Protein AF-C0D3U9-F1 (afdb_monomer_lite)

Structure (mmCIF, N/CA/C/O backbone):
data_AF-C0D3U9-F1
#
_entry.id   AF-C0D3U9-F1
#
loop_
_atom_site.group_PDB
_atom_site.id
_atom_site.type_symbol
_atom_site.label_atom_id
_atom_site.label_alt_id
_atom_site.label_comp_id
_atom_site.label_asym_id
_atom_site.label_entity_id
_atom_site.label_seq_id
_atom_site.pdbx_PDB_ins_code
_atom_site.Cartn_x
_atom_site.Cartn_y
_atom_site.Cartn_z
_atom_site.occupancy
_atom_site.B_iso_or_equiv
_atom_site.auth_seq_id
_atom_site.auth_comp_id
_atom_site.auth_asym_id
_atom_site.auth_atom_id
_atom_site.pdbx_PDB_model_num
ATOM 1 N N . MET A 1 1 ? 30.440 -5.716 -27.941 1.00 44.66 1 MET A N 1
ATOM 2 C CA . MET A 1 1 ? 30.870 -7.123 -28.056 1.00 44.66 1 MET A CA 1
ATOM 3 C C . MET A 1 1 ? 31.545 -7.274 -29.412 1.00 44.66 1 MET A C 1
ATOM 5 O O . MET A 1 1 ? 30.867 -7.139 -30.418 1.00 44.66 1 MET A O 1
ATOM 9 N N . VAL A 1 2 ? 32.871 -7.416 -29.478 1.00 43.69 2 VAL A N 1
ATOM 10 C CA . VAL A 1 2 ? 33.529 -7.697 -30.764 1.00 43.69 2 VAL A CA 1
ATOM 11 C C . VAL A 1 2 ? 33.331 -9.187 -31.001 1.00 43.69 2 VAL A C 1
ATOM 13 O O . VAL A 1 2 ? 33.917 -9.996 -30.285 1.00 43.69 2 VAL A O 1
ATOM 16 N N . LEU A 1 3 ? 32.451 -9.554 -31.938 1.00 57.97 3 LEU A N 1
ATOM 17 C CA . LEU A 1 3 ? 32.452 -10.899 -32.515 1.00 57.97 3 LEU A CA 1
ATOM 18 C C . LEU A 1 3 ? 33.903 -11.173 -32.901 1.00 57.97 3 LEU A C 1
ATOM 20 O O . LEU A 1 3 ? 34.444 -10.445 -33.730 1.00 57.97 3 LEU A O 1
ATOM 24 N N . ASN A 1 4 ? 34.560 -12.134 -32.250 1.00 52.09 4 ASN A N 1
ATOM 25 C CA . ASN A 1 4 ? 35.964 -12.455 -32.501 1.00 52.09 4 ASN A CA 1
ATOM 26 C C . ASN A 1 4 ? 36.081 -13.193 -33.850 1.00 52.09 4 ASN A C 1
ATOM 28 O O . ASN A 1 4 ? 36.418 -14.372 -33.921 1.00 52.09 4 ASN A O 1
ATOM 32 N N . TRP A 1 5 ? 35.661 -12.517 -34.920 1.00 60.50 5 TRP A N 1
ATOM 33 C CA . TRP A 1 5 ? 35.601 -13.002 -36.282 1.00 60.50 5 TRP A CA 1
ATOM 34 C C . TRP A 1 5 ? 36.739 -12.360 -37.062 1.00 60.50 5 TRP A C 1
ATOM 36 O O . TRP A 1 5 ? 36.656 -11.216 -37.504 1.00 60.50 5 TRP A O 1
ATOM 46 N N . HIS A 1 6 ? 37.815 -13.115 -37.241 1.00 54.41 6 HIS A N 1
ATOM 47 C CA . HIS A 1 6 ? 38.816 -12.789 -38.246 1.00 54.41 6 HIS A CA 1
ATOM 48 C C . HIS A 1 6 ? 38.274 -13.207 -39.617 1.00 54.41 6 HIS A C 1
ATOM 50 O O . HIS A 1 6 ? 37.724 -14.305 -39.742 1.00 54.41 6 HIS A O 1
ATOM 56 N N . SER A 1 7 ? 38.388 -12.328 -40.619 1.00 54.88 7 SER A N 1
ATOM 57 C CA . SER A 1 7 ? 38.002 -12.634 -42.000 1.00 54.88 7 SER A CA 1
ATOM 58 C C . SER A 1 7 ? 38.724 -13.907 -42.447 1.00 54.88 7 SER A C 1
ATOM 60 O O . SER A 1 7 ? 39.953 -13.938 -42.501 1.00 54.88 7 SER A O 1
ATOM 62 N N . ASP A 1 8 ? 37.975 -14.959 -42.759 1.00 58.22 8 ASP A N 1
ATOM 63 C CA . ASP A 1 8 ? 38.504 -16.247 -43.227 1.00 58.22 8 ASP A CA 1
ATOM 64 C C . ASP A 1 8 ? 38.682 -16.279 -44.758 1.00 58.22 8 ASP A C 1
ATOM 66 O O . ASP A 1 8 ? 38.879 -17.337 -45.351 1.00 58.22 8 ASP A O 1
ATOM 70 N N . GLY A 1 9 ? 38.579 -15.112 -45.407 1.00 58.00 9 GLY A N 1
ATOM 71 C CA . GLY A 1 9 ? 38.610 -14.943 -46.859 1.00 58.00 9 GLY A CA 1
ATOM 72 C C . GLY A 1 9 ? 37.308 -15.325 -47.573 1.00 58.00 9 GLY A C 1
ATOM 73 O O . GLY A 1 9 ? 37.220 -15.116 -48.778 1.00 58.00 9 GLY A O 1
ATOM 74 N N . CYS A 1 10 ? 36.305 -15.862 -46.862 1.00 62.03 10 CYS A N 1
ATOM 75 C CA . CYS A 1 10 ? 35.021 -16.267 -47.444 1.00 62.03 10 CYS A CA 1
ATOM 76 C C . CYS A 1 10 ? 33.881 -15.296 -47.116 1.00 62.03 10 CYS A C 1
ATOM 78 O O . CYS A 1 10 ? 33.021 -15.089 -47.966 1.00 62.03 10 CYS A O 1
ATOM 80 N N . TYR A 1 11 ? 33.858 -14.725 -45.903 1.00 70.94 11 TYR A N 1
ATOM 81 C CA . TYR A 1 11 ? 32.803 -13.805 -45.460 1.00 70.94 11 TYR A CA 1
ATOM 82 C C . TYR A 1 11 ? 33.370 -12.605 -44.696 1.00 70.94 11 TYR A C 1
ATOM 84 O O . TYR A 1 11 ? 34.147 -12.764 -43.747 1.00 70.94 11 TYR A O 1
ATOM 92 N N . GLU A 1 12 ? 32.937 -11.407 -45.088 1.00 80.62 12 GLU A N 1
ATOM 93 C CA . GLU A 1 12 ? 33.239 -10.159 -44.389 1.00 80.62 12 GLU A CA 1
ATOM 94 C C . GLU A 1 12 ? 32.421 -10.052 -43.096 1.00 80.62 12 GLU A C 1
ATOM 96 O O . GLU A 1 12 ? 31.240 -10.398 -43.059 1.00 80.62 12 GLU A O 1
ATOM 101 N N . LEU A 1 13 ? 33.020 -9.514 -42.025 1.00 81.12 13 LEU A N 1
ATOM 102 C CA . LEU A 1 13 ? 32.343 -9.359 -40.725 1.00 81.12 13 LEU A CA 1
ATOM 103 C C . LEU A 1 13 ? 31.028 -8.568 -40.847 1.00 81.12 13 LEU A C 1
ATOM 105 O O . LEU A 1 13 ? 30.051 -8.877 -40.166 1.00 81.12 13 LEU A O 1
ATOM 109 N N . ARG A 1 14 ? 30.993 -7.568 -41.734 1.00 85.94 14 ARG A N 1
ATOM 110 C CA . ARG A 1 14 ? 29.795 -6.766 -42.009 1.00 85.94 14 ARG A CA 1
ATOM 111 C C . ARG A 1 14 ? 28.643 -7.623 -42.540 1.00 85.94 14 ARG A C 1
ATOM 113 O O . ARG A 1 14 ? 27.533 -7.512 -42.035 1.00 85.94 14 ARG A O 1
ATOM 120 N N . ASP A 1 15 ? 28.910 -8.499 -43.501 1.00 87.75 15 ASP A N 1
ATOM 121 C CA . ASP A 1 15 ? 27.890 -9.334 -44.150 1.00 87.75 15 ASP A CA 1
ATOM 122 C C . ASP A 1 15 ? 27.329 -10.393 -43.191 1.00 87.75 15 ASP A C 1
ATOM 124 O O . ASP A 1 15 ? 26.155 -10.763 -43.242 1.00 87.75 15 ASP A O 1
ATOM 128 N N . ILE A 1 16 ? 28.164 -10.855 -42.263 1.00 87.19 16 ILE A N 1
ATOM 129 C CA . ILE A 1 16 ? 27.765 -11.758 -41.180 1.00 87.19 16 ILE A CA 1
ATOM 130 C C . ILE A 1 16 ? 26.856 -11.034 -40.194 1.00 87.19 16 ILE A C 1
ATOM 132 O O . ILE A 1 16 ? 25.811 -11.560 -39.819 1.00 87.19 16 ILE A O 1
ATOM 136 N N . LEU A 1 17 ? 27.236 -9.820 -39.791 1.00 89.25 17 LEU A N 1
ATOM 137 C CA . LEU A 1 17 ? 26.437 -8.990 -38.897 1.00 89.25 17 LEU A CA 1
ATOM 138 C C . LEU A 1 17 ? 25.065 -8.671 -39.490 1.00 89.25 17 LEU A C 1
ATOM 140 O O . LEU A 1 17 ? 24.082 -8.762 -38.761 1.00 89.25 17 LEU A O 1
ATOM 144 N N . ILE A 1 18 ? 24.981 -8.365 -40.787 1.00 92.38 18 ILE A N 1
ATOM 145 C CA . ILE A 1 18 ? 23.707 -8.125 -41.483 1.00 92.38 18 ILE A CA 1
ATOM 146 C C . ILE A 1 18 ? 22.804 -9.359 -41.379 1.00 92.38 18 ILE A C 1
ATOM 148 O O . ILE A 1 18 ? 21.671 -9.255 -40.912 1.00 92.38 18 ILE A O 1
ATOM 152 N N . GLN A 1 19 ? 23.324 -10.540 -41.726 1.00 92.94 19 GLN A N 1
ATOM 153 C CA . GLN A 1 19 ? 22.552 -11.786 -41.677 1.00 92.94 19 GLN A CA 1
ATOM 154 C C . GLN A 1 19 ? 22.096 -12.137 -40.258 1.00 92.94 19 GLN A C 1
ATOM 156 O O . GLN A 1 19 ? 20.935 -12.486 -40.051 1.00 92.94 19 GLN A O 1
ATOM 161 N N . LEU A 1 20 ? 22.986 -12.020 -39.270 1.00 93.44 20 LEU A N 1
ATOM 162 C CA . LEU A 1 20 ? 22.658 -12.293 -37.871 1.00 93.44 20 LEU A CA 1
ATOM 163 C C . LEU A 1 20 ? 21.657 -11.280 -37.299 1.00 93.44 20 LEU A C 1
ATOM 165 O O . LEU A 1 20 ? 20.774 -11.673 -36.539 1.00 93.44 20 LEU A O 1
ATOM 169 N N . SER A 1 21 ? 21.766 -10.004 -37.679 1.00 95.56 21 SER A N 1
ATOM 170 C CA . SER A 1 21 ? 20.827 -8.946 -37.279 1.00 95.56 21 SER A CA 1
ATOM 171 C C . SER A 1 21 ? 19.437 -9.200 -37.849 1.00 95.56 21 SER A C 1
ATOM 173 O O . SER A 1 21 ? 18.458 -9.160 -37.107 1.00 95.56 21 SER A O 1
ATOM 175 N N . TYR A 1 22 ? 19.354 -9.579 -39.126 1.00 96.75 22 TYR A N 1
ATOM 176 C CA . TYR A 1 22 ? 18.092 -9.961 -39.753 1.00 96.75 22 TYR A CA 1
ATOM 177 C C . TYR A 1 22 ? 17.445 -11.157 -39.038 1.00 96.75 22 TYR A C 1
ATOM 179 O O . TYR A 1 22 ? 16.261 -11.117 -38.699 1.00 96.75 22 TYR A O 1
ATOM 187 N N . VAL A 1 23 ? 18.219 -12.214 -38.750 1.00 96.12 23 VAL A N 1
ATOM 188 C CA . VAL A 1 23 ? 17.724 -13.393 -38.014 1.00 96.12 23 VAL A CA 1
ATOM 189 C C . VAL A 1 23 ? 17.231 -13.006 -36.617 1.00 96.12 23 VAL A C 1
ATOM 191 O O . VAL A 1 23 ? 16.141 -13.418 -36.221 1.00 96.12 23 VAL A O 1
ATOM 194 N N . ALA A 1 24 ? 17.996 -12.195 -35.881 1.00 96.81 24 ALA A N 1
ATOM 195 C CA . ALA A 1 24 ? 17.614 -11.731 -34.550 1.00 96.81 24 ALA A CA 1
ATOM 196 C C . ALA A 1 24 ? 16.311 -10.924 -34.581 1.00 96.81 24 ALA A C 1
ATOM 198 O O . ALA A 1 24 ? 15.387 -11.230 -33.829 1.00 96.81 24 ALA A O 1
ATOM 199 N N . HIS A 1 25 ? 16.191 -9.970 -35.506 1.00 97.25 25 HIS A N 1
ATOM 200 C CA . HIS A 1 25 ? 14.973 -9.189 -35.694 1.00 97.25 25 HIS A CA 1
ATOM 201 C C . HIS A 1 25 ? 13.771 -10.068 -36.056 1.00 97.25 25 HIS A C 1
ATOM 203 O O . HIS A 1 25 ? 12.704 -9.942 -35.451 1.00 97.25 25 HIS A O 1
ATOM 209 N N . PHE A 1 26 ? 13.949 -11.017 -36.983 1.00 97.25 26 PHE A N 1
ATOM 210 C CA . PHE A 1 26 ? 12.912 -11.977 -37.364 1.00 97.25 26 PHE A CA 1
ATOM 211 C C . PHE A 1 26 ? 12.392 -12.766 -36.158 1.00 97.25 26 PHE A C 1
ATOM 213 O O . PHE A 1 26 ? 11.177 -12.956 -36.024 1.00 97.25 26 PHE A O 1
ATOM 220 N N . MET A 1 27 ? 13.310 -13.236 -35.306 1.00 96.69 27 MET A N 1
ATOM 221 C CA . MET A 1 27 ? 13.000 -13.992 -34.096 1.00 96.69 27 MET A CA 1
ATOM 222 C C . MET A 1 27 ? 12.262 -13.120 -33.078 1.00 96.69 27 MET A C 1
ATOM 224 O O . MET A 1 27 ? 11.180 -13.498 -32.629 1.00 96.69 27 MET A O 1
ATOM 228 N N . THR A 1 28 ? 12.789 -11.934 -32.772 1.00 96.44 28 THR A N 1
ATOM 229 C CA . THR A 1 28 ? 12.214 -11.005 -31.789 1.00 96.44 28 THR A CA 1
ATOM 230 C C . THR A 1 28 ? 10.812 -10.540 -32.190 1.00 96.44 28 THR A C 1
ATOM 232 O O . THR A 1 28 ? 9.889 -10.660 -31.386 1.00 96.44 28 THR A O 1
ATOM 235 N N . LYS A 1 29 ? 10.601 -10.122 -33.451 1.00 95.06 29 LYS A N 1
ATOM 236 C CA . LYS A 1 29 ? 9.283 -9.707 -33.989 1.00 95.06 29 LYS A CA 1
ATOM 237 C C . LYS A 1 29 ? 8.210 -10.795 -33.842 1.00 95.06 29 LYS A C 1
ATOM 239 O O . LYS A 1 29 ? 7.021 -10.495 -33.824 1.00 95.06 29 LYS A O 1
ATOM 244 N N . ARG A 1 30 ? 8.617 -12.063 -33.714 1.00 95.06 30 ARG A N 1
ATOM 245 C CA . ARG A 1 30 ? 7.732 -13.231 -33.557 1.00 95.06 30 ARG A CA 1
ATOM 246 C C . ARG A 1 30 ? 7.726 -13.821 -32.143 1.00 95.06 30 ARG A C 1
ATOM 248 O O . ARG A 1 30 ? 7.120 -14.870 -31.942 1.00 95.06 30 ARG A O 1
ATOM 255 N N . GLY A 1 31 ? 8.406 -13.197 -31.178 1.00 95.25 31 GLY A N 1
ATOM 256 C CA . GLY A 1 31 ? 8.534 -13.722 -29.814 1.00 95.25 31 GLY A CA 1
ATOM 257 C C . GLY A 1 31 ? 9.281 -15.060 -29.736 1.00 95.25 31 GLY A C 1
ATOM 258 O O . GLY A 1 31 ? 9.032 -15.863 -28.837 1.00 95.25 31 GLY A O 1
ATOM 259 N N . LEU A 1 32 ? 10.166 -15.339 -30.698 1.00 95.25 32 LEU A N 1
ATOM 260 C CA . LEU A 1 32 ? 10.927 -16.583 -30.773 1.00 95.25 32 LEU A CA 1
ATOM 261 C C . LEU A 1 32 ? 12.287 -16.430 -30.089 1.00 95.25 32 LEU A C 1
ATOM 263 O O . LEU A 1 32 ? 13.025 -15.480 -30.335 1.00 95.25 32 LEU A O 1
ATOM 267 N N . LEU A 1 33 ? 12.649 -17.437 -29.296 1.00 93.56 33 LEU A N 1
ATOM 268 C CA . LEU A 1 33 ? 14.005 -17.609 -28.757 1.00 93.56 33 LEU A CA 1
ATOM 269 C C . LEU A 1 33 ? 14.801 -18.677 -29.512 1.00 93.56 33 LEU A C 1
ATOM 271 O O . LEU A 1 33 ? 16.005 -18.809 -29.317 1.00 93.56 33 LEU A O 1
ATOM 275 N N . ARG A 1 34 ? 14.125 -19.490 -30.334 1.00 93.69 34 ARG A N 1
ATOM 276 C CA . ARG A 1 34 ? 14.685 -20.700 -30.945 1.00 93.69 34 ARG A CA 1
ATOM 277 C C . ARG A 1 34 ? 14.180 -20.906 -32.365 1.00 93.69 34 ARG A C 1
ATOM 279 O O . ARG A 1 34 ? 13.020 -20.618 -32.653 1.00 93.69 34 ARG A O 1
ATOM 286 N N . LEU A 1 35 ? 15.029 -21.481 -33.214 1.00 93.94 35 LEU A N 1
ATOM 287 C CA . LEU A 1 35 ? 14.712 -21.876 -34.588 1.00 93.94 35 LEU A CA 1
ATOM 288 C C . LEU A 1 35 ? 15.239 -23.282 -34.875 1.00 93.94 35 LEU A C 1
ATOM 290 O O . LEU A 1 35 ? 16.335 -23.639 -34.460 1.00 93.94 35 LEU A O 1
ATOM 294 N N . THR A 1 36 ? 14.495 -24.083 -35.635 1.00 93.31 36 THR A N 1
ATOM 295 C CA . THR A 1 36 ? 15.067 -25.307 -36.225 1.00 93.31 36 THR A CA 1
ATOM 296 C C . THR A 1 36 ? 16.061 -24.942 -37.332 1.00 93.31 36 THR A C 1
ATOM 298 O O . THR A 1 36 ? 15.953 -23.866 -37.925 1.00 93.31 36 THR A O 1
ATOM 301 N N . ARG A 1 37 ? 16.984 -25.846 -37.687 1.00 91.38 37 ARG A N 1
ATOM 302 C CA . ARG A 1 37 ? 17.894 -25.651 -38.836 1.00 91.38 37 ARG A CA 1
ATOM 303 C C . ARG A 1 37 ? 17.171 -25.282 -40.125 1.00 91.38 37 ARG A C 1
ATOM 305 O O . ARG A 1 37 ? 17.625 -24.411 -40.864 1.00 91.38 37 ARG A O 1
ATOM 312 N N . HIS A 1 38 ? 16.038 -25.933 -40.377 1.00 92.38 38 HIS A N 1
ATOM 313 C CA . HIS A 1 38 ? 15.213 -25.645 -41.541 1.00 92.38 38 HIS A CA 1
ATOM 314 C C . HIS A 1 38 ? 14.673 -24.211 -41.500 1.00 92.38 38 HIS A C 1
ATOM 316 O O . HIS A 1 38 ? 14.864 -23.472 -42.458 1.00 92.38 38 HIS A O 1
ATOM 322 N N . MET A 1 39 ? 14.091 -23.780 -40.375 1.00 93.94 39 MET A N 1
ATOM 323 C CA . MET A 1 39 ? 13.611 -22.401 -40.228 1.00 93.94 39 MET A CA 1
ATOM 324 C C . MET A 1 39 ? 14.742 -21.383 -40.378 1.00 93.94 39 MET A C 1
ATOM 326 O O . MET A 1 39 ? 14.573 -20.406 -41.092 1.00 93.94 39 MET A O 1
ATOM 330 N N . LEU A 1 40 ? 15.899 -21.620 -39.755 1.00 93.94 40 LEU A N 1
ATOM 331 C CA . LEU A 1 40 ? 17.059 -20.735 -39.880 1.00 93.94 40 LEU A CA 1
ATOM 332 C C . LEU A 1 40 ? 17.525 -20.611 -41.338 1.00 93.94 40 LEU A C 1
ATOM 334 O O . LEU A 1 40 ? 17.803 -19.512 -41.806 1.00 93.94 40 LEU A O 1
ATOM 338 N N . THR A 1 41 ? 17.539 -21.726 -42.072 1.00 94.69 41 THR A N 1
ATOM 339 C CA . THR A 1 41 ? 17.857 -21.751 -43.506 1.00 94.69 41 THR A CA 1
ATOM 340 C C . THR A 1 41 ? 16.877 -20.897 -44.311 1.00 94.69 41 THR A C 1
ATOM 342 O O . THR A 1 41 ? 17.303 -20.105 -45.147 1.00 94.69 41 THR A O 1
ATOM 345 N N . GLU A 1 42 ? 15.572 -21.026 -44.057 1.00 95.75 42 GLU A N 1
ATOM 346 C CA . GLU A 1 42 ? 14.553 -20.231 -44.752 1.00 95.75 42 GLU A CA 1
ATOM 347 C C . GLU A 1 42 ? 14.637 -18.740 -44.396 1.00 95.75 42 GLU A C 1
ATOM 349 O O . GLU A 1 42 ? 14.538 -17.899 -45.284 1.00 95.75 42 GLU A O 1
ATOM 354 N N . VAL A 1 43 ? 14.917 -18.396 -43.135 1.00 96.25 43 VAL A N 1
ATOM 355 C CA . VAL A 1 43 ? 15.119 -16.998 -42.713 1.00 96.25 43 VAL A CA 1
ATOM 356 C C . VAL A 1 43 ? 16.345 -16.383 -43.393 1.00 96.25 43 VAL A C 1
ATOM 358 O O . VAL A 1 43 ? 16.285 -15.240 -43.833 1.00 96.25 43 VAL A O 1
ATOM 361 N N . LEU A 1 44 ? 17.444 -17.128 -43.538 1.00 94.88 44 LEU A N 1
ATOM 362 C CA . LEU A 1 44 ? 18.639 -16.654 -44.246 1.00 94.88 44 LEU A CA 1
ATOM 363 C C . LEU A 1 44 ? 18.399 -16.483 -45.753 1.00 94.88 44 LEU A C 1
ATOM 365 O O . LEU A 1 44 ? 18.904 -15.533 -46.348 1.00 94.88 44 LEU A O 1
ATOM 369 N N . LYS A 1 45 ? 17.597 -17.358 -46.374 1.00 95.12 45 LYS A N 1
ATOM 370 C CA . LYS A 1 45 ? 17.158 -17.168 -47.767 1.00 95.12 45 LYS A CA 1
ATOM 371 C C . LYS A 1 45 ? 16.289 -15.923 -47.912 1.00 95.12 45 LYS A C 1
ATOM 373 O O . LYS A 1 45 ? 16.483 -15.176 -48.865 1.00 95.12 45 LYS A O 1
ATOM 378 N N . GLN A 1 46 ? 15.370 -15.696 -46.973 1.00 95.38 46 GLN A N 1
ATOM 379 C CA . GLN A 1 46 ? 14.534 -14.498 -46.965 1.00 95.38 46 GLN A CA 1
ATOM 380 C C . GLN A 1 46 ? 15.385 -13.234 -46.794 1.00 95.38 46 GLN A C 1
ATOM 382 O O . GLN A 1 46 ? 15.207 -12.286 -47.545 1.00 95.38 46 GLN A O 1
ATOM 387 N N . CYS A 1 47 ? 16.373 -13.251 -45.894 1.00 95.69 47 CYS A N 1
ATOM 388 C CA . CYS A 1 47 ? 17.348 -12.170 -45.727 1.00 95.69 47 CYS A CA 1
ATOM 389 C C . CYS A 1 47 ? 18.052 -11.815 -47.048 1.00 95.69 47 CYS A C 1
ATOM 391 O O . CYS A 1 47 ? 18.110 -10.648 -47.428 1.00 95.69 47 CYS A O 1
ATOM 393 N N . ALA A 1 48 ? 18.523 -12.826 -47.787 1.00 93.94 48 ALA A N 1
ATOM 394 C CA . ALA A 1 48 ? 19.186 -12.622 -49.074 1.00 93.94 48 ALA A CA 1
ATOM 395 C C . ALA A 1 48 ? 18.258 -12.022 -50.148 1.00 93.94 48 ALA A C 1
ATOM 397 O O . ALA A 1 48 ? 18.739 -11.311 -51.028 1.00 93.94 48 ALA A O 1
ATOM 398 N N . GLN A 1 49 ? 16.953 -12.309 -50.084 1.00 94.31 49 GLN A N 1
ATOM 399 C CA . GLN A 1 49 ? 15.944 -11.738 -50.982 1.00 94.31 49 GLN A CA 1
ATOM 400 C C . GLN A 1 49 ? 15.580 -10.303 -50.588 1.00 94.31 49 GLN A C 1
ATOM 402 O O . GLN A 1 49 ? 15.581 -9.413 -51.432 1.00 94.31 49 GLN A O 1
ATOM 407 N N . ASP A 1 50 ? 15.294 -10.067 -49.308 1.00 94.56 50 ASP A N 1
ATOM 408 C CA . ASP A 1 50 ? 14.829 -8.771 -48.805 1.00 94.56 50 ASP A CA 1
ATOM 409 C C . ASP A 1 50 ? 15.912 -7.690 -48.879 1.00 94.56 50 ASP A C 1
ATOM 411 O O . ASP A 1 50 ? 15.603 -6.511 -49.053 1.00 94.56 50 ASP A O 1
ATOM 415 N N . LEU A 1 51 ? 17.181 -8.088 -48.752 1.00 93.00 51 LEU A N 1
ATOM 416 C CA . LEU A 1 51 ? 18.343 -7.200 -48.759 1.00 93.00 51 LEU A CA 1
ATOM 417 C C . LEU A 1 51 ? 19.202 -7.385 -50.024 1.00 93.00 51 LEU A C 1
ATOM 419 O O . LEU A 1 51 ? 20.425 -7.199 -49.987 1.00 93.00 51 LEU A O 1
ATOM 423 N N . GLU A 1 52 ? 18.579 -7.773 -51.143 1.00 91.62 52 GLU A N 1
ATOM 424 C CA . GLU A 1 52 ? 19.270 -7.993 -52.417 1.00 91.62 52 GLU A CA 1
ATOM 425 C C . GLU A 1 52 ? 20.122 -6.768 -52.807 1.00 91.62 52 GLU A C 1
ATOM 427 O O . GLU A 1 52 ? 19.657 -5.629 -52.847 1.00 91.62 52 GLU A O 1
ATOM 432 N N . GLY A 1 53 ? 21.410 -7.002 -53.083 1.00 85.69 53 GLY A N 1
ATOM 433 C CA . GLY A 1 53 ? 22.359 -5.957 -53.482 1.00 85.69 53 GLY A CA 1
ATOM 434 C C . GLY A 1 53 ? 22.940 -5.110 -52.340 1.00 85.69 53 GLY A C 1
ATOM 435 O O . GLY A 1 53 ? 23.809 -4.278 -52.603 1.00 85.69 53 GLY A O 1
ATOM 436 N N . ILE A 1 54 ? 22.526 -5.322 -51.084 1.00 86.69 54 ILE A N 1
ATOM 437 C CA . ILE A 1 54 ? 23.044 -4.591 -49.909 1.00 86.69 54 ILE A CA 1
ATOM 438 C C . ILE A 1 54 ? 24.326 -5.237 -49.354 1.00 86.69 54 ILE A C 1
ATOM 440 O O . ILE A 1 54 ? 25.215 -4.541 -48.849 1.00 86.69 54 ILE A O 1
ATOM 444 N N . TYR A 1 55 ? 24.426 -6.564 -49.455 1.00 87.50 55 TYR A N 1
ATOM 445 C CA . TYR A 1 55 ? 25.518 -7.377 -48.919 1.00 87.50 55 TYR A CA 1
ATOM 446 C C . TYR A 1 55 ? 25.765 -8.617 -49.793 1.00 87.50 55 TYR A C 1
ATOM 448 O O . TYR A 1 55 ? 24.974 -8.903 -50.695 1.00 87.50 55 TYR A O 1
ATOM 456 N N . LEU A 1 56 ? 26.856 -9.353 -49.545 1.00 84.50 56 LEU A N 1
ATOM 457 C CA . LEU A 1 56 ? 27.124 -10.619 -50.233 1.00 84.50 56 LEU A CA 1
ATOM 458 C C . LEU A 1 56 ? 26.586 -11.803 -49.400 1.00 84.50 56 LEU A C 1
ATOM 460 O O . LEU A 1 56 ? 27.193 -12.147 -48.380 1.00 84.50 56 LEU A O 1
ATOM 464 N N . PRO A 1 57 ? 25.464 -12.442 -49.792 1.00 81.25 57 PRO A N 1
ATOM 465 C CA . PRO A 1 57 ? 24.878 -13.521 -49.011 1.00 81.25 57 PRO A CA 1
ATOM 466 C C . PRO A 1 57 ? 25.767 -14.756 -48.974 1.00 81.25 57 PRO A C 1
ATOM 468 O O . PRO A 1 57 ? 26.286 -15.217 -49.993 1.00 81.25 57 PRO A O 1
ATOM 471 N N . ALA A 1 58 ? 25.902 -15.319 -47.776 1.00 78.50 58 ALA A N 1
ATOM 472 C CA . ALA A 1 58 ? 26.480 -16.635 -47.607 1.00 78.50 58 ALA A CA 1
ATOM 473 C C . ALA A 1 58 ? 25.479 -17.703 -48.064 1.00 78.50 58 ALA A C 1
ATOM 475 O O . ALA A 1 58 ? 24.268 -17.526 -47.935 1.00 78.50 58 ALA A O 1
ATOM 476 N N . GLU A 1 59 ? 25.973 -18.832 -48.578 1.00 85.56 59 GLU A N 1
ATOM 477 C CA . GLU A 1 59 ? 25.103 -19.988 -48.792 1.00 85.56 59 GLU A CA 1
ATOM 478 C C . GLU A 1 59 ? 24.603 -20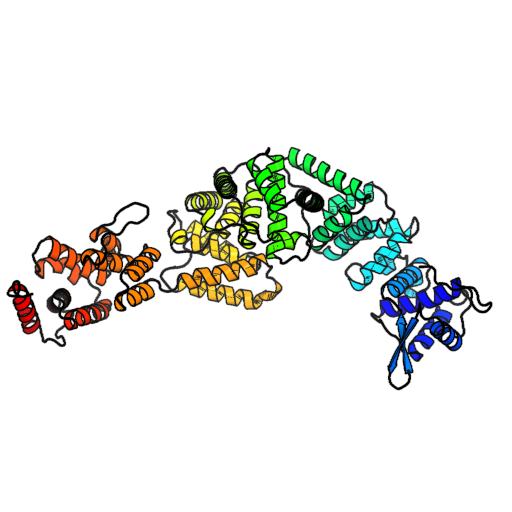.455 -47.409 1.00 85.56 59 GLU A C 1
ATOM 480 O O . GLU A 1 59 ? 25.440 -20.716 -46.539 1.00 85.56 59 GLU A O 1
ATOM 485 N N . PRO A 1 60 ? 23.278 -20.509 -47.161 1.00 86.31 60 PRO A N 1
ATOM 486 C CA . PRO A 1 60 ? 22.740 -20.699 -45.815 1.00 86.31 60 PRO A CA 1
ATOM 487 C C . PRO A 1 60 ? 23.248 -21.948 -45.092 1.00 86.31 60 PRO A C 1
ATOM 489 O O . PRO A 1 60 ? 23.515 -21.876 -43.895 1.00 86.31 60 PRO A O 1
ATOM 492 N N . GLY A 1 61 ? 23.409 -23.079 -45.789 1.00 84.50 61 GLY A N 1
ATOM 493 C CA . GLY A 1 61 ? 23.927 -24.311 -45.190 1.00 84.50 61 GLY A CA 1
ATOM 494 C C . GLY A 1 61 ? 25.360 -24.142 -44.686 1.00 84.50 61 GLY A C 1
ATOM 495 O O . GLY A 1 61 ? 25.619 -24.326 -43.497 1.00 84.50 61 GLY A O 1
ATOM 496 N N . CYS A 1 62 ? 26.253 -23.692 -45.569 1.00 84.00 62 CYS A N 1
ATOM 497 C CA . CYS A 1 62 ? 27.650 -23.387 -45.265 1.00 84.00 62 CYS A CA 1
ATOM 498 C C . CYS A 1 62 ? 27.785 -22.328 -44.163 1.00 84.00 62 CYS A C 1
ATOM 500 O O . CYS A 1 62 ? 28.703 -22.390 -43.346 1.00 84.00 62 CYS A O 1
ATOM 502 N N . PHE A 1 63 ? 26.896 -21.330 -44.145 1.00 86.19 63 PHE A N 1
ATOM 503 C CA . PHE A 1 63 ? 26.908 -20.284 -43.128 1.00 86.19 63 PHE A CA 1
ATOM 504 C C . PHE A 1 63 ? 26.559 -20.837 -41.747 1.00 86.19 63 PHE A C 1
ATOM 506 O O . PHE A 1 63 ? 27.265 -20.548 -40.783 1.00 86.19 63 PHE A O 1
ATOM 513 N N . ILE A 1 64 ? 25.516 -21.669 -41.659 1.00 87.44 64 ILE A N 1
ATOM 514 C CA . ILE A 1 64 ? 25.115 -22.326 -40.410 1.00 87.44 64 ILE A CA 1
ATOM 515 C C . ILE A 1 64 ? 26.236 -23.236 -39.902 1.00 87.44 64 ILE A C 1
ATOM 517 O O . ILE A 1 64 ? 26.584 -23.135 -38.729 1.00 87.44 64 ILE A O 1
ATOM 521 N N . ASP A 1 65 ? 26.853 -24.045 -40.768 1.00 85.44 65 ASP A N 1
ATOM 522 C CA . ASP A 1 65 ? 27.971 -24.922 -40.382 1.00 85.44 65 ASP A CA 1
ATOM 523 C C . ASP A 1 65 ? 29.130 -24.121 -39.765 1.00 85.44 65 ASP A C 1
ATOM 525 O O . ASP A 1 65 ? 29.659 -24.471 -38.710 1.00 85.44 65 ASP A O 1
ATOM 529 N N . LYS A 1 66 ? 29.474 -22.968 -40.355 1.00 80.62 66 LYS A N 1
ATOM 530 C CA . LYS A 1 66 ? 30.503 -22.073 -39.802 1.00 80.62 66 LYS A CA 1
ATOM 531 C C . LYS A 1 66 ? 30.106 -21.416 -38.481 1.00 80.62 66 LYS A C 1
ATOM 533 O O . LYS A 1 66 ? 30.983 -21.114 -37.670 1.00 80.62 66 LYS A O 1
ATOM 538 N N . LEU A 1 67 ? 28.820 -21.132 -38.272 1.00 80.50 67 LEU A N 1
ATOM 539 C CA . LEU A 1 67 ? 28.328 -20.622 -36.991 1.00 80.50 67 LEU A CA 1
ATOM 540 C C . LEU A 1 67 ? 28.398 -21.709 -35.910 1.00 80.50 67 LEU A C 1
ATOM 542 O O . LEU A 1 67 ? 28.778 -21.399 -34.786 1.00 80.50 67 LEU A O 1
ATOM 546 N N . GLU A 1 68 ? 28.117 -22.972 -36.246 1.00 79.44 68 GLU A N 1
ATOM 547 C CA . GLU A 1 68 ? 28.238 -24.109 -35.319 1.00 79.44 68 GLU A CA 1
ATOM 548 C C . GLU A 1 68 ? 29.674 -24.337 -34.843 1.00 79.44 68 GLU A C 1
ATOM 550 O O . GLU A 1 68 ? 29.904 -24.626 -33.668 1.00 79.44 68 GLU A O 1
ATOM 555 N N . GLU A 1 69 ? 30.653 -24.151 -35.727 1.00 74.62 69 GLU A N 1
ATOM 556 C CA . GLU A 1 69 ? 32.075 -24.218 -35.375 1.00 74.62 69 GLU A CA 1
ATOM 557 C C . GLU A 1 69 ? 32.506 -23.099 -34.406 1.00 74.62 69 GLU A C 1
ATOM 559 O O . GLU A 1 69 ? 33.574 -23.179 -33.792 1.00 74.62 69 GLU A O 1
ATOM 564 N N . ARG A 1 70 ? 31.689 -22.047 -34.243 1.00 68.88 70 ARG A N 1
ATOM 565 C CA . ARG A 1 70 ? 31.999 -20.861 -33.436 1.00 68.88 70 ARG A CA 1
ATOM 566 C C . ARG A 1 70 ? 30.973 -20.672 -32.322 1.00 68.88 70 ARG A C 1
ATOM 568 O O . ARG A 1 70 ? 29.995 -19.941 -32.442 1.00 68.88 70 ARG A O 1
ATOM 575 N N . THR A 1 71 ? 31.292 -21.245 -31.169 1.00 60.28 71 THR A N 1
ATOM 576 C CA . THR A 1 71 ? 30.430 -21.411 -29.983 1.00 60.28 71 THR A CA 1
ATOM 577 C C . THR A 1 71 ? 29.886 -20.136 -29.314 1.00 60.28 71 THR A C 1
ATOM 579 O O . THR A 1 71 ? 29.220 -20.237 -28.290 1.00 60.28 71 THR A O 1
ATOM 582 N N . CYS A 1 72 ? 30.185 -18.934 -29.813 1.00 69.94 72 CYS A N 1
ATOM 583 C CA . CYS A 1 72 ? 29.952 -17.676 -29.088 1.00 69.94 72 CYS A CA 1
ATOM 584 C C . CYS A 1 72 ? 28.770 -16.839 -29.606 1.00 69.94 72 CYS A C 1
ATOM 586 O O . CYS A 1 72 ? 28.567 -15.728 -29.116 1.00 69.94 72 CYS A O 1
ATOM 588 N N . VAL A 1 73 ? 28.053 -17.305 -30.633 1.00 77.50 73 VAL A N 1
ATOM 589 C CA . VAL A 1 73 ? 27.013 -16.511 -31.314 1.00 77.50 73 VAL A CA 1
ATOM 590 C C . VAL A 1 73 ? 25.686 -17.246 -31.338 1.00 77.50 73 VAL A C 1
ATOM 592 O O . VAL A 1 73 ? 24.682 -16.739 -30.839 1.00 77.50 73 VAL A O 1
ATOM 595 N N . LEU A 1 74 ? 25.698 -18.442 -31.917 1.00 82.50 74 LEU A N 1
ATOM 596 C CA . LEU A 1 74 ? 24.539 -19.297 -32.086 1.00 82.50 74 LEU A CA 1
ATOM 597 C C . LEU A 1 74 ? 24.899 -20.670 -31.517 1.00 82.50 74 LEU A C 1
ATOM 599 O O . LEU A 1 74 ? 25.937 -21.227 -31.866 1.00 82.50 74 LEU A O 1
ATOM 603 N N . GLU A 1 75 ? 24.067 -21.209 -30.636 1.00 84.75 75 GLU A N 1
ATOM 604 C CA . GLU A 1 75 ? 24.285 -22.518 -30.025 1.00 84.75 75 GLU A CA 1
ATOM 605 C C . GLU A 1 75 ? 23.255 -23.534 -30.515 1.00 84.75 75 GLU A C 1
ATOM 607 O O . GLU A 1 75 ? 22.060 -23.244 -30.594 1.00 84.75 75 GLU A O 1
ATOM 612 N N . ASN A 1 76 ? 23.726 -24.741 -30.825 1.00 86.56 76 ASN A N 1
ATOM 613 C CA . ASN A 1 76 ? 22.879 -25.911 -31.026 1.00 86.56 76 ASN A CA 1
ATOM 614 C C . ASN A 1 76 ? 22.492 -26.458 -29.646 1.00 86.56 76 ASN A C 1
ATOM 616 O O . ASN A 1 76 ? 23.299 -27.110 -28.982 1.00 86.56 76 ASN A O 1
ATOM 620 N N . CYS A 1 77 ? 21.284 -26.137 -29.183 1.00 83.44 77 CYS A N 1
ATOM 621 C CA . CYS A 1 77 ? 20.879 -26.410 -27.806 1.00 83.44 77 CYS A CA 1
ATOM 622 C C . CYS A 1 77 ? 20.279 -27.814 -27.625 1.00 83.44 77 CYS A C 1
ATOM 624 O O . CYS A 1 77 ? 20.530 -28.462 -26.610 1.00 83.44 77 CYS A O 1
ATOM 626 N N . PHE A 1 78 ? 19.498 -28.308 -28.591 1.00 85.12 78 PHE A N 1
ATOM 627 C CA . PHE A 1 78 ? 18.942 -29.668 -28.594 1.00 85.12 78 PHE A CA 1
ATOM 628 C C . PHE A 1 78 ? 18.439 -30.073 -29.987 1.00 85.12 78 PHE A C 1
ATOM 630 O O . PHE A 1 78 ? 18.389 -29.262 -30.906 1.00 85.12 78 PHE A O 1
ATOM 637 N N . HIS A 1 79 ? 18.046 -31.341 -30.147 1.00 88.38 79 HIS A N 1
ATOM 638 C CA . HIS A 1 79 ? 17.499 -31.864 -31.402 1.00 88.38 79 HIS A CA 1
ATOM 639 C C . HIS A 1 79 ? 16.007 -32.192 -31.268 1.00 88.38 79 HIS A C 1
ATOM 641 O O . HIS A 1 79 ? 15.590 -32.825 -30.299 1.00 88.38 79 HIS A O 1
ATOM 647 N N . VAL A 1 80 ? 15.208 -31.815 -32.269 1.00 84.44 80 VAL A N 1
ATOM 648 C CA . VAL A 1 80 ? 13.783 -32.165 -32.393 1.00 84.44 80 VAL A CA 1
ATOM 649 C C . VAL A 1 80 ? 13.596 -32.980 -33.664 1.00 84.44 80 VAL A C 1
ATOM 651 O O . VAL A 1 80 ? 13.914 -32.513 -34.754 1.00 84.44 80 VAL A O 1
ATOM 654 N N . SER A 1 81 ? 13.102 -34.215 -33.539 1.00 83.50 81 SER A N 1
ATOM 655 C CA . SER A 1 81 ? 12.909 -35.132 -34.678 1.00 83.50 81 SER A CA 1
ATOM 656 C C . SER A 1 81 ? 14.172 -35.317 -35.540 1.00 83.50 81 SER A C 1
ATOM 658 O O . SER A 1 81 ? 14.096 -35.409 -36.763 1.00 83.50 81 SER A O 1
ATOM 660 N N . GLY A 1 82 ? 15.348 -35.331 -34.902 1.00 83.81 82 GLY A N 1
ATOM 661 C CA . GLY A 1 82 ? 16.646 -35.446 -35.576 1.00 83.81 82 GLY A CA 1
ATOM 662 C C . GLY A 1 82 ? 17.171 -34.153 -36.213 1.00 83.81 82 GLY A C 1
ATOM 663 O O . GLY A 1 82 ? 18.261 -34.171 -36.771 1.00 83.81 82 GLY A O 1
ATOM 664 N N . GLN A 1 83 ? 16.440 -33.037 -36.122 1.00 85.25 83 GLN A N 1
ATOM 665 C CA . GLN A 1 83 ? 16.875 -31.721 -36.603 1.00 85.25 83 GLN A CA 1
ATOM 666 C C . GLN A 1 83 ? 17.452 -30.887 -35.453 1.00 85.25 83 GLN A C 1
ATOM 668 O O . GLN A 1 83 ? 16.812 -30.821 -34.399 1.00 85.25 83 GLN A O 1
ATOM 673 N N . PRO A 1 84 ? 18.609 -30.226 -35.629 1.00 89.06 84 PRO A N 1
ATOM 674 C CA . PRO A 1 84 ? 19.147 -29.354 -34.597 1.00 89.06 84 PRO A CA 1
ATOM 675 C C . PRO A 1 84 ? 18.303 -28.082 -34.451 1.00 89.06 84 PRO A C 1
ATOM 677 O O . PRO A 1 84 ? 17.742 -27.557 -35.423 1.00 89.06 84 PRO A O 1
ATOM 680 N N . VAL A 1 85 ? 18.198 -27.613 -33.210 1.00 91.94 85 VAL A N 1
ATOM 681 C CA . VAL A 1 85 ? 17.529 -26.374 -32.813 1.00 91.94 85 VAL A CA 1
ATOM 682 C C . VAL A 1 85 ? 18.581 -25.398 -32.315 1.00 91.94 85 VAL A C 1
ATOM 684 O O . VAL A 1 85 ? 19.418 -25.741 -31.481 1.00 91.94 85 VAL A O 1
ATOM 687 N N . TYR A 1 86 ? 18.504 -24.175 -32.822 1.00 91.69 86 TYR A N 1
ATOM 688 C CA . TYR A 1 86 ? 19.438 -23.104 -32.544 1.00 91.69 86 TYR A CA 1
ATOM 689 C C . TYR A 1 86 ? 18.799 -21.988 -31.728 1.00 91.69 86 TYR A C 1
ATOM 691 O O . TYR A 1 86 ? 17.626 -21.659 -31.925 1.00 91.69 86 TYR A O 1
ATOM 699 N N . GLN A 1 87 ? 19.598 -21.369 -30.866 1.00 92.56 87 GLN A N 1
ATOM 700 C CA . GLN A 1 87 ? 19.305 -20.087 -30.223 1.00 92.56 87 GLN A CA 1
ATOM 701 C C . GLN A 1 87 ? 20.562 -19.222 -30.182 1.00 92.56 87 GLN A C 1
ATOM 703 O O . GLN A 1 87 ? 21.673 -19.736 -30.299 1.00 92.56 87 GLN A O 1
ATOM 708 N N . PHE A 1 88 ? 20.403 -17.915 -29.983 1.00 92.50 88 PHE A N 1
ATOM 709 C CA . PHE A 1 88 ? 21.546 -17.080 -29.625 1.00 92.50 88 PHE A CA 1
ATOM 710 C C . PHE A 1 88 ? 22.086 -17.497 -28.254 1.00 92.50 88 PHE A C 1
ATOM 712 O O . PHE A 1 88 ? 21.312 -17.823 -27.350 1.00 92.50 88 PHE A O 1
ATOM 719 N N . THR A 1 89 ? 23.410 -17.462 -28.089 1.00 89.12 89 THR A N 1
ATOM 720 C CA . THR A 1 89 ? 24.082 -17.872 -26.840 1.00 89.12 89 THR A CA 1
ATOM 721 C C . THR A 1 89 ? 23.588 -17.076 -25.624 1.00 89.12 89 THR A C 1
ATOM 723 O O . THR A 1 89 ? 23.502 -17.601 -24.517 1.00 89.12 89 THR A O 1
ATOM 726 N N . HIS A 1 90 ? 23.206 -15.812 -25.829 1.00 89.31 90 HIS A N 1
ATOM 727 C CA . HIS A 1 90 ? 22.591 -14.963 -24.810 1.00 89.31 90 HIS A CA 1
ATOM 728 C C . HIS A 1 90 ? 21.435 -14.156 -25.404 1.00 89.31 90 HIS A C 1
ATOM 730 O O . HIS A 1 90 ? 21.537 -13.672 -26.531 1.00 89.31 90 HIS A O 1
ATOM 736 N N . LEU A 1 91 ? 20.374 -13.933 -24.622 1.00 92.38 91 LEU A N 1
ATOM 737 C CA . LEU A 1 91 ? 19.251 -13.079 -25.031 1.00 92.38 91 LEU A CA 1
ATOM 738 C C . LEU A 1 91 ? 19.716 -11.653 -25.370 1.00 92.38 91 LEU A C 1
ATOM 740 O O . LEU A 1 91 ? 19.346 -11.124 -26.410 1.00 92.38 91 LEU A O 1
ATOM 744 N N . GLN A 1 92 ? 20.637 -11.102 -24.575 1.00 91.88 92 GLN A N 1
ATOM 745 C CA . GLN A 1 92 ? 21.245 -9.788 -24.820 1.00 91.88 92 GLN A CA 1
ATOM 746 C C . GLN A 1 92 ? 21.931 -9.677 -26.186 1.00 91.88 92 GLN A C 1
ATOM 748 O O . GLN A 1 92 ? 21.999 -8.593 -26.760 1.00 91.88 92 GLN A O 1
ATOM 753 N N . LEU A 1 93 ? 22.435 -10.790 -26.733 1.00 92.44 93 LEU A N 1
ATOM 754 C CA . LEU A 1 93 ? 23.003 -10.801 -28.078 1.00 92.44 93 LEU A CA 1
ATOM 755 C C . LEU A 1 93 ? 21.910 -10.702 -29.145 1.00 92.44 93 LEU A C 1
ATOM 757 O O . LEU A 1 93 ? 22.073 -9.954 -30.107 1.00 92.44 93 LEU A O 1
ATOM 761 N N . GLN A 1 94 ? 20.796 -11.416 -28.967 1.00 95.38 94 GLN A N 1
ATOM 762 C CA . GLN A 1 94 ? 19.630 -11.286 -29.842 1.00 95.38 94 GLN A CA 1
ATOM 763 C C . GLN A 1 94 ? 19.058 -9.862 -29.783 1.00 95.38 94 GLN A C 1
ATOM 765 O O . GLN A 1 94 ? 18.760 -9.282 -30.824 1.00 95.38 94 GLN A O 1
ATOM 770 N N . GLU A 1 95 ? 18.951 -9.269 -28.593 1.00 96.69 95 GLU A N 1
ATOM 771 C CA . GLU A 1 95 ? 18.476 -7.891 -28.402 1.00 96.69 95 GLU A CA 1
ATOM 772 C C . GLU A 1 95 ? 19.410 -6.878 -29.083 1.00 96.69 95 GLU A C 1
ATOM 774 O O . GLU A 1 95 ? 18.953 -6.039 -29.860 1.00 96.69 95 GLU A O 1
ATOM 779 N N . TYR A 1 96 ? 20.727 -7.024 -28.897 1.00 95.31 96 TYR A N 1
ATOM 780 C CA . TYR A 1 96 ? 21.743 -6.204 -29.563 1.00 95.31 96 TYR A CA 1
ATOM 781 C C . TYR A 1 96 ? 21.661 -6.285 -31.088 1.00 95.31 96 TYR A C 1
ATOM 783 O O . TYR A 1 96 ? 21.638 -5.259 -31.766 1.00 95.31 96 TYR A O 1
ATOM 791 N N . LEU A 1 97 ? 21.593 -7.496 -31.638 1.00 95.69 97 LEU A N 1
ATOM 792 C CA . LEU A 1 97 ? 21.487 -7.714 -33.080 1.00 95.69 97 LEU A CA 1
ATOM 793 C C . LEU A 1 97 ? 20.143 -7.223 -33.636 1.00 95.69 97 LEU A C 1
ATOM 795 O O . LEU A 1 97 ? 20.086 -6.733 -34.760 1.00 95.69 97 LEU A O 1
ATOM 799 N N . THR A 1 98 ? 19.073 -7.277 -32.840 1.00 97.62 98 THR A N 1
ATOM 800 C CA . THR A 1 98 ? 17.784 -6.681 -33.212 1.00 97.62 98 THR A CA 1
ATOM 801 C C . THR A 1 98 ? 17.889 -5.155 -33.289 1.00 97.62 98 THR A C 1
ATOM 803 O O . THR A 1 98 ? 17.441 -4.566 -34.270 1.00 97.62 98 THR A O 1
ATOM 806 N N . ALA A 1 99 ? 18.536 -4.506 -32.315 1.00 97.56 99 ALA A N 1
ATOM 807 C CA . ALA A 1 99 ? 18.777 -3.062 -32.352 1.00 97.56 99 ALA A CA 1
ATOM 808 C C . ALA A 1 99 ? 19.616 -2.649 -33.577 1.00 97.56 99 ALA A C 1
ATOM 810 O O . ALA A 1 99 ? 19.305 -1.659 -34.240 1.00 97.56 99 ALA A O 1
ATOM 811 N N . GLN A 1 100 ? 20.633 -3.444 -33.928 1.00 95.94 100 GLN A N 1
ATOM 812 C CA . GLN A 1 100 ? 21.427 -3.253 -35.147 1.00 95.94 100 GLN A CA 1
ATOM 813 C C . GLN A 1 100 ? 20.565 -3.374 -36.412 1.00 95.94 100 GLN A C 1
ATOM 815 O O . GLN A 1 100 ? 20.682 -2.541 -37.309 1.00 95.94 100 GLN A O 1
ATOM 820 N N . ALA A 1 101 ? 19.670 -4.364 -36.478 1.00 96.94 101 ALA A N 1
ATOM 821 C CA . ALA A 1 101 ? 18.777 -4.539 -37.622 1.00 96.94 101 ALA A CA 1
ATOM 822 C C . ALA A 1 101 ? 17.913 -3.297 -37.873 1.00 96.94 101 ALA A C 1
ATOM 824 O O . ALA A 1 101 ? 17.804 -2.851 -39.013 1.00 96.94 101 ALA A O 1
ATOM 825 N N . ILE A 1 102 ? 17.367 -2.720 -36.801 1.00 97.38 102 ILE A N 1
ATOM 826 C CA . ILE A 1 102 ? 16.517 -1.526 -36.847 1.00 97.38 102 ILE A CA 1
ATOM 827 C C . ILE A 1 102 ? 17.328 -0.294 -37.269 1.00 97.38 102 ILE A C 1
ATOM 829 O O . ILE A 1 102 ? 16.901 0.460 -38.137 1.00 97.38 102 ILE A O 1
ATOM 833 N N . LEU A 1 103 ? 18.515 -0.090 -36.689 1.00 95.75 103 LEU A N 1
ATOM 834 C CA . LEU A 1 103 ? 19.349 1.083 -36.980 1.00 95.75 103 LEU A CA 1
ATOM 835 C C . LEU A 1 103 ? 19.908 1.094 -38.405 1.00 95.75 103 LEU A C 1
ATOM 837 O O . LEU A 1 103 ? 20.022 2.157 -39.012 1.00 95.75 103 LEU A O 1
ATOM 841 N N . PHE A 1 104 ? 20.281 -0.074 -38.928 1.00 92.44 104 PHE A N 1
ATOM 842 C CA . PHE A 1 104 ? 20.966 -0.191 -40.216 1.00 92.44 104 PHE A CA 1
ATOM 843 C C . PHE A 1 104 ? 20.062 -0.661 -41.357 1.00 92.44 104 PHE A C 1
ATOM 845 O O . PHE A 1 104 ? 20.566 -0.902 -42.453 1.00 92.44 104 PHE A O 1
ATOM 852 N N . GLY A 1 105 ? 18.754 -0.807 -41.122 1.00 92.62 105 GLY A N 1
ATOM 853 C CA . GLY A 1 105 ? 17.812 -1.285 -42.137 1.00 92.62 105 GLY A CA 1
ATOM 854 C C . GLY A 1 105 ? 18.158 -2.691 -42.634 1.00 92.62 105 GLY A C 1
ATOM 855 O O . GLY A 1 105 ? 18.121 -2.964 -43.829 1.00 92.62 105 GLY A O 1
ATOM 856 N N . CYS A 1 106 ? 18.570 -3.571 -41.719 1.00 92.81 106 CYS A N 1
ATOM 857 C CA . CYS A 1 106 ? 18.909 -4.967 -42.005 1.00 92.81 106 CYS A CA 1
ATOM 858 C C . CYS A 1 106 ? 17.776 -5.898 -41.550 1.00 92.81 106 CYS A C 1
ATOM 860 O O . CYS A 1 106 ? 18.023 -6.919 -40.909 1.00 92.81 106 CYS A O 1
ATOM 862 N N . SER A 1 107 ? 16.532 -5.506 -41.821 1.00 93.38 107 SER A N 1
ATOM 863 C CA . SER A 1 107 ? 15.313 -6.210 -41.416 1.00 93.38 107 SER A CA 1
ATOM 864 C C . SER A 1 107 ? 14.400 -6.485 -42.616 1.00 93.38 107 SER A C 1
ATOM 866 O O . SER A 1 107 ? 14.864 -6.453 -43.756 1.00 93.38 107 SER A O 1
ATOM 868 N N . ASP A 1 108 ? 13.129 -6.814 -42.383 1.00 92.31 108 ASP A N 1
ATOM 869 C CA . ASP A 1 108 ? 12.172 -7.042 -43.466 1.00 92.31 108 ASP A CA 1
ATOM 870 C C . ASP A 1 108 ? 11.777 -5.725 -44.181 1.00 92.31 108 ASP A C 1
ATOM 872 O O . ASP A 1 108 ? 11.956 -4.636 -43.624 1.00 92.31 108 ASP A O 1
ATOM 876 N N . PRO A 1 109 ? 11.260 -5.780 -45.428 1.00 92.19 109 PRO A N 1
ATOM 877 C CA . PRO A 1 109 ? 11.016 -4.582 -46.232 1.00 92.19 109 PRO A CA 1
ATOM 878 C C . PRO A 1 109 ? 9.990 -3.612 -45.644 1.00 92.19 109 PRO A C 1
ATOM 880 O O . PRO A 1 109 ? 9.995 -2.446 -46.034 1.00 92.19 109 PRO A O 1
ATOM 883 N N . GLU A 1 110 ? 9.099 -4.078 -44.763 1.00 92.44 110 GLU A N 1
ATOM 884 C CA . GLU A 1 110 ? 8.115 -3.236 -44.078 1.00 92.44 110 GLU A CA 1
ATOM 885 C C . GLU A 1 110 ? 8.825 -2.317 -43.078 1.00 92.44 110 GLU A C 1
ATOM 887 O O . GLU A 1 110 ? 8.705 -1.097 -43.176 1.00 92.44 110 GLU A O 1
ATOM 892 N N . ASP A 1 111 ? 9.620 -2.891 -42.172 1.00 92.81 111 ASP A N 1
ATOM 893 C CA . ASP A 1 111 ? 10.314 -2.117 -41.140 1.00 92.81 111 ASP A CA 1
ATOM 894 C C . ASP A 1 111 ? 11.489 -1.297 -41.729 1.00 92.81 111 ASP A C 1
ATOM 896 O O . ASP A 1 111 ? 11.720 -0.170 -41.295 1.00 92.81 111 ASP A O 1
ATOM 900 N N . ASN A 1 112 ? 12.170 -1.769 -42.788 1.00 92.25 112 ASN A N 1
ATOM 901 C CA . ASN A 1 112 ? 13.262 -1.018 -43.445 1.00 92.25 112 ASN A CA 1
ATOM 902 C C . ASN A 1 112 ? 12.818 0.293 -44.124 1.00 92.25 112 ASN A C 1
ATOM 904 O O . ASN A 1 112 ? 13.661 1.140 -44.425 1.00 92.25 112 ASN A O 1
ATOM 908 N N . GLN A 1 113 ? 11.526 0.455 -44.426 1.00 92.12 113 GLN A N 1
ATOM 909 C CA . GLN A 1 113 ? 10.984 1.691 -45.012 1.00 92.12 113 GLN A CA 1
ATOM 910 C C . GLN A 1 113 ? 10.676 2.761 -43.960 1.00 92.12 113 GLN A C 1
ATOM 912 O O . GLN A 1 113 ? 10.438 3.919 -44.310 1.00 92.12 113 GLN A O 1
ATOM 917 N N . LEU A 1 114 ? 10.655 2.378 -42.686 1.00 95.00 114 LEU A N 1
ATOM 918 C CA . LEU A 1 114 ? 10.294 3.243 -41.578 1.00 95.00 114 LEU A CA 1
ATOM 919 C C . LEU A 1 114 ? 11.537 3.877 -40.954 1.00 95.00 114 LEU A C 1
ATOM 921 O O . LEU A 1 114 ? 12.648 3.351 -41.017 1.00 95.00 114 LEU A O 1
ATOM 925 N N . HIS A 1 115 ? 11.346 5.024 -40.304 1.00 95.69 115 HIS A N 1
ATOM 926 C CA . HIS A 1 115 ? 12.373 5.545 -39.414 1.00 95.69 115 HIS A CA 1
ATOM 927 C C . HIS A 1 115 ? 12.518 4.595 -38.205 1.00 95.69 115 HIS A C 1
ATOM 929 O O . HIS A 1 115 ? 11.498 4.102 -37.719 1.00 95.69 115 HIS A O 1
ATOM 935 N N . PRO A 1 116 ? 13.729 4.373 -37.648 1.00 97.00 116 PRO A N 1
ATOM 936 C CA . PRO A 1 116 ? 13.939 3.484 -36.496 1.00 97.00 116 PRO A CA 1
ATOM 937 C C . PRO A 1 116 ? 12.974 3.706 -35.324 1.00 97.00 116 PRO A C 1
ATOM 939 O O . PRO A 1 116 ? 12.544 2.759 -34.672 1.00 97.00 116 PRO A O 1
ATOM 942 N N . VAL A 1 117 ? 12.601 4.964 -35.075 1.00 97.12 117 VAL A N 1
ATOM 943 C CA . VAL A 1 117 ? 11.621 5.323 -34.039 1.00 97.12 117 VAL A CA 1
ATOM 944 C C . VAL A 1 117 ? 10.239 4.759 -34.367 1.00 97.12 117 VAL A C 1
ATOM 946 O O . VAL A 1 117 ? 9.630 4.143 -33.503 1.00 97.12 117 VAL A O 1
ATOM 949 N N . ASP A 1 118 ? 9.767 4.900 -35.608 1.00 96.75 118 ASP A N 1
ATOM 950 C CA . ASP A 1 118 ? 8.442 4.430 -36.034 1.00 96.75 118 ASP A CA 1
ATOM 951 C C . ASP A 1 118 ? 8.320 2.900 -35.971 1.00 96.75 118 ASP A C 1
ATOM 953 O O . ASP A 1 118 ? 7.249 2.383 -35.655 1.00 96.75 118 ASP A O 1
ATOM 957 N N . VAL A 1 119 ? 9.426 2.174 -36.183 1.00 96.62 119 VAL A N 1
ATOM 958 C CA . VAL A 1 119 ? 9.486 0.719 -35.962 1.00 96.62 119 VAL A CA 1
ATOM 959 C C . VAL A 1 119 ? 9.232 0.375 -34.489 1.00 96.62 119 VAL A C 1
ATOM 961 O O . VAL A 1 119 ? 8.516 -0.583 -34.191 1.00 96.62 119 VAL A O 1
ATOM 964 N N . LEU A 1 120 ? 9.802 1.158 -33.566 1.00 97.06 120 LEU A N 1
ATOM 965 C CA . LEU A 1 120 ? 9.769 0.893 -32.126 1.00 97.06 120 LEU A CA 1
ATOM 966 C C . LEU A 1 120 ? 8.488 1.353 -31.421 1.00 97.06 120 LEU A C 1
ATOM 968 O O . LEU A 1 120 ? 8.146 0.768 -30.396 1.00 97.06 120 LEU A O 1
ATOM 972 N N . LYS A 1 121 ? 7.766 2.352 -31.950 1.00 95.12 121 LYS A N 1
ATOM 973 C CA . LYS A 1 121 ? 6.583 2.951 -31.291 1.00 95.12 121 LYS A CA 1
ATOM 974 C C . LYS A 1 121 ? 5.566 1.920 -30.797 1.00 95.12 121 LYS A C 1
ATOM 976 O O . LYS A 1 121 ? 5.045 2.040 -29.695 1.00 95.12 121 LYS A O 1
ATOM 981 N N . LYS A 1 122 ? 5.317 0.874 -31.591 1.00 93.94 122 LYS A N 1
ATOM 982 C CA . LYS A 1 122 ? 4.360 -0.208 -31.282 1.00 93.94 122 LYS A CA 1
ATOM 983 C C . LYS A 1 122 ? 4.804 -1.165 -30.162 1.00 93.94 122 LYS A C 1
ATOM 985 O O . LYS A 1 122 ? 4.072 -2.098 -29.848 1.00 93.94 122 LYS A O 1
ATOM 990 N N . TYR A 1 123 ? 6.002 -0.972 -29.613 1.00 95.62 123 TYR A N 1
ATOM 991 C CA . TYR A 1 123 ? 6.618 -1.847 -28.616 1.00 95.62 123 TYR A CA 1
ATOM 992 C C . TYR A 1 123 ? 6.970 -1.132 -27.302 1.00 95.62 123 TYR A C 1
ATOM 994 O O . TYR A 1 123 ? 7.560 -1.753 -26.420 1.00 95.62 123 TYR A O 1
ATOM 1002 N N . PHE A 1 124 ? 6.640 0.155 -27.145 1.00 94.69 124 PHE A N 1
ATOM 1003 C CA . PHE A 1 124 ? 6.978 0.922 -25.936 1.00 94.69 124 PHE A CA 1
ATOM 1004 C C . PHE A 1 124 ? 6.329 0.376 -24.655 1.00 94.69 124 PHE A C 1
ATOM 1006 O O . PHE A 1 124 ? 6.894 0.504 -23.573 1.00 94.69 124 PHE A O 1
ATOM 1013 N N . ASP A 1 125 ? 5.175 -0.272 -24.777 1.00 90.50 125 ASP A N 1
ATOM 1014 C CA . ASP A 1 125 ? 4.434 -0.924 -23.697 1.00 90.50 125 ASP A CA 1
ATOM 1015 C C . ASP A 1 125 ? 4.815 -2.404 -23.503 1.00 90.50 125 ASP A C 1
ATOM 1017 O O . ASP A 1 125 ? 4.220 -3.100 -22.681 1.00 90.50 125 ASP A O 1
ATOM 1021 N N . GLN A 1 126 ? 5.813 -2.909 -24.240 1.00 92.31 126 GLN A N 1
ATOM 1022 C CA . GLN A 1 126 ? 6.202 -4.318 -24.220 1.00 92.31 126 GLN A CA 1
ATOM 1023 C C . GLN A 1 126 ? 7.534 -4.522 -23.482 1.00 92.31 126 GLN A C 1
ATOM 1025 O O . GLN A 1 126 ? 8.600 -4.257 -24.044 1.00 92.31 126 GLN A O 1
ATOM 1030 N N . PRO A 1 127 ? 7.532 -5.106 -22.264 1.00 89.81 127 PRO A N 1
ATOM 1031 C CA . PRO A 1 127 ? 8.751 -5.315 -21.474 1.00 89.81 127 PRO A CA 1
ATOM 1032 C C . PRO A 1 127 ? 9.852 -6.101 -22.193 1.00 89.81 127 PRO A C 1
ATOM 1034 O O . PRO A 1 127 ? 11.033 -5.871 -21.946 1.00 89.81 127 PRO A O 1
ATOM 1037 N N . ALA A 1 128 ? 9.474 -7.011 -23.096 1.00 91.25 128 ALA A N 1
ATOM 1038 C CA . ALA A 1 128 ? 10.411 -7.819 -23.877 1.00 91.25 128 ALA A CA 1
ATOM 1039 C C . ALA A 1 128 ? 11.253 -6.994 -24.872 1.00 91.25 128 ALA A C 1
ATOM 1041 O O . ALA A 1 128 ? 12.287 -7.469 -25.327 1.00 91.25 128 ALA A O 1
ATOM 1042 N N . TRP A 1 129 ? 10.826 -5.771 -25.202 1.00 96.38 129 TRP A N 1
ATOM 1043 C CA . TRP A 1 129 ? 11.525 -4.868 -26.121 1.00 96.38 129 TRP A CA 1
ATOM 1044 C C . TRP A 1 129 ? 12.360 -3.802 -25.412 1.00 96.38 129 TRP A C 1
ATOM 1046 O O . TRP A 1 129 ? 13.071 -3.047 -26.076 1.00 96.38 129 TRP A O 1
ATOM 1056 N N . ARG A 1 130 ? 12.322 -3.753 -24.074 1.00 95.56 130 ARG A N 1
ATOM 1057 C CA . ARG A 1 130 ? 12.987 -2.715 -23.278 1.00 95.56 130 ARG A CA 1
ATOM 1058 C C . ARG A 1 130 ? 14.465 -2.560 -23.633 1.00 95.56 130 ARG A C 1
ATOM 1060 O O . ARG A 1 130 ? 14.900 -1.464 -23.975 1.00 95.56 130 ARG A O 1
ATOM 1067 N N . GLU A 1 131 ? 15.224 -3.654 -23.587 1.00 95.75 131 GLU A N 1
ATOM 1068 C CA . GLU A 1 131 ? 16.667 -3.633 -23.861 1.00 95.75 131 GLU A CA 1
ATOM 1069 C C . GLU A 1 131 ? 16.969 -3.207 -25.302 1.00 95.75 131 GLU A C 1
ATOM 1071 O O . GLU A 1 131 ? 17.922 -2.475 -25.550 1.00 95.75 131 GLU A O 1
ATOM 1076 N N . ILE A 1 132 ? 16.121 -3.597 -26.256 1.00 97.75 132 ILE A N 1
ATOM 1077 C CA . ILE A 1 132 ? 16.271 -3.235 -27.669 1.00 97.75 132 ILE A CA 1
ATOM 1078 C C . ILE A 1 132 ? 16.102 -1.727 -27.841 1.00 97.75 132 ILE A C 1
ATOM 1080 O O . ILE A 1 132 ? 16.936 -1.093 -28.482 1.00 97.75 132 ILE A O 1
ATOM 1084 N N . ILE A 1 133 ? 15.064 -1.141 -27.236 1.00 98.19 133 ILE A N 1
ATOM 1085 C CA . ILE A 1 133 ? 14.799 0.303 -27.298 1.00 98.19 133 ILE A CA 1
ATOM 1086 C C . ILE A 1 133 ? 15.971 1.082 -26.682 1.00 98.19 133 ILE A C 1
ATOM 1088 O O . ILE A 1 133 ? 16.463 2.031 -27.294 1.00 98.19 133 ILE A O 1
ATOM 1092 N N . VAL A 1 134 ? 16.473 0.651 -25.518 1.00 97.00 134 VAL A N 1
ATOM 1093 C CA . VAL A 1 134 ? 17.644 1.267 -24.867 1.00 97.00 134 VAL A CA 1
ATOM 1094 C C . VAL A 1 134 ? 18.894 1.147 -25.746 1.00 97.00 134 VAL A C 1
ATOM 1096 O O . VAL A 1 134 ? 19.621 2.125 -25.920 1.00 97.00 134 VAL A O 1
ATOM 1099 N N . MET A 1 135 ? 19.144 -0.012 -26.363 1.00 96.88 135 MET A N 1
ATOM 1100 C CA . MET A 1 135 ? 20.287 -0.197 -27.263 1.00 96.88 135 MET A CA 1
ATOM 1101 C C . MET A 1 135 ? 20.181 0.644 -28.539 1.00 96.88 135 MET A C 1
ATOM 1103 O O . MET A 1 135 ? 21.192 1.203 -28.968 1.00 96.88 135 MET A O 1
ATOM 1107 N N . VAL A 1 136 ? 18.982 0.788 -29.115 1.00 97.62 136 VAL A N 1
ATOM 1108 C CA . VAL A 1 136 ? 18.739 1.700 -30.243 1.00 97.62 136 VAL A CA 1
ATOM 1109 C C . VAL A 1 136 ? 19.014 3.144 -29.827 1.00 97.62 136 VAL A C 1
ATOM 1111 O O . VAL A 1 136 ? 19.682 3.862 -30.564 1.00 97.62 136 VAL A O 1
ATOM 1114 N N . ALA A 1 137 ? 18.589 3.565 -28.634 1.00 97.06 137 ALA A N 1
ATOM 1115 C CA . ALA A 1 137 ? 18.875 4.904 -28.120 1.00 97.06 137 ALA A CA 1
ATOM 1116 C C . ALA A 1 137 ? 20.382 5.143 -27.894 1.00 97.06 137 ALA A C 1
ATOM 1118 O O . ALA A 1 137 ? 20.894 6.215 -28.217 1.00 97.06 137 ALA A O 1
ATOM 1119 N N . LEU A 1 138 ? 21.107 4.147 -27.374 1.00 95.81 138 LEU A N 1
ATOM 1120 C CA . LEU A 1 138 ? 22.552 4.223 -27.117 1.00 95.81 138 LEU A CA 1
ATOM 1121 C C . LEU A 1 138 ? 23.397 4.282 -28.393 1.00 95.81 138 LEU A C 1
ATOM 1123 O O . LEU A 1 138 ? 24.454 4.912 -28.402 1.00 95.81 138 LEU A O 1
ATOM 1127 N N . GLN A 1 139 ? 22.972 3.571 -29.437 1.00 94.19 139 GLN A N 1
ATOM 1128 C CA . GLN A 1 139 ? 23.727 3.397 -30.682 1.00 94.19 139 GLN A CA 1
ATOM 1129 C C . GLN A 1 139 ? 23.227 4.293 -31.818 1.00 94.19 139 GLN A C 1
ATOM 1131 O O . GLN A 1 139 ? 23.894 4.397 -32.848 1.00 94.19 139 GLN A O 1
ATOM 1136 N N . GLY A 1 140 ? 22.057 4.907 -31.639 1.00 93.62 140 GLY A N 1
ATOM 1137 C CA . GLY A 1 140 ? 21.456 5.829 -32.585 1.00 93.62 140 GLY A CA 1
ATOM 1138 C C . GLY A 1 140 ? 22.342 7.038 -32.858 1.00 93.62 140 GLY A C 1
ATOM 1139 O O . GLY A 1 140 ? 23.174 7.452 -32.048 1.00 93.62 140 GLY A O 1
ATOM 1140 N N . ASP A 1 141 ? 22.168 7.603 -34.048 1.00 92.38 141 ASP A N 1
ATOM 1141 C CA . ASP A 1 141 ? 22.852 8.828 -34.426 1.00 92.38 141 ASP A CA 1
ATOM 1142 C C . ASP A 1 141 ? 22.155 10.070 -33.834 1.00 92.38 141 ASP A C 1
ATOM 1144 O O . ASP A 1 141 ? 21.166 10.016 -33.097 1.00 92.38 141 ASP A O 1
ATOM 1148 N N . ASN A 1 142 ? 22.668 11.238 -34.203 1.00 90.06 142 ASN A N 1
ATOM 1149 C CA . ASN A 1 142 ? 22.143 12.544 -33.822 1.00 90.06 142 ASN A CA 1
ATOM 1150 C C . ASN A 1 142 ? 20.763 12.887 -34.424 1.00 90.06 142 ASN A C 1
ATOM 1152 O O . ASN A 1 142 ? 20.271 13.993 -34.189 1.00 90.06 142 ASN A O 1
ATOM 1156 N N . ARG A 1 143 ? 20.132 11.972 -35.170 1.00 92.69 143 ARG A N 1
ATOM 1157 C CA . ARG A 1 143 ? 18.733 12.056 -35.613 1.00 92.69 143 ARG A CA 1
ATOM 1158 C C . ARG A 1 143 ? 17.861 11.056 -34.861 1.00 92.69 143 ARG A C 1
ATOM 1160 O O . ARG A 1 143 ? 16.816 11.449 -34.352 1.00 92.69 143 ARG A O 1
ATOM 1167 N N . VAL A 1 144 ? 18.304 9.803 -34.753 1.00 96.06 144 VAL A N 1
ATOM 1168 C CA . VAL A 1 144 ? 17.529 8.712 -34.150 1.00 96.06 144 VAL A CA 1
ATOM 1169 C C . VAL A 1 144 ? 17.367 8.900 -32.646 1.00 96.06 144 VAL A C 1
ATOM 1171 O O . VAL A 1 144 ? 16.237 8.889 -32.162 1.00 96.06 144 VAL A O 1
ATOM 1174 N N . THR A 1 145 ? 18.458 9.109 -31.902 1.00 96.69 145 THR A N 1
ATOM 1175 C CA . THR A 1 145 ? 18.396 9.167 -30.432 1.00 96.69 145 THR A CA 1
ATOM 1176 C C . THR A 1 145 ? 17.533 10.329 -29.929 1.00 96.69 145 THR A C 1
ATOM 1178 O O . THR A 1 145 ? 16.641 10.078 -29.119 1.00 96.69 145 THR A O 1
ATOM 1181 N N . PRO A 1 146 ? 17.693 11.581 -30.413 1.00 96.25 146 PRO A N 1
ATOM 1182 C CA . PRO A 1 146 ? 16.818 12.674 -29.991 1.00 96.25 146 PRO A CA 1
ATOM 1183 C C . PRO A 1 146 ? 15.353 12.457 -30.384 1.00 96.25 146 PRO A C 1
ATOM 1185 O O . PRO A 1 146 ? 14.472 12.753 -29.586 1.00 96.25 146 PRO A O 1
ATOM 1188 N N . ALA A 1 147 ? 15.084 11.915 -31.578 1.00 96.94 147 ALA A N 1
ATOM 1189 C CA . ALA A 1 147 ? 13.716 11.637 -32.015 1.00 96.94 147 ALA A CA 1
ATOM 1190 C C . ALA A 1 147 ? 13.041 10.559 -31.153 1.00 96.94 147 ALA A C 1
ATOM 1192 O O . ALA A 1 147 ? 11.865 10.690 -30.830 1.00 96.94 147 ALA A O 1
ATOM 1193 N N . LEU A 1 148 ? 13.782 9.524 -30.743 1.00 97.88 148 LEU A N 1
ATOM 1194 C CA . LEU A 1 148 ? 13.273 8.488 -29.846 1.00 97.88 148 LEU A CA 1
ATOM 1195 C C . LEU A 1 148 ? 12.933 9.058 -28.463 1.00 97.88 148 LEU A C 1
ATOM 1197 O O . LEU A 1 148 ? 11.876 8.750 -27.922 1.00 97.88 148 LEU A O 1
ATOM 1201 N N . LEU A 1 149 ? 13.808 9.900 -27.905 1.00 97.44 149 LEU A N 1
ATOM 1202 C CA . LEU A 1 149 ? 13.577 10.542 -26.607 1.00 97.44 149 LEU A CA 1
ATOM 1203 C C . LEU A 1 149 ? 12.359 11.470 -26.635 1.00 97.44 149 LEU A C 1
ATOM 1205 O O . LEU A 1 149 ? 11.544 11.414 -25.720 1.00 97.44 149 LEU A O 1
ATOM 1209 N N . GLU A 1 150 ? 12.214 12.293 -27.677 1.00 96.50 150 GLU A N 1
ATOM 1210 C CA . GLU A 1 150 ? 11.049 13.176 -27.816 1.00 96.50 150 GLU A CA 1
ATOM 1211 C C . GLU A 1 150 ? 9.750 12.392 -28.013 1.00 96.50 150 GLU A C 1
ATOM 1213 O O . GLU A 1 150 ? 8.725 12.779 -27.461 1.00 96.50 150 GLU A O 1
ATOM 1218 N N . GLU A 1 151 ? 9.779 11.272 -28.739 1.00 96.69 151 GLU A N 1
ATOM 1219 C CA . GLU A 1 151 ? 8.596 10.424 -28.875 1.00 96.69 151 GLU A CA 1
ATOM 1220 C C . GLU A 1 151 ? 8.201 9.785 -27.537 1.00 96.69 151 GLU A C 1
ATOM 1222 O O . GLU A 1 151 ? 7.031 9.821 -27.171 1.00 96.69 151 GLU A O 1
ATOM 1227 N N . LEU A 1 152 ? 9.161 9.242 -26.779 1.00 96.62 152 LEU A N 1
ATOM 1228 C CA . LEU A 1 152 ? 8.894 8.675 -25.453 1.00 96.62 152 LEU A CA 1
ATOM 1229 C C . LEU A 1 152 ? 8.351 9.741 -24.487 1.00 96.62 152 LEU A C 1
ATOM 1231 O O . LEU A 1 152 ? 7.385 9.478 -23.772 1.00 96.62 152 LEU A O 1
ATOM 1235 N N . LEU A 1 153 ? 8.922 10.951 -24.501 1.00 95.81 153 LEU A N 1
ATOM 1236 C CA . LEU A 1 153 ? 8.417 12.089 -23.728 1.00 95.81 153 LEU A CA 1
ATOM 1237 C C . LEU A 1 153 ? 6.983 12.441 -24.127 1.00 95.81 153 LEU A C 1
ATOM 1239 O O . LEU A 1 153 ? 6.117 12.525 -23.262 1.00 95.81 153 LEU A O 1
ATOM 1243 N N . ALA A 1 154 ? 6.708 12.577 -25.425 1.00 94.81 154 ALA A N 1
ATOM 1244 C CA . ALA A 1 154 ? 5.366 12.867 -25.916 1.00 94.81 154 ALA A CA 1
ATOM 1245 C C . ALA A 1 154 ? 4.365 11.767 -25.528 1.00 94.81 154 ALA A C 1
ATOM 1247 O O . ALA A 1 154 ? 3.239 12.070 -25.140 1.00 94.81 154 ALA A O 1
ATOM 1248 N N . CYS A 1 155 ? 4.751 10.491 -25.598 1.00 93.38 155 CYS A N 1
ATOM 1249 C CA . CYS A 1 155 ? 3.904 9.381 -25.160 1.00 93.38 155 CYS A CA 1
ATOM 1250 C C . CYS A 1 155 ? 3.567 9.472 -23.667 1.00 93.38 155 CYS A C 1
ATOM 1252 O O . CYS A 1 155 ? 2.402 9.311 -23.301 1.00 93.38 155 CYS A O 1
ATOM 1254 N N . ALA A 1 156 ? 4.561 9.744 -22.821 1.00 92.19 156 ALA A N 1
ATOM 1255 C CA . ALA A 1 156 ? 4.366 9.824 -21.380 1.00 92.19 156 ALA A CA 1
ATOM 1256 C C . ALA A 1 156 ? 3.579 11.077 -20.950 1.00 92.19 156 ALA A C 1
ATOM 1258 O O . ALA A 1 156 ? 2.756 10.985 -20.042 1.00 92.19 156 ALA A O 1
ATOM 1259 N N . GLU A 1 157 ? 3.768 12.213 -21.628 1.00 91.75 157 GLU A N 1
ATOM 1260 C CA . GLU A 1 157 ? 3.034 13.462 -21.373 1.00 91.75 157 GLU A CA 1
ATOM 1261 C C . GLU A 1 157 ? 1.573 13.407 -21.844 1.00 91.75 157 GLU A C 1
ATOM 1263 O O . GLU A 1 157 ? 0.699 13.984 -21.201 1.00 91.75 157 GLU A O 1
ATOM 1268 N N . ASN A 1 158 ? 1.286 12.716 -22.953 1.00 90.62 158 ASN A N 1
ATOM 1269 C CA . ASN A 1 158 ? -0.071 12.643 -23.504 1.00 90.62 158 ASN A CA 1
ATOM 1270 C C . ASN A 1 158 ? -0.986 11.658 -22.757 1.00 90.62 158 ASN A C 1
ATOM 1272 O O . ASN A 1 158 ? -2.203 11.796 -22.847 1.00 90.62 158 ASN A O 1
ATOM 1276 N N . ASN A 1 159 ? -0.424 10.677 -22.041 1.00 86.12 159 ASN A N 1
ATOM 1277 C CA . ASN A 1 159 ? -1.180 9.654 -21.307 1.00 86.12 159 ASN A CA 1
ATOM 1278 C C . ASN A 1 159 ? -0.647 9.483 -19.871 1.00 86.12 159 ASN A C 1
ATOM 1280 O O . ASN A 1 159 ? -0.121 8.419 -19.544 1.00 86.12 159 ASN A O 1
ATOM 1284 N N . PRO A 1 160 ? -0.761 10.503 -19.001 1.00 79.19 160 PRO A N 1
ATOM 1285 C CA . PRO A 1 160 ? -0.164 10.473 -17.664 1.00 79.19 160 PRO A CA 1
ATOM 1286 C C . PRO A 1 160 ? -0.664 9.313 -16.787 1.00 79.19 160 PRO A C 1
ATOM 1288 O O . PRO A 1 160 ? 0.102 8.787 -15.986 1.00 79.19 160 PRO A O 1
ATOM 1291 N N . ASP A 1 161 ? -1.912 8.876 -16.978 1.00 74.56 161 ASP A N 1
ATOM 1292 C CA . ASP A 1 161 ? -2.536 7.811 -16.180 1.00 74.56 161 ASP A CA 1
ATOM 1293 C C . ASP A 1 161 ? -2.174 6.386 -16.651 1.00 74.56 161 ASP A C 1
ATOM 1295 O O . ASP A 1 161 ? -2.454 5.416 -15.948 1.00 74.56 161 ASP A O 1
ATOM 1299 N N . ASP A 1 162 ? -1.554 6.238 -17.829 1.00 79.88 162 ASP A N 1
ATOM 1300 C CA . ASP A 1 162 ? -1.214 4.942 -18.442 1.00 79.88 162 ASP A CA 1
ATOM 1301 C C . ASP A 1 162 ? 0.149 4.993 -19.156 1.00 79.88 162 ASP A C 1
ATOM 1303 O O . ASP A 1 162 ? 0.307 4.606 -20.314 1.00 79.88 162 ASP A O 1
ATOM 1307 N N . ASN A 1 163 ? 1.161 5.534 -18.469 1.00 85.44 163 ASN A N 1
ATOM 1308 C CA . ASN A 1 163 ? 2.518 5.670 -19.010 1.00 85.44 163 ASN A CA 1
ATOM 1309 C C . ASN A 1 163 ? 3.576 4.820 -18.291 1.00 85.44 163 ASN A C 1
ATOM 1311 O O . ASN A 1 163 ? 4.757 4.973 -18.592 1.00 85.44 163 ASN A O 1
ATOM 1315 N N . TYR A 1 164 ? 3.196 3.903 -17.392 1.00 87.31 164 TYR A N 1
ATOM 1316 C CA . TYR A 1 164 ? 4.132 3.175 -16.516 1.00 87.31 164 TYR A CA 1
ATOM 1317 C C . TYR A 1 164 ? 5.357 2.598 -17.252 1.00 87.31 164 TYR A C 1
ATOM 1319 O O . TYR A 1 164 ? 6.498 2.786 -16.828 1.00 87.31 164 TYR A O 1
ATOM 1327 N N . TYR A 1 165 ? 5.153 1.920 -18.387 1.00 89.88 165 TYR A N 1
ATOM 1328 C CA . TYR A 1 165 ? 6.257 1.343 -19.164 1.00 89.88 165 TYR A CA 1
ATOM 1329 C C . TYR A 1 165 ? 7.139 2.401 -19.836 1.00 89.88 165 TYR A C 1
ATOM 1331 O O . TYR A 1 165 ? 8.363 2.266 -19.836 1.00 89.88 165 TYR A O 1
ATOM 1339 N N . VAL A 1 166 ? 6.533 3.462 -20.369 1.00 93.44 166 VAL A N 1
ATOM 1340 C CA . VAL A 1 166 ? 7.239 4.553 -21.056 1.00 93.44 166 VAL A CA 1
ATOM 1341 C C . VAL A 1 166 ? 8.050 5.385 -20.065 1.00 93.44 166 VAL A C 1
ATOM 1343 O O . VAL A 1 166 ? 9.212 5.686 -20.325 1.00 93.44 166 VAL A O 1
ATOM 1346 N N . SER A 1 167 ? 7.480 5.687 -18.901 1.00 92.00 167 SER A N 1
ATOM 1347 C CA . SER A 1 167 ? 8.146 6.379 -17.797 1.00 92.00 167 SER A CA 1
ATOM 1348 C C . SER A 1 167 ? 9.377 5.602 -17.318 1.00 92.00 167 SER A C 1
ATOM 1350 O O . SER A 1 167 ? 10.480 6.149 -17.244 1.00 92.00 167 SER A O 1
ATOM 1352 N N . ASN A 1 168 ? 9.239 4.284 -17.140 1.00 92.06 168 ASN A N 1
ATOM 1353 C CA . ASN A 1 168 ? 10.369 3.416 -16.813 1.00 92.06 168 ASN A CA 1
ATOM 1354 C C . ASN A 1 168 ? 11.426 3.382 -17.930 1.00 92.06 168 ASN A C 1
ATOM 1356 O O . ASN A 1 168 ? 12.619 3.415 -17.633 1.00 92.06 168 ASN A O 1
ATOM 1360 N N . LEU A 1 169 ? 11.025 3.361 -19.209 1.00 95.12 169 LEU A N 1
ATOM 1361 C CA . LEU A 1 169 ? 11.955 3.459 -20.341 1.00 95.12 169 LEU A CA 1
ATOM 1362 C C . LEU A 1 169 ? 12.731 4.778 -20.333 1.00 95.12 169 LEU A C 1
ATOM 1364 O O . LEU A 1 169 ? 13.942 4.760 -20.536 1.00 95.12 169 LEU A O 1
ATOM 1368 N N . LEU A 1 170 ? 12.069 5.908 -20.081 1.00 95.62 170 LEU A N 1
ATOM 1369 C CA . LEU A 1 170 ? 12.729 7.210 -19.965 1.00 95.62 170 LEU A CA 1
ATOM 1370 C C . LEU A 1 170 ? 13.764 7.206 -18.838 1.00 95.62 170 LEU A C 1
ATOM 1372 O O . LEU A 1 170 ? 14.882 7.689 -19.041 1.00 95.62 170 LEU A O 1
ATOM 1376 N N . PHE A 1 171 ? 13.444 6.602 -17.689 1.00 94.75 171 PHE A N 1
ATOM 1377 C CA . PHE A 1 171 ? 14.424 6.478 -16.617 1.00 94.75 171 PHE A CA 1
ATOM 1378 C C . PHE A 1 171 ? 15.590 5.560 -17.002 1.00 94.75 171 PHE A C 1
ATOM 1380 O O . PHE A 1 171 ? 16.747 5.881 -16.727 1.00 94.75 171 PHE A O 1
ATOM 1387 N N . GLU A 1 172 ? 15.328 4.470 -17.729 1.00 94.69 172 GLU A N 1
ATOM 1388 C CA . GLU A 1 172 ? 16.389 3.628 -18.287 1.00 94.69 172 GLU A CA 1
ATOM 1389 C C . GLU A 1 172 ? 17.325 4.404 -19.218 1.00 94.69 172 GLU A C 1
ATOM 1391 O O . GLU A 1 172 ? 18.533 4.165 -19.185 1.00 94.69 172 GLU A O 1
ATOM 1396 N N . MET A 1 173 ? 16.829 5.372 -19.996 1.00 95.75 173 MET A N 1
ATOM 1397 C CA . MET A 1 173 ? 17.699 6.220 -20.823 1.00 95.75 173 MET A CA 1
ATOM 1398 C C . MET A 1 173 ? 18.685 7.029 -19.969 1.00 95.75 173 MET A C 1
ATOM 1400 O O . MET A 1 173 ? 19.845 7.198 -20.356 1.00 95.75 173 MET A O 1
ATOM 1404 N N . ILE A 1 174 ? 18.254 7.494 -18.792 1.00 95.00 174 ILE A N 1
ATOM 1405 C CA . ILE A 1 174 ? 19.116 8.193 -17.829 1.00 95.00 174 ILE A CA 1
ATOM 1406 C C . ILE A 1 174 ? 20.152 7.237 -17.239 1.00 95.00 174 ILE A C 1
ATOM 1408 O O . ILE A 1 174 ? 21.351 7.511 -17.329 1.00 95.00 174 ILE A O 1
ATOM 1412 N N . VAL A 1 175 ? 19.701 6.119 -16.661 1.00 93.50 175 VAL A N 1
ATOM 1413 C CA . VAL A 1 175 ? 20.566 5.184 -15.921 1.00 93.50 175 VAL A CA 1
ATOM 1414 C C . VAL A 1 175 ? 21.577 4.495 -16.843 1.00 93.50 175 VAL A C 1
ATOM 1416 O O . VAL A 1 175 ? 22.697 4.213 -16.425 1.00 93.50 175 VAL A O 1
ATOM 1419 N N . ASN A 1 176 ? 21.232 4.276 -18.115 1.00 92.12 176 ASN A N 1
ATOM 1420 C CA . ASN A 1 176 ? 22.154 3.732 -19.118 1.00 92.12 176 ASN A CA 1
ATOM 1421 C C . ASN A 1 176 ? 23.012 4.805 -19.809 1.00 92.12 176 ASN A C 1
ATOM 1423 O O . ASN A 1 176 ? 23.825 4.475 -20.670 1.00 92.12 176 ASN A O 1
ATOM 1427 N N . PHE A 1 177 ? 22.895 6.076 -19.412 1.00 92.38 177 PHE A N 1
ATOM 1428 C CA . PHE A 1 177 ? 23.688 7.193 -19.933 1.00 92.38 177 PHE A CA 1
ATOM 1429 C C . PHE A 1 177 ? 23.538 7.418 -21.438 1.00 92.38 177 PHE A C 1
ATOM 1431 O O . PHE A 1 177 ? 24.514 7.727 -22.129 1.00 92.38 177 PHE A O 1
ATOM 1438 N N . VAL A 1 178 ? 22.308 7.308 -21.943 1.00 94.62 178 VAL A N 1
ATOM 1439 C CA . VAL A 1 178 ? 21.997 7.656 -23.330 1.00 94.62 178 VAL A CA 1
ATOM 1440 C C . VAL A 1 178 ? 22.407 9.111 -23.602 1.00 94.62 178 VAL A C 1
ATOM 1442 O O . VAL A 1 178 ? 22.070 10.002 -22.811 1.00 94.62 178 VAL A O 1
ATOM 1445 N N . PRO A 1 179 ? 23.145 9.387 -24.698 1.00 91.50 179 PRO A N 1
ATOM 1446 C CA . PRO A 1 179 ? 23.547 10.746 -25.039 1.00 91.50 179 PRO A CA 1
ATOM 1447 C C . PRO A 1 179 ? 22.329 11.648 -25.272 1.00 91.50 179 PRO A C 1
ATOM 1449 O O . PRO A 1 179 ? 21.551 11.435 -26.199 1.00 91.50 179 PRO A O 1
ATOM 1452 N N . MET A 1 180 ? 22.175 12.687 -24.450 1.00 94.50 180 MET A N 1
ATOM 1453 C CA . MET A 1 180 ? 21.068 13.641 -24.548 1.00 94.50 180 MET A CA 1
ATOM 1454 C C . MET A 1 180 ? 21.465 15.028 -24.039 1.00 94.50 180 MET A C 1
ATOM 1456 O O . MET A 1 180 ? 22.451 15.184 -23.314 1.00 94.50 180 MET A O 1
ATOM 1460 N N . ARG A 1 181 ? 20.692 16.048 -24.423 1.00 93.06 181 ARG A N 1
ATOM 1461 C CA . ARG A 1 181 ? 20.867 17.417 -23.920 1.00 93.06 181 ARG A CA 1
ATOM 1462 C C . ARG A 1 181 ? 20.428 17.505 -22.457 1.00 93.06 181 ARG A C 1
ATOM 1464 O O . ARG A 1 181 ? 19.537 16.773 -22.033 1.00 93.06 181 ARG A O 1
ATOM 1471 N N . MET A 1 182 ? 21.025 18.434 -21.710 1.00 93.69 182 MET A N 1
ATOM 1472 C CA . MET A 1 182 ? 20.677 18.650 -20.298 1.00 93.69 182 MET A CA 1
ATOM 1473 C C . MET A 1 182 ? 19.214 19.062 -20.112 1.00 93.69 182 MET A C 1
ATOM 1475 O O . MET A 1 182 ? 18.574 18.577 -19.188 1.00 93.69 182 MET A O 1
ATOM 1479 N N . ASP A 1 183 ? 18.660 19.872 -21.016 1.00 94.31 183 ASP A N 1
ATOM 1480 C CA . ASP A 1 183 ? 17.250 20.279 -20.940 1.00 94.31 183 ASP A CA 1
ATOM 1481 C C . ASP A 1 183 ? 16.305 19.077 -21.099 1.00 94.31 183 ASP A C 1
ATOM 1483 O O . ASP A 1 183 ? 15.370 18.920 -20.321 1.00 94.31 183 ASP A O 1
ATOM 1487 N N . THR A 1 184 ? 16.593 18.170 -22.043 1.00 95.75 184 THR A N 1
ATOM 1488 C CA . THR A 1 184 ? 15.835 16.917 -22.222 1.00 95.75 184 THR A CA 1
ATOM 1489 C C . THR A 1 184 ? 15.928 16.038 -20.977 1.00 95.75 184 THR A C 1
ATOM 1491 O O . THR A 1 184 ? 14.923 15.520 -20.507 1.00 95.75 184 THR A O 1
ATOM 1494 N N . ARG A 1 185 ? 17.130 15.905 -20.405 1.00 95.81 185 ARG A N 1
ATOM 1495 C CA . ARG A 1 185 ? 17.364 15.142 -19.174 1.00 95.81 185 ARG A CA 1
ATOM 1496 C C . ARG A 1 185 ? 16.554 15.684 -17.993 1.00 95.81 185 ARG A C 1
ATOM 1498 O O . ARG A 1 185 ? 15.928 14.907 -17.286 1.00 95.81 185 ARG A O 1
ATOM 1505 N N . ARG A 1 186 ? 16.547 17.002 -17.792 1.00 95.69 186 ARG A N 1
ATOM 1506 C CA . ARG A 1 186 ? 15.799 17.642 -16.699 1.00 95.69 186 ARG A CA 1
ATOM 1507 C C . ARG A 1 186 ? 14.292 17.562 -16.906 1.00 95.69 186 ARG A C 1
ATOM 1509 O O . ARG A 1 186 ? 13.590 17.259 -15.956 1.00 95.69 186 ARG A O 1
ATOM 1516 N N . ARG A 1 187 ? 13.814 17.677 -18.150 1.00 96.12 187 ARG A N 1
ATOM 1517 C CA . ARG A 1 187 ? 12.407 17.413 -18.492 1.00 96.12 187 ARG A CA 1
ATOM 1518 C C . ARG A 1 187 ? 11.989 15.981 -18.138 1.00 96.12 187 ARG A C 1
ATOM 1520 O O . ARG A 1 187 ? 10.886 15.789 -17.646 1.00 96.12 187 ARG A O 1
ATOM 1527 N N . ILE A 1 188 ? 12.870 14.991 -18.330 1.00 96.38 188 ILE A N 1
ATOM 1528 C CA . ILE A 1 188 ? 12.627 13.618 -17.855 1.00 96.38 188 ILE A CA 1
ATOM 1529 C C . ILE A 1 188 ? 12.537 13.589 -16.323 1.00 96.38 188 ILE A C 1
ATOM 1531 O O . ILE A 1 188 ? 11.623 12.971 -15.791 1.00 96.38 188 ILE A O 1
ATOM 1535 N N . TYR A 1 189 ? 13.436 14.266 -15.600 1.00 96.38 189 TYR A N 1
ATOM 1536 C CA . TYR A 1 189 ? 13.352 14.320 -14.135 1.00 96.38 189 TYR A CA 1
ATOM 1537 C C . TYR A 1 189 ? 12.042 14.944 -13.647 1.00 96.38 189 TYR A C 1
ATOM 1539 O O . TYR A 1 189 ? 11.404 14.379 -12.765 1.00 96.38 189 TYR A O 1
ATOM 1547 N N . ASP A 1 190 ? 11.626 16.064 -14.240 1.00 95.62 190 ASP A N 1
ATOM 1548 C CA . ASP A 1 190 ? 10.375 16.743 -13.898 1.00 95.62 190 ASP A CA 1
ATOM 1549 C C . ASP A 1 190 ? 9.160 15.855 -14.177 1.00 95.62 190 ASP A C 1
ATOM 1551 O O . ASP A 1 190 ? 8.225 15.808 -13.384 1.00 95.62 190 ASP A O 1
ATOM 1555 N N . LEU A 1 191 ? 9.171 15.129 -15.295 1.00 94.00 191 LEU A N 1
ATOM 1556 C CA . LEU A 1 191 ? 8.074 14.242 -15.662 1.00 94.00 191 LEU A CA 1
ATOM 1557 C C . LEU A 1 191 ? 7.934 13.064 -14.691 1.00 94.00 191 LEU A C 1
ATOM 1559 O O . LEU A 1 191 ? 6.818 12.692 -14.342 1.00 94.00 191 LEU A O 1
ATOM 1563 N N . LEU A 1 192 ? 9.059 12.477 -14.274 1.00 93.50 192 LEU A N 1
ATOM 1564 C CA . LEU A 1 192 ? 9.067 11.246 -13.484 1.00 93.50 192 LEU A CA 1
ATOM 1565 C C . LEU A 1 192 ? 8.967 11.492 -11.978 1.00 93.50 192 LEU A C 1
ATOM 1567 O O . LEU A 1 192 ? 8.261 10.774 -11.282 1.00 93.50 192 LEU A O 1
ATOM 1571 N N . PHE A 1 193 ? 9.675 12.497 -11.465 1.00 95.19 193 PHE A N 1
ATOM 1572 C CA . PHE A 1 193 ? 9.976 12.596 -10.034 1.00 95.19 193 PHE A CA 1
ATOM 1573 C C . PHE A 1 193 ? 9.321 13.775 -9.332 1.00 95.19 193 PHE A C 1
ATOM 1575 O O . PHE A 1 193 ? 9.478 13.908 -8.120 1.00 95.19 193 PHE A O 1
ATOM 1582 N N . ARG A 1 194 ? 8.596 14.626 -10.063 1.00 94.31 194 ARG A N 1
ATOM 1583 C CA . ARG A 1 194 ? 7.947 15.801 -9.484 1.00 94.31 194 ARG A CA 1
ATOM 1584 C C . ARG A 1 194 ? 6.888 15.421 -8.455 1.00 94.31 194 ARG A C 1
ATOM 1586 O O . ARG A 1 194 ? 6.960 15.894 -7.336 1.00 94.31 194 ARG A O 1
ATOM 1593 N N . ALA A 1 195 ? 5.940 14.553 -8.798 1.00 88.62 195 ALA A N 1
ATOM 1594 C CA . ALA A 1 195 ? 4.781 14.310 -7.934 1.00 88.62 195 ALA A CA 1
ATOM 1595 C C . ALA A 1 195 ? 4.845 13.000 -7.135 1.00 88.62 195 ALA A C 1
ATOM 1597 O O . ALA A 1 195 ? 4.389 12.959 -5.998 1.00 88.62 195 ALA A O 1
ATOM 1598 N N . ASN A 1 196 ? 5.360 11.919 -7.726 1.00 86.50 196 ASN A N 1
ATOM 1599 C CA . ASN A 1 196 ? 5.255 10.563 -7.179 1.00 86.50 196 ASN A CA 1
ATOM 1600 C C . ASN A 1 196 ? 6.502 9.731 -7.501 1.00 86.50 196 ASN A C 1
ATOM 1602 O O . ASN A 1 196 ? 7.418 10.198 -8.175 1.00 86.50 196 ASN A O 1
ATOM 1606 N N . ILE A 1 197 ? 6.530 8.490 -7.006 1.00 91.19 197 ILE A N 1
ATOM 1607 C CA . ILE A 1 197 ? 7.564 7.509 -7.330 1.00 91.19 197 ILE A CA 1
ATOM 1608 C C . ILE A 1 197 ? 7.004 6.080 -7.321 1.00 91.19 197 ILE A C 1
ATOM 1610 O O . ILE A 1 197 ? 6.077 5.764 -6.575 1.00 91.19 197 ILE A O 1
ATOM 1614 N N . THR A 1 198 ? 7.588 5.202 -8.132 1.00 90.44 198 THR A N 1
ATOM 1615 C CA . THR A 1 198 ? 7.227 3.783 -8.256 1.00 90.44 198 THR A CA 1
ATOM 1616 C C . THR A 1 198 ? 8.247 2.851 -7.592 1.00 90.44 198 THR A C 1
ATOM 1618 O O . THR A 1 198 ? 9.390 3.216 -7.312 1.00 90.44 198 THR A O 1
ATOM 1621 N N . ASP A 1 199 ? 7.875 1.584 -7.382 1.00 89.06 199 ASP A N 1
ATOM 1622 C CA . ASP A 1 199 ? 8.770 0.552 -6.832 1.00 89.06 199 ASP A CA 1
ATOM 1623 C C . ASP A 1 199 ? 9.984 0.283 -7.740 1.00 89.06 199 ASP A C 1
ATOM 1625 O O . ASP A 1 199 ? 11.064 -0.100 -7.273 1.00 89.06 199 ASP A O 1
ATOM 1629 N N . TYR A 1 200 ? 9.795 0.448 -9.051 1.00 89.62 200 TYR A N 1
ATOM 1630 C CA . TYR A 1 200 ? 10.845 0.336 -10.049 1.00 89.62 200 TYR A CA 1
ATOM 1631 C C . TYR A 1 200 ? 11.855 1.467 -9.885 1.00 89.62 200 TYR A C 1
ATOM 1633 O O . TYR A 1 200 ? 13.048 1.211 -9.714 1.00 89.62 200 TYR A O 1
ATOM 1641 N N . GLU A 1 201 ? 11.373 2.707 -9.856 1.00 92.38 201 GLU A N 1
ATOM 1642 C CA . GLU A 1 201 ? 12.202 3.902 -9.716 1.00 92.38 201 GLU A CA 1
ATOM 1643 C C . GLU A 1 201 ? 12.985 3.912 -8.404 1.00 92.38 201 GLU A C 1
ATOM 1645 O O . GLU A 1 201 ? 14.185 4.168 -8.434 1.00 92.38 201 GLU A O 1
ATOM 1650 N N . ILE A 1 202 ? 12.377 3.532 -7.273 1.00 93.38 202 ILE A N 1
ATOM 1651 C CA . ILE A 1 202 ? 13.089 3.425 -5.986 1.00 93.38 202 ILE A CA 1
ATOM 1652 C C . ILE A 1 202 ? 14.298 2.491 -6.105 1.00 93.38 202 ILE A C 1
ATOM 1654 O O . ILE A 1 202 ? 15.405 2.830 -5.678 1.00 93.38 202 ILE A O 1
ATOM 1658 N N . ARG A 1 203 ? 14.107 1.303 -6.697 1.00 90.88 203 ARG A N 1
ATOM 1659 C CA . ARG A 1 203 ? 15.195 0.330 -6.882 1.00 90.88 203 ARG A CA 1
ATOM 1660 C C . ARG A 1 203 ? 16.274 0.874 -7.811 1.00 90.88 203 ARG A C 1
ATOM 1662 O O . ARG A 1 203 ? 17.459 0.760 -7.496 1.00 90.88 203 ARG A O 1
ATOM 1669 N N . ARG A 1 204 ? 15.870 1.480 -8.927 1.00 91.31 204 ARG A N 1
ATOM 1670 C CA . ARG A 1 204 ? 16.789 2.000 -9.943 1.00 91.31 204 ARG A CA 1
ATOM 1671 C C . ARG A 1 204 ? 17.562 3.226 -9.467 1.00 91.31 204 ARG A C 1
ATOM 1673 O O . ARG A 1 204 ? 18.753 3.294 -9.747 1.00 91.31 204 ARG A O 1
ATOM 1680 N N . ILE A 1 205 ? 16.969 4.121 -8.673 1.00 93.88 205 ILE A N 1
ATOM 1681 C CA . ILE A 1 205 ? 17.692 5.220 -8.011 1.00 93.88 205 ILE A CA 1
ATOM 1682 C C . ILE A 1 205 ? 18.787 4.657 -7.100 1.00 93.88 205 ILE A C 1
ATOM 1684 O O . ILE A 1 205 ? 19.937 5.078 -7.201 1.00 93.88 205 ILE A O 1
ATOM 1688 N N . GLY A 1 206 ? 18.468 3.661 -6.268 1.00 90.44 206 GLY A N 1
ATOM 1689 C CA . GLY A 1 206 ? 19.451 3.048 -5.370 1.00 90.44 206 GLY A CA 1
ATOM 1690 C C . GLY A 1 206 ? 20.627 2.372 -6.085 1.00 90.44 206 GLY A C 1
ATOM 1691 O O . GLY A 1 206 ? 21.739 2.328 -5.557 1.00 90.44 206 GLY A O 1
ATOM 1692 N N . GLU A 1 207 ? 20.407 1.843 -7.289 1.00 90.31 207 GLU A N 1
ATOM 1693 C CA . GLU A 1 207 ? 21.475 1.328 -8.155 1.00 90.31 207 GLU A CA 1
ATOM 1694 C C . GLU A 1 207 ? 22.257 2.462 -8.828 1.00 90.31 207 GLU A C 1
ATOM 1696 O O . GLU A 1 207 ? 23.487 2.417 -8.872 1.00 90.31 207 GLU A O 1
ATOM 1701 N N . PHE A 1 208 ? 21.552 3.483 -9.317 1.00 92.25 208 PHE A N 1
ATOM 1702 C CA . PHE A 1 208 ? 22.116 4.614 -10.044 1.00 92.25 208 PHE A CA 1
ATOM 1703 C C . PHE A 1 208 ? 23.015 5.493 -9.174 1.00 92.25 208 PHE A C 1
ATOM 1705 O O . PHE A 1 208 ? 24.064 5.933 -9.635 1.00 92.25 208 PHE A O 1
ATOM 1712 N N . MET A 1 209 ? 22.661 5.694 -7.904 1.00 91.44 209 MET A N 1
ATOM 1713 C CA . MET A 1 209 ? 23.456 6.485 -6.958 1.00 91.44 209 MET A CA 1
ATOM 1714 C C . MET A 1 209 ? 24.876 5.952 -6.741 1.00 91.44 209 MET A C 1
ATOM 1716 O O . MET A 1 209 ? 25.788 6.727 -6.467 1.00 91.44 209 MET A O 1
ATOM 1720 N N . ARG A 1 210 ? 25.093 4.650 -6.953 1.00 88.25 210 ARG A N 1
ATOM 1721 C CA . ARG A 1 210 ? 26.426 4.036 -6.868 1.00 88.25 210 ARG A CA 1
ATOM 1722 C C . ARG A 1 210 ? 27.332 4.419 -8.038 1.00 88.25 210 ARG A C 1
ATOM 1724 O O . ARG A 1 210 ? 28.538 4.175 -7.983 1.00 88.25 210 ARG A O 1
ATOM 1731 N N . ASP A 1 211 ? 26.769 4.967 -9.114 1.00 89.88 211 ASP A N 1
ATOM 1732 C CA . ASP A 1 211 ? 27.516 5.475 -10.258 1.00 89.88 211 ASP A CA 1
ATOM 1733 C C . ASP A 1 211 ? 27.907 6.941 -10.024 1.00 89.88 211 ASP A C 1
ATOM 1735 O O . ASP A 1 211 ? 27.079 7.788 -9.685 1.00 89.88 211 ASP A O 1
ATOM 1739 N N . SER A 1 212 ? 29.178 7.272 -10.262 1.00 87.50 212 SER A N 1
ATOM 1740 C CA . SER A 1 212 ? 29.717 8.624 -10.056 1.00 87.50 212 SER A CA 1
ATOM 1741 C C . SER A 1 212 ? 29.086 9.691 -10.956 1.00 87.50 212 SER A C 1
ATOM 1743 O O . SER A 1 212 ? 29.224 10.886 -10.693 1.00 87.50 212 SER A O 1
ATOM 1745 N N . ARG A 1 213 ? 28.387 9.285 -12.019 1.00 88.31 213 ARG A N 1
ATOM 1746 C CA . ARG A 1 213 ? 27.689 10.177 -12.953 1.00 88.31 213 ARG A CA 1
ATOM 1747 C C . ARG A 1 213 ? 26.267 10.542 -12.504 1.00 88.31 213 ARG A C 1
ATOM 1749 O O . ARG A 1 213 ? 25.609 11.310 -13.204 1.00 88.31 213 ARG A O 1
ATOM 1756 N N . SER A 1 214 ? 25.803 10.042 -11.357 1.00 92.50 214 SER A N 1
ATOM 1757 C CA . SER A 1 214 ? 24.502 10.392 -10.761 1.00 92.50 214 SER A CA 1
ATOM 1758 C C . SER A 1 214 ? 24.449 11.801 -10.150 1.00 92.50 214 SER A C 1
ATOM 1760 O O . SER A 1 214 ? 23.369 12.284 -9.821 1.00 92.50 214 SER A O 1
ATOM 1762 N N . GLY A 1 215 ? 25.586 12.499 -10.041 1.00 92.88 215 GLY A N 1
ATOM 1763 C CA . GLY A 1 215 ? 25.677 13.792 -9.351 1.00 92.88 215 GLY A CA 1
ATOM 1764 C C . GLY A 1 215 ? 24.720 14.879 -9.861 1.00 92.88 215 GLY A C 1
ATOM 1765 O O . GLY A 1 215 ? 24.163 15.608 -9.050 1.00 92.88 215 GLY A O 1
ATOM 1766 N N . ASP A 1 216 ? 24.478 14.965 -11.176 1.00 93.88 216 ASP A N 1
ATOM 1767 C CA . ASP A 1 216 ? 23.504 15.919 -11.743 1.00 93.88 216 ASP A CA 1
ATOM 1768 C C . ASP A 1 216 ? 22.065 15.599 -11.313 1.00 93.88 216 ASP A C 1
ATOM 1770 O O . ASP A 1 216 ? 21.324 16.509 -10.958 1.00 93.88 216 ASP A O 1
ATOM 1774 N N . PHE A 1 217 ? 21.691 14.316 -11.281 1.00 96.12 217 PHE A N 1
ATOM 1775 C CA . PHE A 1 217 ? 20.377 13.882 -10.804 1.00 96.12 217 PHE A CA 1
ATOM 1776 C C . PHE A 1 217 ? 20.182 14.249 -9.332 1.00 96.12 217 PHE A C 1
ATOM 1778 O O . PHE A 1 217 ? 19.222 14.936 -8.998 1.00 96.12 217 PHE A O 1
ATOM 1785 N N . VAL A 1 218 ? 21.132 13.867 -8.472 1.00 96.00 218 VAL A N 1
ATOM 1786 C CA . VAL A 1 218 ? 21.071 14.164 -7.033 1.00 96.00 218 VAL A CA 1
ATOM 1787 C C . VAL A 1 218 ? 20.980 15.670 -6.788 1.00 96.00 218 VAL A C 1
ATOM 1789 O O . VAL A 1 218 ? 20.107 16.129 -6.058 1.00 96.00 218 VAL A O 1
ATOM 1792 N N . GLN A 1 219 ? 21.842 16.453 -7.442 1.00 96.44 219 GLN A N 1
ATOM 1793 C CA . GLN A 1 219 ? 21.847 17.904 -7.291 1.00 96.44 219 GLN A CA 1
ATOM 1794 C C . GLN A 1 219 ? 20.530 18.536 -7.757 1.00 96.44 219 GLN A C 1
ATOM 1796 O O . GLN A 1 219 ? 20.020 19.427 -7.082 1.00 96.44 219 GLN A O 1
ATOM 1801 N N . TYR A 1 220 ? 19.994 18.105 -8.902 1.00 97.38 220 TYR A N 1
ATOM 1802 C CA . TYR A 1 220 ? 18.764 18.663 -9.457 1.00 97.38 220 TYR A CA 1
ATOM 1803 C C . TYR A 1 220 ? 17.558 18.372 -8.564 1.00 97.38 220 TYR A C 1
ATOM 1805 O O . TYR A 1 220 ? 16.851 19.304 -8.194 1.00 97.38 220 TYR A O 1
ATOM 1813 N N . ILE A 1 221 ? 17.365 17.109 -8.171 1.00 97.25 221 ILE A N 1
ATOM 1814 C CA . ILE A 1 221 ? 16.232 16.681 -7.339 1.00 97.25 221 ILE A CA 1
ATOM 1815 C C . ILE A 1 221 ? 16.261 17.377 -5.976 1.00 97.25 221 ILE A C 1
ATOM 1817 O O . ILE A 1 221 ? 15.262 17.975 -5.584 1.00 97.25 221 ILE A O 1
ATOM 1821 N N . THR A 1 222 ? 17.408 17.387 -5.286 1.00 95.25 222 THR A N 1
ATOM 1822 C CA . THR A 1 222 ? 17.530 18.072 -3.989 1.00 95.25 222 THR A CA 1
ATOM 1823 C C . THR A 1 222 ? 17.270 19.579 -4.108 1.00 95.25 222 THR A C 1
ATOM 1825 O O . THR A 1 222 ? 16.619 20.161 -3.242 1.00 95.25 222 THR A O 1
ATOM 1828 N N . GLU A 1 223 ? 17.760 20.238 -5.162 1.00 95.94 223 GLU A N 1
ATOM 1829 C CA . GLU A 1 223 ? 17.547 21.679 -5.340 1.00 95.94 223 GLU A CA 1
ATOM 1830 C C . GLU A 1 223 ? 16.093 22.010 -5.703 1.00 95.94 223 GLU A C 1
ATOM 1832 O O . GLU A 1 223 ? 15.557 22.992 -5.194 1.00 95.94 223 GLU A O 1
ATOM 1837 N N . GLN A 1 224 ? 15.442 21.199 -6.543 1.00 96.38 224 GLN A N 1
ATOM 1838 C CA . GLN A 1 224 ? 14.027 21.386 -6.872 1.00 96.38 224 GLN A CA 1
ATOM 1839 C C . GLN A 1 224 ? 13.119 21.125 -5.668 1.00 96.38 224 GLN A C 1
ATOM 1841 O O . GLN A 1 224 ? 12.225 21.929 -5.416 1.00 96.38 224 GLN A O 1
ATOM 1846 N N . HIS A 1 225 ? 13.395 20.091 -4.868 1.00 94.44 225 HIS A N 1
ATOM 1847 C CA . HIS A 1 225 ? 12.671 19.853 -3.618 1.00 94.44 225 HIS A CA 1
ATOM 1848 C C . HIS A 1 225 ? 12.808 21.044 -2.655 1.00 94.44 225 HIS A C 1
ATOM 1850 O O . HIS A 1 225 ? 11.816 21.537 -2.123 1.00 94.44 225 HIS A O 1
ATOM 1856 N N . ARG A 1 226 ? 14.022 21.588 -2.492 1.00 92.56 226 ARG A N 1
ATOM 1857 C CA . ARG A 1 226 ? 14.257 22.779 -1.659 1.00 92.56 226 ARG A CA 1
ATOM 1858 C C . ARG A 1 226 ? 13.469 24.002 -2.142 1.00 92.56 226 ARG A C 1
ATOM 1860 O O . ARG A 1 226 ? 12.912 24.724 -1.323 1.00 92.56 226 ARG A O 1
ATOM 1867 N N . GLN A 1 227 ? 13.424 24.239 -3.453 1.00 93.88 227 GLN A N 1
ATOM 1868 C CA . GLN A 1 227 ? 12.649 25.341 -4.037 1.00 93.88 227 GLN A CA 1
ATOM 1869 C C . GLN A 1 227 ? 11.140 25.132 -3.865 1.00 93.88 227 GLN A C 1
ATOM 1871 O O . GLN A 1 227 ? 10.433 26.081 -3.541 1.00 93.88 227 GLN A O 1
ATOM 1876 N N . SER A 1 228 ? 10.660 23.899 -4.036 1.00 92.44 228 SER A N 1
ATOM 1877 C CA . SER A 1 228 ? 9.265 23.523 -3.794 1.00 92.44 228 SER A CA 1
ATOM 1878 C C . SER A 1 228 ? 8.855 23.780 -2.346 1.00 92.44 228 SER A C 1
ATOM 1880 O O . SER A 1 228 ? 7.820 24.392 -2.092 1.00 92.44 228 SER A O 1
ATOM 1882 N N . TYR A 1 229 ? 9.707 23.392 -1.396 1.00 87.81 229 TYR A N 1
ATOM 1883 C CA . TYR A 1 229 ? 9.483 23.633 0.026 1.00 87.81 229 TYR A CA 1
ATOM 1884 C C . TYR A 1 229 ? 9.284 25.121 0.340 1.00 87.81 229 TYR A C 1
ATOM 1886 O O . TYR A 1 229 ? 8.373 25.494 1.076 1.00 87.81 229 TYR A O 1
ATOM 1894 N N . GLU A 1 230 ? 10.120 25.988 -0.242 1.00 88.81 230 GLU A N 1
ATOM 1895 C CA . GLU A 1 230 ? 10.018 27.447 -0.085 1.00 88.81 230 GLU A CA 1
ATOM 1896 C C . GLU A 1 230 ? 8.702 28.019 -0.657 1.00 88.81 230 GLU A C 1
ATOM 1898 O O . GLU A 1 230 ? 8.310 29.126 -0.287 1.00 88.81 230 GLU A O 1
ATOM 1903 N N . MET A 1 231 ? 8.016 27.275 -1.532 1.00 89.25 231 MET A N 1
ATOM 1904 C CA . MET A 1 231 ? 6.711 27.614 -2.117 1.00 89.25 231 MET A CA 1
ATOM 1905 C C . MET A 1 231 ? 5.528 26.898 -1.450 1.00 89.25 231 MET A C 1
ATOM 1907 O O . MET A 1 231 ? 4.417 26.965 -1.970 1.00 89.25 231 MET A O 1
ATOM 1911 N N . GLU A 1 232 ? 5.751 26.243 -0.310 1.00 85.62 232 GLU A N 1
ATOM 1912 C CA . GLU A 1 232 ? 4.744 25.451 0.404 1.00 85.62 232 GLU A CA 1
ATOM 1913 C C . GLU A 1 232 ? 4.204 24.240 -0.386 1.00 85.62 232 GLU A C 1
ATOM 1915 O O . GLU A 1 232 ? 3.049 23.840 -0.229 1.00 85.62 232 GLU A O 1
ATOM 1920 N N . ASP A 1 233 ? 5.049 23.637 -1.228 1.00 88.38 233 ASP A N 1
ATOM 1921 C CA . ASP A 1 233 ? 4.722 22.463 -2.042 1.00 88.38 233 ASP A CA 1
ATOM 1922 C C . ASP A 1 233 ? 5.678 21.286 -1.750 1.00 88.38 233 ASP A C 1
ATOM 1924 O O . ASP A 1 233 ? 6.748 21.436 -1.154 1.00 88.38 233 ASP A O 1
ATOM 1928 N N . THR A 1 234 ? 5.299 20.094 -2.195 1.00 90.44 234 THR A N 1
ATOM 1929 C CA . THR A 1 234 ? 5.959 18.801 -1.956 1.00 90.44 234 THR A CA 1
ATOM 1930 C C . THR A 1 234 ? 6.589 18.197 -3.213 1.00 90.44 234 THR A C 1
ATOM 1932 O O . THR A 1 234 ? 6.958 17.020 -3.215 1.00 90.44 234 THR A O 1
ATOM 1935 N N . ASP A 1 235 ? 6.719 18.981 -4.286 1.00 94.75 235 ASP A N 1
ATOM 1936 C CA . ASP A 1 235 ? 7.357 18.535 -5.518 1.00 94.75 235 ASP A CA 1
ATOM 1937 C C . ASP A 1 235 ? 8.765 17.983 -5.222 1.00 94.75 235 ASP A C 1
ATOM 1939 O O . ASP A 1 235 ? 9.557 18.561 -4.474 1.00 94.75 235 ASP A O 1
ATOM 1943 N N . PHE A 1 236 ? 9.085 16.841 -5.829 1.00 95.88 236 PHE A N 1
ATOM 1944 C CA . PHE A 1 236 ? 10.339 16.094 -5.698 1.00 95.88 236 PHE A CA 1
ATOM 1945 C C . PHE A 1 236 ? 10.632 15.492 -4.319 1.00 95.88 236 PHE A C 1
ATOM 1947 O O . PHE A 1 236 ? 11.643 14.797 -4.174 1.00 95.88 236 PHE A O 1
ATOM 1954 N N . ALA A 1 237 ? 9.750 15.659 -3.328 1.00 94.75 237 ALA A N 1
ATOM 1955 C CA . ALA A 1 237 ? 9.989 15.185 -1.967 1.00 94.75 237 ALA A CA 1
ATOM 1956 C C . ALA A 1 237 ? 10.175 13.660 -1.884 1.00 94.75 237 ALA A C 1
ATOM 1958 O O . ALA A 1 237 ? 11.066 13.175 -1.184 1.00 94.75 237 ALA A O 1
ATOM 1959 N N . PHE A 1 238 ? 9.400 12.883 -2.651 1.00 95.88 238 PHE A N 1
ATOM 1960 C CA . PHE A 1 238 ? 9.551 11.425 -2.705 1.00 95.88 238 PHE A CA 1
ATOM 1961 C C . PHE A 1 238 ? 10.906 10.992 -3.276 1.00 95.88 238 PHE A C 1
ATOM 1963 O O . PHE A 1 238 ? 11.562 10.113 -2.713 1.00 95.88 238 PHE A O 1
ATOM 1970 N N . ALA A 1 239 ? 11.345 11.603 -4.379 1.00 96.50 239 ALA A N 1
ATOM 1971 C CA . ALA A 1 239 ? 12.619 11.265 -5.004 1.00 96.50 239 ALA A CA 1
ATOM 1972 C C . ALA A 1 239 ? 13.813 11.699 -4.139 1.00 96.50 239 ALA A C 1
ATOM 1974 O O . ALA A 1 239 ? 14.757 10.923 -3.976 1.00 96.50 239 ALA A O 1
ATOM 1975 N N . ASP A 1 240 ? 13.753 12.885 -3.523 1.00 96.50 240 ASP A N 1
ATOM 1976 C CA . ASP A 1 240 ? 14.779 13.346 -2.580 1.00 96.50 240 ASP A CA 1
ATOM 1977 C C . ASP A 1 240 ? 14.838 12.441 -1.340 1.00 96.50 240 ASP A C 1
ATOM 1979 O O . ASP A 1 240 ? 15.923 12.038 -0.922 1.00 96.50 240 ASP A O 1
ATOM 1983 N N . ALA A 1 241 ? 13.692 12.004 -0.806 1.00 96.75 241 ALA A N 1
ATOM 1984 C CA . ALA A 1 241 ? 13.651 11.047 0.299 1.00 96.75 241 ALA A CA 1
ATOM 1985 C C . ALA A 1 241 ? 14.318 9.710 -0.059 1.00 96.75 241 ALA A C 1
ATOM 1987 O O . ALA A 1 241 ? 15.086 9.172 0.740 1.00 96.75 241 ALA A O 1
ATOM 1988 N N . VAL A 1 242 ? 14.092 9.184 -1.267 1.00 96.56 242 VAL A N 1
ATOM 1989 C CA . VAL A 1 242 ? 14.781 7.973 -1.747 1.00 96.56 242 VAL A CA 1
ATOM 1990 C C . VAL A 1 242 ? 16.289 8.194 -1.821 1.00 96.56 242 VAL A C 1
ATOM 1992 O O . VAL A 1 242 ? 17.042 7.340 -1.348 1.00 96.56 242 VAL A O 1
ATOM 1995 N N . ILE A 1 243 ? 16.736 9.342 -2.340 1.00 96.56 243 ILE A N 1
ATOM 1996 C CA . ILE A 1 243 ? 18.158 9.706 -2.358 1.00 96.56 243 ILE A CA 1
ATOM 1997 C C . ILE A 1 243 ? 18.727 9.687 -0.935 1.00 96.56 243 ILE A C 1
ATOM 1999 O O . ILE A 1 243 ? 19.707 8.988 -0.680 1.00 96.56 243 ILE A O 1
ATOM 2003 N N . ARG A 1 244 ? 18.084 10.364 0.024 1.00 96.06 244 ARG A N 1
ATOM 2004 C CA . ARG A 1 244 ? 18.528 10.402 1.431 1.00 96.06 244 ARG A CA 1
ATOM 2005 C C . ARG A 1 244 ? 18.605 9.019 2.062 1.00 96.06 244 ARG A C 1
ATOM 2007 O O . ARG A 1 244 ? 19.570 8.713 2.765 1.00 96.06 244 ARG A O 1
ATOM 2014 N N . ILE A 1 245 ? 17.619 8.164 1.792 1.00 96.38 245 ILE A N 1
ATOM 2015 C CA . ILE A 1 245 ? 17.612 6.784 2.278 1.00 96.38 245 ILE A CA 1
ATOM 2016 C C . ILE A 1 245 ? 18.831 6.023 1.751 1.00 96.38 245 ILE A C 1
ATOM 2018 O O . ILE A 1 245 ? 19.528 5.372 2.529 1.00 96.38 245 ILE A O 1
ATOM 2022 N N . PHE A 1 246 ? 19.119 6.098 0.452 1.00 95.19 246 PHE A N 1
ATOM 2023 C CA . PHE A 1 246 ? 20.250 5.369 -0.120 1.00 95.19 246 PHE A CA 1
ATOM 2024 C C . PHE A 1 246 ? 21.608 5.980 0.256 1.00 95.19 246 PHE A C 1
ATOM 2026 O O . PHE A 1 246 ? 22.541 5.217 0.496 1.00 95.19 246 PHE A O 1
ATOM 2033 N N . GLU A 1 247 ? 21.715 7.302 0.435 1.00 94.94 247 GLU A N 1
ATOM 2034 C CA . GLU A 1 247 ? 22.914 7.948 0.995 1.00 94.94 247 GLU A CA 1
ATOM 2035 C C . GLU A 1 247 ? 23.201 7.428 2.414 1.00 94.94 247 GLU A C 1
ATOM 2037 O O . GLU A 1 247 ? 24.345 7.118 2.753 1.00 94.94 247 GLU A O 1
ATOM 2042 N N . CYS A 1 248 ? 22.158 7.292 3.240 1.00 95.31 248 CYS A N 1
ATOM 2043 C CA . CYS A 1 248 ? 22.241 6.723 4.586 1.00 95.31 248 CYS A CA 1
ATOM 2044 C C . CYS A 1 248 ? 22.717 5.257 4.552 1.00 95.31 248 CYS A C 1
ATOM 2046 O O . CYS A 1 248 ? 23.640 4.873 5.276 1.00 95.31 248 CYS A O 1
ATOM 2048 N N . ILE A 1 249 ? 22.166 4.444 3.643 1.00 93.69 249 ILE A N 1
ATOM 2049 C CA . ILE A 1 249 ? 22.574 3.041 3.459 1.00 93.69 249 ILE A CA 1
ATOM 2050 C C . ILE A 1 249 ? 24.040 2.936 3.016 1.00 93.69 249 ILE A C 1
ATOM 2052 O O . ILE A 1 249 ? 24.777 2.092 3.530 1.00 93.69 249 ILE A O 1
ATOM 2056 N N . GLU A 1 250 ? 24.497 3.788 2.094 1.00 91.50 250 GLU A N 1
ATOM 2057 C CA . GLU A 1 250 ? 25.897 3.814 1.645 1.00 91.50 250 GLU A CA 1
ATOM 2058 C C . GLU A 1 250 ? 26.866 4.191 2.773 1.00 91.50 250 GLU A C 1
ATOM 2060 O O . GLU A 1 250 ? 27.966 3.634 2.862 1.00 91.50 250 GLU A O 1
ATOM 2065 N N . ARG A 1 251 ? 26.431 5.062 3.692 1.00 93.75 251 ARG A N 1
ATOM 2066 C CA . ARG A 1 251 ? 27.155 5.400 4.930 1.00 93.75 251 ARG A CA 1
ATOM 2067 C C . ARG A 1 251 ? 27.093 4.305 5.999 1.00 93.75 251 ARG A C 1
ATOM 2069 O O . ARG A 1 251 ? 27.788 4.415 7.005 1.00 93.75 251 ARG A O 1
ATOM 2076 N N . LYS A 1 252 ? 26.357 3.214 5.753 1.00 92.50 252 LYS A N 1
ATOM 2077 C CA . LYS A 1 252 ? 26.113 2.098 6.688 1.00 92.50 252 LYS A CA 1
ATOM 2078 C C . LYS A 1 252 ? 25.352 2.519 7.948 1.00 92.50 252 LYS A C 1
ATOM 2080 O O . LYS A 1 252 ? 25.536 1.925 9.009 1.00 92.50 252 LYS A O 1
ATOM 2085 N N . GLU A 1 253 ? 24.501 3.524 7.817 1.00 94.31 253 GLU A N 1
ATOM 2086 C CA . GLU A 1 253 ? 23.599 3.999 8.862 1.00 94.31 253 GLU A CA 1
ATOM 2087 C C . GLU A 1 253 ? 22.209 3.353 8.700 1.00 94.31 253 GLU A C 1
ATOM 2089 O O . GLU A 1 253 ? 21.938 2.654 7.714 1.00 94.31 253 GLU A O 1
ATOM 2094 N N . HIS A 1 254 ? 21.331 3.529 9.693 1.00 95.56 254 HIS A N 1
ATOM 2095 C CA . HIS A 1 254 ? 19.978 2.974 9.681 1.00 95.56 254 HIS A CA 1
ATOM 2096 C C . HIS A 1 254 ? 18.957 4.040 9.231 1.00 95.56 254 HIS A C 1
ATOM 2098 O O . HIS A 1 254 ? 18.699 4.980 9.983 1.00 95.56 254 HIS A O 1
ATOM 2104 N N . PRO A 1 255 ? 18.294 3.902 8.064 1.00 96.75 255 PRO A N 1
ATOM 2105 C CA . PRO A 1 255 ? 17.427 4.958 7.527 1.00 96.75 255 PRO A CA 1
ATOM 2106 C C . PRO A 1 255 ? 16.248 5.349 8.426 1.00 96.75 255 PRO A C 1
ATOM 2108 O O . PRO A 1 255 ? 15.931 6.529 8.530 1.00 96.75 255 PRO A O 1
ATOM 2111 N N . LEU A 1 256 ? 15.617 4.387 9.118 1.00 96.56 256 LEU A N 1
ATOM 2112 C CA . LEU A 1 256 ? 14.545 4.699 10.082 1.00 96.56 256 LEU A CA 1
ATOM 2113 C C . LEU A 1 256 ? 15.069 5.365 11.364 1.00 96.56 256 LEU A C 1
ATOM 2115 O O . LEU A 1 256 ? 14.314 6.072 12.025 1.00 96.56 256 LEU A O 1
ATOM 2119 N N . GLU A 1 257 ? 16.343 5.153 11.715 1.00 96.31 257 GLU A N 1
ATOM 2120 C CA . GLU A 1 257 ? 16.964 5.813 12.869 1.00 96.31 257 GLU A CA 1
ATOM 2121 C C . GLU A 1 257 ? 17.276 7.270 12.520 1.00 96.31 257 GLU A C 1
ATOM 2123 O O . GLU A 1 257 ? 16.892 8.177 13.252 1.00 96.31 257 GLU A O 1
ATOM 2128 N N . LEU A 1 258 ? 17.844 7.500 11.334 1.00 95.94 258 LEU A N 1
ATOM 2129 C CA . LEU A 1 258 ? 18.044 8.840 10.794 1.00 95.94 258 LEU A CA 1
ATOM 2130 C C . LEU A 1 258 ? 16.715 9.606 10.674 1.00 95.94 258 LEU A C 1
ATOM 2132 O O . LEU A 1 258 ? 16.629 10.756 11.097 1.00 95.94 258 LEU A O 1
ATOM 2136 N N . ALA A 1 259 ? 15.660 8.968 10.157 1.00 96.75 259 ALA A N 1
ATOM 2137 C CA . ALA A 1 259 ? 14.358 9.612 10.003 1.00 96.75 259 ALA A CA 1
ATOM 2138 C C . ALA A 1 259 ? 13.726 10.018 11.350 1.00 96.75 259 ALA A C 1
ATOM 2140 O O . ALA A 1 259 ? 13.211 11.131 11.462 1.00 96.75 259 ALA A O 1
ATOM 2141 N N . GLN A 1 260 ? 13.797 9.180 12.398 1.00 95.94 260 GLN A N 1
ATOM 2142 C CA . GLN A 1 260 ? 13.299 9.595 13.722 1.00 95.94 260 GLN A CA 1
ATOM 2143 C C . GLN A 1 260 ? 14.126 10.744 14.318 1.00 95.94 260 GLN A C 1
ATOM 2145 O O . GLN A 1 260 ? 13.560 11.642 14.939 1.00 95.94 260 GLN A O 1
ATOM 2150 N N . GLU A 1 261 ? 15.449 10.751 14.126 1.00 95.06 261 GLU A N 1
ATOM 2151 C CA . GLU A 1 261 ? 16.315 11.824 14.624 1.00 95.06 261 GLU A CA 1
ATOM 2152 C C . GLU A 1 261 ? 16.025 13.147 13.915 1.00 95.06 261 GLU A C 1
ATOM 2154 O O . GLU A 1 261 ? 15.932 14.188 14.570 1.00 95.06 261 GLU A O 1
ATOM 2159 N N . MET A 1 262 ? 15.834 13.089 12.593 1.00 94.56 262 MET A N 1
ATOM 2160 C CA . MET A 1 262 ? 15.430 14.216 11.754 1.00 94.56 262 MET A CA 1
ATOM 2161 C C . MET A 1 262 ? 14.082 14.794 12.188 1.00 94.56 262 MET A C 1
ATOM 2163 O O . MET A 1 262 ? 13.957 16.008 12.325 1.00 94.56 262 MET A O 1
ATOM 2167 N N . PHE A 1 263 ? 13.104 13.935 12.482 1.00 93.94 263 PHE A N 1
ATOM 2168 C CA . PHE A 1 263 ? 11.790 14.364 12.957 1.00 93.94 263 PHE A CA 1
ATOM 2169 C C . PHE A 1 263 ? 11.853 15.081 14.317 1.00 93.94 263 PHE A C 1
ATOM 2171 O O . PHE A 1 263 ? 11.175 16.090 14.524 1.00 93.94 263 PHE A O 1
ATOM 2178 N N . LEU A 1 264 ? 12.674 14.568 15.242 1.00 92.12 264 LEU A N 1
ATOM 2179 C CA . LEU A 1 264 ? 12.754 15.051 16.624 1.00 92.12 264 LEU A CA 1
ATOM 2180 C C . LEU A 1 264 ? 13.583 16.329 16.800 1.00 92.12 264 LEU A C 1
ATOM 2182 O O . LEU A 1 264 ? 13.239 17.159 17.638 1.00 92.12 264 LEU A O 1
ATOM 2186 N N . ASN A 1 265 ? 14.700 16.461 16.080 1.00 86.88 265 ASN A N 1
ATOM 2187 C CA . ASN A 1 265 ? 15.770 17.388 16.473 1.00 86.88 265 ASN A CA 1
ATOM 2188 C C . ASN A 1 265 ? 16.057 18.511 15.468 1.00 86.88 265 ASN A C 1
ATOM 2190 O O . ASN A 1 265 ? 16.918 19.351 15.736 1.00 86.88 265 ASN A O 1
ATOM 2194 N N . PHE A 1 266 ? 15.396 18.524 14.312 1.00 78.50 266 PHE A N 1
ATOM 2195 C CA . PHE A 1 266 ? 15.719 19.452 13.230 1.00 78.50 266 PHE A CA 1
ATOM 2196 C C . PHE A 1 266 ? 14.561 20.405 12.904 1.00 78.50 266 PHE A C 1
ATOM 2198 O O . PHE A 1 266 ? 13.481 20.331 13.481 1.00 78.50 266 PHE A O 1
ATOM 2205 N N . ASN A 1 267 ? 14.839 21.354 12.008 1.00 82.06 267 ASN A N 1
ATOM 2206 C CA . ASN A 1 267 ? 13.877 22.333 11.509 1.00 82.06 267 ASN A CA 1
ATOM 2207 C C . ASN A 1 267 ? 12.799 21.693 10.613 1.00 82.06 267 ASN A C 1
ATOM 2209 O O . ASN A 1 267 ? 12.921 20.542 10.193 1.00 82.06 267 ASN A O 1
ATOM 2213 N N . ASP A 1 268 ? 11.780 22.480 10.275 1.00 81.69 268 ASP A N 1
ATOM 2214 C CA . ASP A 1 268 ? 10.585 22.033 9.550 1.00 81.69 268 ASP A CA 1
ATOM 2215 C C . ASP A 1 268 ? 10.898 21.306 8.226 1.00 81.69 268 ASP A C 1
ATOM 2217 O O . ASP A 1 268 ? 10.339 20.240 7.971 1.00 81.69 268 ASP A O 1
ATOM 2221 N N . ILE A 1 269 ? 11.872 21.782 7.435 1.00 82.88 269 ILE A N 1
ATOM 2222 C CA . ILE A 1 269 ? 12.277 21.117 6.179 1.00 82.88 269 ILE A CA 1
ATOM 2223 C C . ILE A 1 269 ? 12.855 19.717 6.421 1.00 82.88 269 ILE A C 1
ATOM 2225 O O . ILE A 1 269 ? 12.512 18.765 5.725 1.00 82.88 269 ILE A O 1
ATOM 2229 N N . LYS A 1 270 ? 13.696 19.547 7.448 1.00 87.50 270 LYS A N 1
ATOM 2230 C CA . LYS A 1 270 ? 14.264 18.237 7.795 1.00 87.50 270 LYS A CA 1
ATOM 2231 C C . LYS A 1 270 ? 13.228 17.313 8.418 1.00 87.50 270 LYS A C 1
ATOM 2233 O O . LYS A 1 270 ? 13.284 16.107 8.186 1.00 87.50 270 LYS A O 1
ATOM 2238 N N . ARG A 1 271 ? 12.271 17.865 9.167 1.00 88.94 271 ARG A N 1
ATOM 2239 C CA . ARG A 1 271 ? 11.118 17.111 9.662 1.00 88.94 271 ARG A CA 1
ATOM 2240 C C . ARG A 1 271 ? 10.274 16.592 8.496 1.00 88.94 271 ARG A C 1
ATOM 2242 O O . ARG A 1 271 ? 9.907 15.421 8.509 1.00 88.94 271 ARG A O 1
ATOM 2249 N N . GLN A 1 272 ? 10.031 17.408 7.470 1.00 88.69 272 GLN A N 1
ATOM 2250 C CA . GLN A 1 272 ? 9.298 16.982 6.279 1.00 88.69 272 GLN A CA 1
ATOM 2251 C C . GLN A 1 272 ? 10.067 15.922 5.473 1.00 88.69 272 GLN A C 1
ATOM 2253 O O . GLN A 1 272 ? 9.492 14.891 5.131 1.00 88.69 272 GLN A O 1
ATOM 2258 N N . GLU A 1 273 ? 11.376 16.098 5.251 1.00 91.19 273 GLU A N 1
ATOM 2259 C CA . GLU A 1 273 ? 12.224 15.054 4.649 1.00 91.19 273 GLU A CA 1
ATOM 2260 C C . GLU A 1 273 ? 12.084 13.719 5.409 1.00 91.19 273 GLU A C 1
ATOM 2262 O O . GLU A 1 273 ? 11.914 12.664 4.795 1.00 91.19 273 GLU A O 1
ATOM 2267 N N . ALA A 1 274 ? 12.086 13.760 6.747 1.00 95.19 274 ALA A N 1
ATOM 2268 C CA . ALA A 1 274 ? 11.862 12.584 7.586 1.00 95.19 274 ALA A CA 1
ATOM 2269 C C . ALA A 1 274 ? 10.495 11.933 7.345 1.00 95.19 274 ALA A C 1
ATOM 2271 O O . ALA A 1 274 ? 10.424 10.710 7.220 1.00 95.19 274 ALA A O 1
ATOM 2272 N N . VAL A 1 275 ? 9.424 12.725 7.249 1.00 95.25 275 VAL A N 1
ATOM 2273 C CA . VAL A 1 275 ? 8.071 12.232 6.943 1.00 95.25 275 VAL A CA 1
ATOM 2274 C C . VAL A 1 275 ? 8.068 11.458 5.623 1.00 95.25 275 VAL A C 1
ATOM 2276 O O . VAL A 1 275 ? 7.609 10.317 5.599 1.00 95.25 275 VAL A O 1
ATOM 2279 N N . PHE A 1 276 ? 8.661 11.999 4.555 1.00 95.88 276 PHE A N 1
ATOM 2280 C CA . PHE A 1 276 ? 8.732 11.304 3.263 1.00 95.88 276 PHE A CA 1
ATOM 2281 C C . PHE A 1 276 ? 9.629 10.058 3.295 1.00 95.88 276 PHE A C 1
ATOM 2283 O O . PHE A 1 276 ? 9.280 9.040 2.693 1.00 95.88 276 PHE A O 1
ATOM 2290 N N . MET A 1 277 ? 10.740 10.076 4.041 1.00 97.31 277 MET A N 1
ATOM 2291 C CA . MET A 1 277 ? 11.555 8.871 4.247 1.00 97.31 277 MET A CA 1
ATOM 2292 C C . MET A 1 277 ? 10.751 7.758 4.934 1.00 97.31 277 MET A C 1
ATOM 2294 O O . MET A 1 277 ? 10.792 6.601 4.505 1.00 97.31 277 MET A O 1
ATOM 2298 N N . LEU A 1 278 ? 9.999 8.102 5.984 1.00 97.19 278 LEU A N 1
ATOM 2299 C CA . LEU A 1 278 ? 9.129 7.172 6.707 1.00 97.19 278 LEU A CA 1
ATOM 2300 C C . LEU A 1 278 ? 8.036 6.613 5.795 1.00 97.19 278 LEU A C 1
ATOM 2302 O O . LEU A 1 278 ? 7.815 5.401 5.803 1.00 97.19 278 LEU A O 1
ATOM 2306 N N . THR A 1 279 ? 7.420 7.461 4.969 1.00 96.12 279 THR A N 1
ATOM 2307 C CA . THR A 1 279 ? 6.414 7.072 3.971 1.00 96.12 279 THR A CA 1
ATOM 2308 C C . THR A 1 279 ? 6.986 6.040 2.997 1.00 96.12 279 THR A C 1
ATOM 2310 O O . THR A 1 279 ? 6.457 4.936 2.891 1.00 96.12 279 THR A O 1
ATOM 2313 N N . ILE A 1 280 ? 8.132 6.329 2.365 1.00 96.38 280 ILE A N 1
ATOM 2314 C CA . ILE A 1 280 ? 8.778 5.433 1.391 1.00 96.38 280 ILE A CA 1
ATOM 2315 C C . ILE A 1 280 ? 9.142 4.078 2.002 1.00 96.38 280 ILE A C 1
ATOM 2317 O O . ILE A 1 280 ? 8.863 3.030 1.411 1.00 96.38 280 ILE A O 1
ATOM 2321 N N . ILE A 1 281 ? 9.782 4.073 3.176 1.00 96.50 281 ILE A N 1
ATOM 2322 C CA . ILE A 1 281 ? 10.224 2.825 3.812 1.00 96.50 281 ILE A CA 1
ATOM 2323 C C . ILE A 1 281 ? 9.011 1.987 4.229 1.00 96.50 281 ILE A C 1
ATOM 2325 O O . ILE A 1 281 ? 9.012 0.767 4.035 1.00 96.50 281 ILE A O 1
ATOM 2329 N N . SER A 1 282 ? 7.974 2.634 4.765 1.00 96.06 282 SER A N 1
ATOM 2330 C CA . SER A 1 282 ? 6.737 1.977 5.188 1.00 96.06 282 SER A CA 1
ATOM 2331 C C . SER A 1 282 ? 5.985 1.384 4.001 1.00 96.06 282 SER A C 1
ATOM 2333 O O . SER A 1 282 ? 5.669 0.192 4.024 1.00 96.06 282 SER A O 1
ATOM 2335 N N . TRP A 1 283 ? 5.803 2.168 2.936 1.00 95.50 283 TRP A N 1
ATOM 2336 C CA . TRP A 1 283 ? 5.215 1.727 1.673 1.00 95.50 283 TRP A CA 1
ATOM 2337 C C . TRP A 1 283 ? 5.944 0.518 1.094 1.00 95.50 283 TRP A C 1
ATOM 2339 O O . TRP A 1 283 ? 5.338 -0.526 0.848 1.00 95.50 283 TRP A O 1
ATOM 2349 N N . CYS A 1 284 ? 7.275 0.593 0.991 1.00 94.75 284 CYS A N 1
ATOM 2350 C CA . CYS A 1 284 ? 8.076 -0.531 0.515 1.00 94.75 284 CYS A CA 1
ATOM 2351 C C . CYS A 1 284 ? 7.881 -1.787 1.380 1.00 94.75 284 CYS A C 1
ATOM 2353 O O . CYS A 1 284 ? 7.808 -2.895 0.845 1.00 94.75 284 CYS A O 1
ATOM 2355 N N . LYS A 1 285 ? 7.782 -1.633 2.709 1.00 94.88 285 LYS A N 1
ATOM 2356 C CA . LYS A 1 285 ? 7.594 -2.754 3.639 1.00 94.88 285 LYS A CA 1
ATOM 2357 C C . LYS A 1 285 ? 6.249 -3.442 3.435 1.00 94.88 285 LYS A C 1
ATOM 2359 O O . LYS A 1 285 ? 6.225 -4.669 3.329 1.00 94.88 285 LYS A O 1
ATOM 2364 N N . TYR A 1 286 ? 5.147 -2.694 3.382 1.00 93.19 286 TYR A N 1
ATOM 2365 C CA . TYR A 1 286 ? 3.820 -3.307 3.294 1.00 93.19 286 TYR A CA 1
ATOM 2366 C C . TYR A 1 286 ? 3.463 -3.789 1.882 1.00 93.19 286 TYR A C 1
ATOM 2368 O O . TYR A 1 286 ? 2.769 -4.796 1.757 1.00 93.19 286 TYR A O 1
ATOM 2376 N N . CYS A 1 287 ? 4.009 -3.164 0.834 1.00 91.31 287 CYS A N 1
ATOM 2377 C CA . CYS A 1 287 ? 3.932 -3.657 -0.547 1.00 91.31 287 CYS A CA 1
ATOM 2378 C C . CYS A 1 287 ? 4.896 -4.830 -0.820 1.00 91.31 287 CYS A C 1
ATOM 2380 O O . CYS A 1 287 ? 4.886 -5.423 -1.897 1.00 91.31 287 CYS A O 1
ATOM 2382 N N . GLY A 1 288 ? 5.763 -5.187 0.136 1.00 89.81 288 GLY A N 1
ATOM 2383 C CA . GLY A 1 288 ? 6.701 -6.303 -0.008 1.00 89.81 288 GLY A CA 1
ATOM 2384 C C . GLY A 1 288 ? 7.797 -6.066 -1.053 1.00 89.81 288 GLY A C 1
ATOM 2385 O O . GLY A 1 288 ? 8.287 -7.024 -1.662 1.00 89.81 288 GLY A O 1
ATOM 2386 N N . VAL A 1 289 ? 8.194 -4.807 -1.263 1.00 88.06 289 VAL A N 1
ATOM 2387 C CA . VAL A 1 289 ? 9.258 -4.427 -2.199 1.00 88.06 289 VAL A CA 1
ATOM 2388 C C . VAL A 1 289 ? 10.578 -5.044 -1.736 1.00 88.06 289 VAL A C 1
ATOM 2390 O O . VAL A 1 289 ? 11.092 -4.771 -0.652 1.00 88.06 289 VAL A O 1
ATOM 2393 N N . LYS A 1 290 ? 11.153 -5.914 -2.568 1.00 82.75 290 LYS A N 1
ATOM 2394 C CA . LYS A 1 290 ? 12.430 -6.574 -2.267 1.00 82.75 290 LYS A CA 1
ATOM 2395 C C . LYS A 1 290 ? 13.596 -5.660 -2.637 1.00 82.75 290 LYS A C 1
ATOM 2397 O O . LYS A 1 290 ? 13.604 -5.074 -3.716 1.00 82.75 290 LYS A O 1
ATOM 2402 N N . GLY A 1 291 ? 14.616 -5.593 -1.783 1.00 82.19 291 GLY A N 1
ATOM 2403 C CA . GLY A 1 291 ? 15.819 -4.800 -2.048 1.00 82.19 291 GLY A CA 1
ATOM 2404 C C . GLY A 1 291 ? 16.586 -4.434 -0.781 1.00 82.19 291 GLY A C 1
ATOM 2405 O O . GLY A 1 291 ? 16.356 -5.016 0.279 1.00 82.19 291 GLY A O 1
ATOM 2406 N N . ALA A 1 292 ? 17.480 -3.447 -0.877 1.00 84.94 292 ALA A N 1
ATOM 2407 C CA . ALA A 1 292 ? 18.304 -2.988 0.245 1.00 84.94 292 ALA A CA 1
ATOM 2408 C C . ALA A 1 292 ? 17.483 -2.571 1.481 1.00 84.94 292 ALA A C 1
ATOM 2410 O O . ALA A 1 292 ? 17.886 -2.857 2.604 1.00 84.94 292 ALA A O 1
ATOM 2411 N N . LEU A 1 293 ? 16.299 -1.982 1.274 1.00 88.38 293 LEU A N 1
ATOM 2412 C CA . LEU A 1 293 ? 15.394 -1.535 2.342 1.00 88.38 293 LEU A CA 1
ATOM 2413 C C . LEU A 1 293 ? 14.886 -2.681 3.222 1.00 88.38 293 LEU A C 1
ATOM 2415 O O . LEU A 1 293 ? 14.643 -2.482 4.409 1.00 88.38 293 LEU A O 1
ATOM 2419 N N . SER A 1 294 ? 14.779 -3.892 2.665 1.00 86.88 294 SER A N 1
ATOM 2420 C CA . SER A 1 294 ? 14.231 -5.050 3.385 1.00 86.88 294 SER A CA 1
ATOM 2421 C C . SER A 1 294 ? 15.035 -5.452 4.623 1.00 86.88 294 SER A C 1
ATOM 2423 O O . SER A 1 294 ? 14.476 -6.018 5.562 1.00 86.88 294 SER A O 1
ATOM 2425 N N . LEU A 1 295 ? 16.320 -5.089 4.669 1.00 88.19 295 LEU A N 1
ATOM 2426 C CA . LEU A 1 295 ? 17.203 -5.312 5.814 1.00 88.19 295 LEU A CA 1
ATOM 2427 C C . LEU A 1 295 ? 16.839 -4.456 7.039 1.00 88.19 295 LEU A C 1
ATOM 2429 O O . LEU A 1 295 ? 17.256 -4.784 8.145 1.00 88.19 295 LEU A O 1
ATOM 2433 N N . TYR A 1 296 ? 16.049 -3.398 6.850 1.00 89.69 296 TYR A N 1
ATOM 2434 C CA . TYR A 1 296 ? 15.734 -2.389 7.866 1.00 89.69 296 TYR A CA 1
ATOM 2435 C C . TYR A 1 296 ? 14.278 -2.459 8.353 1.00 89.69 296 TYR A C 1
ATOM 2437 O O . TYR A 1 296 ? 13.846 -1.645 9.161 1.00 89.69 296 TYR A O 1
ATOM 2445 N N . TYR A 1 297 ? 13.489 -3.430 7.878 1.00 88.00 297 TYR A N 1
ATOM 2446 C CA . TYR A 1 297 ? 12.064 -3.546 8.226 1.00 88.00 297 TYR A CA 1
ATOM 2447 C C . TYR A 1 297 ? 11.802 -3.984 9.671 1.00 88.00 297 TYR A C 1
ATOM 2449 O O . TYR A 1 297 ? 10.692 -3.787 10.179 1.00 88.00 297 TYR A O 1
ATOM 2457 N N . GLN A 1 298 ? 12.800 -4.597 10.310 1.00 88.81 298 GLN A N 1
ATOM 2458 C CA . GLN A 1 298 ? 12.776 -4.981 11.718 1.00 88.81 298 GLN A CA 1
ATOM 2459 C C . GLN A 1 298 ? 13.330 -3.827 12.551 1.00 88.81 298 GLN A C 1
ATOM 2461 O O . GLN A 1 298 ? 14.519 -3.778 12.853 1.00 88.81 298 GLN A O 1
ATOM 2466 N N . PHE A 1 299 ? 12.454 -2.887 12.888 1.00 92.38 299 PHE A N 1
ATOM 2467 C CA . PHE A 1 299 ? 12.799 -1.689 13.639 1.00 92.38 299 PHE A CA 1
ATOM 2468 C C . PHE A 1 299 ? 11.692 -1.360 14.638 1.00 92.38 299 PHE A C 1
ATOM 2470 O O . PHE A 1 299 ? 10.523 -1.664 14.406 1.00 92.38 299 PHE A O 1
ATOM 2477 N N . THR A 1 300 ? 12.059 -0.756 15.764 1.00 92.69 300 THR A N 1
ATOM 2478 C CA . THR A 1 300 ? 11.118 -0.272 16.778 1.00 92.69 300 THR A CA 1
ATOM 2479 C C . THR A 1 300 ? 11.487 1.164 17.104 1.00 92.69 300 THR A C 1
ATOM 2481 O O . THR A 1 300 ? 12.608 1.424 17.535 1.00 92.69 300 THR A O 1
ATOM 2484 N N . PHE A 1 301 ? 10.552 2.087 16.886 1.00 95.50 301 PHE A N 1
ATOM 2485 C CA . PHE A 1 301 ? 10.776 3.499 17.173 1.00 95.50 301 PHE A CA 1
ATOM 2486 C C . PHE A 1 301 ? 10.945 3.767 18.668 1.00 95.50 301 PHE A C 1
ATOM 2488 O O . PHE A 1 301 ? 10.333 3.108 19.513 1.00 95.50 301 PHE A O 1
ATOM 2495 N N . HIS A 1 302 ? 11.744 4.784 18.992 1.00 95.81 302 HIS A N 1
ATOM 2496 C CA . HIS A 1 302 ? 11.887 5.237 20.367 1.00 95.81 302 HIS A CA 1
ATOM 2497 C C . HIS A 1 302 ? 10.561 5.843 20.882 1.00 95.81 302 HIS A C 1
ATOM 2499 O O . HIS A 1 302 ? 9.914 6.589 20.143 1.00 95.81 302 HIS A O 1
ATOM 2505 N N . PRO A 1 303 ? 10.154 5.619 22.150 1.00 95.06 303 PRO A N 1
ATOM 2506 C CA . PRO A 1 303 ? 8.896 6.155 22.686 1.00 95.06 303 PRO A CA 1
ATOM 2507 C C . PRO A 1 303 ? 8.752 7.678 22.564 1.00 95.06 303 PRO A C 1
ATOM 2509 O O . PRO A 1 303 ? 7.650 8.181 22.373 1.00 95.06 303 PRO A O 1
ATOM 2512 N N . GLN A 1 304 ? 9.866 8.414 22.627 1.00 95.56 304 GLN A N 1
ATOM 2513 C CA . GLN A 1 304 ? 9.875 9.867 22.424 1.00 95.56 304 GLN A CA 1
ATOM 2514 C C . GLN A 1 304 ? 9.436 10.266 21.009 1.00 95.56 304 GLN A C 1
ATOM 2516 O O . GLN A 1 304 ? 8.703 11.236 20.860 1.00 95.56 304 GLN A O 1
ATOM 2521 N N . PHE A 1 305 ? 9.855 9.518 19.983 1.00 95.75 305 PHE A N 1
ATOM 2522 C CA . PHE A 1 305 ? 9.407 9.742 18.608 1.00 95.75 305 PHE A CA 1
ATOM 2523 C C . PHE A 1 305 ? 7.909 9.469 18.477 1.00 95.75 305 PHE A C 1
ATOM 2525 O O . PHE A 1 305 ? 7.183 10.286 17.926 1.00 95.75 305 PHE A O 1
ATOM 2532 N N . VAL A 1 306 ? 7.435 8.361 19.052 1.00 95.38 306 VAL A N 1
ATOM 2533 C CA . VAL A 1 306 ? 6.011 7.991 19.027 1.00 95.38 306 VAL A CA 1
ATOM 2534 C C . VAL A 1 306 ? 5.145 9.074 19.679 1.00 95.38 306 VAL A C 1
ATOM 2536 O O . VAL A 1 306 ? 4.132 9.474 19.110 1.00 95.38 306 VAL A O 1
ATOM 2539 N N . ALA A 1 307 ? 5.575 9.601 20.830 1.00 94.12 307 ALA A N 1
ATOM 2540 C CA . ALA A 1 307 ? 4.905 10.718 21.489 1.00 94.12 307 ALA A CA 1
ATOM 2541 C C . ALA A 1 307 ? 4.933 11.996 20.635 1.00 94.12 307 ALA A C 1
ATOM 2543 O O . ALA A 1 307 ? 3.912 12.658 20.508 1.00 94.12 307 ALA A O 1
ATOM 2544 N N . ALA A 1 308 ? 6.064 12.319 20.001 1.00 93.31 308 ALA A N 1
ATOM 2545 C CA . ALA A 1 308 ? 6.173 13.494 19.137 1.00 93.31 308 ALA A CA 1
ATOM 2546 C C . ALA A 1 308 ? 5.263 13.404 17.899 1.00 93.31 308 ALA A C 1
ATOM 2548 O O . ALA A 1 308 ? 4.629 14.389 17.537 1.00 93.31 308 ALA A O 1
ATOM 2549 N N . VAL A 1 309 ? 5.152 12.225 17.276 1.00 93.88 309 VAL A N 1
ATOM 2550 C CA . VAL A 1 309 ? 4.202 11.984 16.176 1.00 93.88 309 VAL A CA 1
ATOM 2551 C C . VAL A 1 309 ? 2.766 12.191 16.654 1.00 93.88 309 VAL A C 1
ATOM 2553 O O . VAL A 1 309 ? 1.984 12.846 15.970 1.00 93.88 309 VAL A O 1
ATOM 2556 N N . ARG A 1 310 ? 2.422 11.670 17.838 1.00 94.00 310 ARG A N 1
ATOM 2557 C CA . ARG A 1 310 ? 1.098 11.857 18.443 1.00 94.00 310 ARG A CA 1
ATOM 2558 C C . ARG A 1 310 ? 0.778 13.338 18.676 1.00 94.00 310 ARG A C 1
ATOM 2560 O O . ARG A 1 310 ? -0.304 13.766 18.290 1.00 94.00 310 ARG A O 1
ATOM 2567 N N . GLU A 1 311 ? 1.686 14.115 19.270 1.00 92.38 311 GLU A N 1
ATOM 2568 C CA . GLU A 1 311 ? 1.469 15.558 19.477 1.00 92.38 311 GLU A CA 1
ATOM 2569 C C . GLU A 1 311 ? 1.320 16.304 18.145 1.00 92.38 311 GLU A C 1
ATOM 2571 O O . GLU A 1 311 ? 0.379 17.075 17.972 1.00 92.38 311 GLU A O 1
ATOM 2576 N N . ALA A 1 312 ? 2.159 15.992 17.154 1.00 91.00 312 ALA A N 1
ATOM 2577 C CA . ALA A 1 312 ? 2.081 16.617 15.835 1.00 91.00 312 ALA A CA 1
ATOM 2578 C C . ALA A 1 312 ? 0.744 16.339 15.112 1.00 91.00 312 ALA A C 1
ATOM 2580 O O . ALA A 1 312 ? 0.268 17.173 14.341 1.00 91.00 312 ALA A O 1
ATOM 2581 N N . LEU A 1 313 ? 0.091 15.199 15.378 1.00 91.25 313 LEU A N 1
ATOM 2582 C CA . LEU A 1 313 ? -1.261 14.927 14.873 1.00 91.25 313 LEU A CA 1
ATOM 2583 C C . LEU A 1 313 ? -2.335 15.816 15.523 1.00 91.25 313 LEU A C 1
ATOM 2585 O O . LEU A 1 313 ? -3.363 16.058 14.890 1.00 91.25 313 LEU A O 1
ATOM 2589 N N . LEU A 1 314 ? -2.115 16.299 16.751 1.00 90.94 314 LEU A N 1
ATOM 2590 C CA . LEU A 1 314 ? -3.050 17.160 17.484 1.00 90.94 314 LEU A CA 1
ATOM 2591 C C . LEU A 1 314 ? -2.918 18.642 17.113 1.00 90.94 314 LEU A C 1
ATOM 2593 O O . LEU A 1 314 ? -3.916 19.364 17.154 1.00 90.94 314 LEU A O 1
ATOM 2597 N N . GLU A 1 315 ? -1.716 19.095 16.762 1.00 84.81 315 GLU A N 1
ATOM 2598 C CA . GLU A 1 315 ? -1.405 20.519 16.578 1.00 84.81 315 GLU A CA 1
ATOM 2599 C C . GLU A 1 315 ? -1.768 21.079 15.188 1.00 84.81 315 GLU A C 1
ATOM 2601 O O . GLU A 1 315 ? -1.842 22.296 15.043 1.00 84.81 315 GLU A O 1
ATOM 2606 N N . GLU A 1 316 ? -2.065 20.233 14.187 1.00 73.62 316 GLU A N 1
ATOM 2607 C CA . GLU A 1 316 ? -2.353 20.663 12.796 1.00 73.62 316 GLU A CA 1
ATOM 2608 C C . GLU A 1 316 ? -1.282 21.613 12.216 1.00 73.62 316 GLU A C 1
ATOM 2610 O O . GLU A 1 316 ? -1.583 22.551 11.474 1.00 73.62 316 GLU A O 1
ATOM 2615 N N . GLU A 1 317 ? -0.011 21.377 12.551 1.00 68.50 317 GLU A N 1
ATOM 2616 C CA . GLU A 1 317 ? 1.100 22.185 12.046 1.00 68.50 317 GLU A CA 1
ATOM 2617 C C . GLU A 1 317 ? 1.297 22.043 10.521 1.00 68.50 317 GLU A C 1
ATOM 2619 O O . GLU A 1 317 ? 0.716 21.192 9.839 1.00 68.50 317 GLU A O 1
ATOM 2624 N N . TYR A 1 318 ? 2.168 22.886 9.966 1.00 63.47 318 TYR A N 1
ATOM 2625 C CA . TYR A 1 318 ? 2.606 22.791 8.576 1.00 63.47 318 TYR A CA 1
ATOM 2626 C C . TYR A 1 318 ? 3.097 21.366 8.236 1.00 63.47 318 TYR A C 1
ATOM 2628 O O . TYR A 1 318 ? 3.888 20.775 8.970 1.00 63.47 318 TYR A O 1
ATOM 2636 N N . GLY A 1 319 ? 2.609 20.796 7.126 1.00 76.81 319 GLY A N 1
ATOM 2637 C CA . GLY A 1 319 ? 2.911 19.414 6.723 1.00 76.81 319 GLY A CA 1
ATOM 2638 C C . GLY A 1 319 ? 2.029 18.333 7.369 1.00 76.81 319 GLY A C 1
ATOM 2639 O O . GLY A 1 319 ? 2.276 17.144 7.162 1.00 76.81 319 GLY A O 1
ATOM 2640 N N . TRP A 1 320 ? 0.970 18.704 8.105 1.00 83.38 320 TRP A N 1
ATOM 2641 C CA . TRP A 1 320 ? 0.054 17.744 8.746 1.00 83.38 320 TRP A CA 1
ATOM 2642 C C . TRP A 1 320 ? -0.535 16.709 7.772 1.00 83.38 320 TRP A C 1
ATOM 2644 O O . TRP A 1 320 ? -0.639 15.532 8.106 1.00 83.38 320 TRP A O 1
ATOM 2654 N N . LYS A 1 321 ? -0.843 17.109 6.531 1.00 86.19 321 LYS A N 1
ATOM 2655 C CA . LYS A 1 321 ? -1.294 16.199 5.461 1.00 86.19 321 LYS A CA 1
ATOM 2656 C C . LYS A 1 321 ? -0.294 15.067 5.194 1.00 86.19 321 LYS A C 1
ATOM 2658 O O . LYS A 1 321 ? -0.682 13.898 5.108 1.00 86.19 321 LYS A O 1
ATOM 2663 N N . ASP A 1 322 ? 0.975 15.421 5.026 1.00 88.88 322 ASP A N 1
ATOM 2664 C CA . ASP A 1 322 ? 2.027 14.463 4.687 1.00 88.88 322 ASP A CA 1
ATOM 2665 C C . ASP A 1 322 ? 2.298 13.553 5.886 1.00 88.88 322 ASP A C 1
ATOM 2667 O O . ASP A 1 322 ? 2.471 12.344 5.727 1.00 88.88 322 ASP A O 1
ATOM 2671 N N . LEU A 1 323 ? 2.230 14.111 7.101 1.00 92.00 323 LEU A N 1
ATOM 2672 C CA . LEU A 1 323 ? 2.321 13.348 8.341 1.00 92.00 323 LEU A CA 1
ATOM 2673 C C . LEU A 1 323 ? 1.190 12.320 8.465 1.00 92.00 323 LEU A C 1
ATOM 2675 O O . LEU A 1 323 ? 1.468 11.162 8.761 1.00 92.00 323 LEU A O 1
ATOM 2679 N N . VAL A 1 324 ? -0.068 12.704 8.218 1.00 92.31 324 VAL A N 1
ATOM 2680 C CA . VAL A 1 324 ? -1.218 11.780 8.259 1.00 92.31 324 VAL A CA 1
ATOM 2681 C C . VAL A 1 324 ? -1.029 10.634 7.261 1.00 92.31 324 VAL A C 1
ATOM 2683 O O . VAL A 1 324 ? -1.219 9.469 7.621 1.00 92.31 324 VAL A O 1
ATOM 2686 N N . SER A 1 325 ? -0.582 10.950 6.043 1.00 91.50 325 SER A N 1
ATOM 2687 C CA . SER A 1 325 ? -0.282 9.951 5.006 1.00 91.50 325 SER A CA 1
ATOM 2688 C C . SER A 1 325 ? 0.838 8.999 5.454 1.00 91.50 325 SER A C 1
ATOM 2690 O O . SER A 1 325 ? 0.702 7.779 5.385 1.00 91.50 325 SER A O 1
ATOM 2692 N N . SER A 1 326 ? 1.915 9.548 6.022 1.00 94.62 326 SER A N 1
ATOM 2693 C CA . SER A 1 326 ? 3.046 8.777 6.549 1.00 94.62 326 SER A CA 1
ATOM 2694 C C . SER A 1 326 ? 2.652 7.878 7.723 1.00 94.62 326 SER A C 1
ATOM 2696 O O . SER A 1 326 ? 3.045 6.713 7.784 1.00 94.62 326 SER A O 1
ATOM 2698 N N . VAL A 1 327 ? 1.822 8.375 8.647 1.00 95.06 327 VAL A N 1
ATOM 2699 C CA . VAL A 1 327 ? 1.289 7.599 9.778 1.00 95.06 327 VAL A CA 1
ATOM 2700 C C . VAL A 1 327 ? 0.433 6.440 9.285 1.00 95.06 327 VAL A C 1
ATOM 2702 O O . VAL A 1 327 ? 0.599 5.318 9.769 1.00 95.06 327 VAL A O 1
ATOM 2705 N N . LYS A 1 328 ? -0.429 6.673 8.291 1.00 94.56 328 LYS A N 1
ATOM 2706 C CA . LYS A 1 328 ? -1.190 5.605 7.635 1.00 94.56 328 LYS A CA 1
ATOM 2707 C C . LYS A 1 328 ? -0.262 4.515 7.099 1.00 94.56 328 LYS A C 1
ATOM 2709 O O . LYS A 1 328 ? -0.460 3.344 7.432 1.00 94.56 328 LYS A O 1
ATOM 2714 N N . ASP A 1 329 ? 0.771 4.880 6.346 1.00 95.19 329 ASP A N 1
ATOM 2715 C CA . ASP A 1 329 ? 1.713 3.908 5.789 1.00 95.19 329 ASP A CA 1
ATOM 2716 C C . ASP A 1 329 ? 2.503 3.172 6.885 1.00 95.19 329 ASP A C 1
ATOM 2718 O O . ASP A 1 329 ? 2.647 1.948 6.822 1.00 95.19 329 ASP A O 1
ATOM 2722 N N . MET A 1 330 ? 2.955 3.868 7.935 1.00 96.06 330 MET A N 1
ATOM 2723 C CA . MET A 1 330 ? 3.654 3.262 9.079 1.00 96.06 330 MET A CA 1
ATOM 2724 C C . MET A 1 330 ? 2.787 2.242 9.834 1.00 96.06 330 MET A C 1
ATOM 2726 O O . MET A 1 330 ? 3.296 1.197 10.259 1.00 96.06 330 MET A O 1
ATOM 2730 N N . LEU A 1 331 ? 1.489 2.519 9.996 1.00 94.31 331 LEU A N 1
ATOM 2731 C CA . LEU A 1 331 ? 0.524 1.609 10.622 1.00 94.31 331 LEU A CA 1
ATOM 2732 C C . LEU A 1 331 ? 0.249 0.384 9.738 1.00 94.31 331 LEU A C 1
ATOM 2734 O O . LEU A 1 331 ? 0.257 -0.745 10.234 1.00 94.31 331 LEU A O 1
ATOM 2738 N N . LEU A 1 332 ? 0.064 0.574 8.426 1.00 94.50 332 LEU A N 1
ATOM 2739 C CA . LEU A 1 332 ? -0.087 -0.532 7.466 1.00 94.50 332 LEU A CA 1
ATOM 2740 C C . LEU A 1 332 ? 1.161 -1.427 7.437 1.00 94.50 332 LEU A C 1
ATOM 2742 O O . LEU A 1 332 ? 1.052 -2.654 7.396 1.00 94.50 332 LEU A O 1
ATOM 2746 N N . ALA A 1 333 ? 2.344 -0.822 7.541 1.00 94.00 333 ALA A N 1
ATOM 2747 C CA . ALA A 1 333 ? 3.628 -1.510 7.626 1.00 94.00 333 ALA A CA 1
ATOM 2748 C C . ALA A 1 333 ? 3.900 -2.175 8.986 1.00 94.00 333 ALA A C 1
ATOM 2750 O O . ALA A 1 333 ? 4.891 -2.904 9.125 1.00 94.00 333 ALA A O 1
ATOM 2751 N N . GLY A 1 334 ? 3.074 -1.914 10.005 1.00 92.12 334 GLY A N 1
ATOM 2752 C CA . GLY A 1 334 ? 3.301 -2.370 11.376 1.00 92.12 334 GLY A CA 1
ATOM 2753 C C . GLY A 1 334 ? 4.623 -1.868 11.967 1.00 92.12 334 GLY A C 1
ATOM 2754 O O . GLY A 1 334 ? 5.260 -2.585 12.735 1.00 92.12 334 GLY A O 1
ATOM 2755 N N . LEU A 1 335 ? 5.094 -0.691 11.540 1.00 92.75 335 LEU A N 1
ATOM 2756 C CA . LEU A 1 335 ? 6.229 0.009 12.155 1.00 92.75 335 LEU A CA 1
ATOM 2757 C C . LEU A 1 335 ? 5.779 0.868 13.343 1.00 92.75 335 LEU A C 1
ATOM 2759 O O . LEU A 1 335 ? 6.557 1.094 14.267 1.00 92.75 335 LEU A O 1
ATOM 2763 N N . LEU A 1 336 ? 4.518 1.300 13.329 1.00 92.25 336 LEU A N 1
ATOM 2764 C CA . LEU A 1 336 ? 3.869 2.029 14.408 1.00 92.25 336 LEU A CA 1
ATOM 2765 C C . LEU A 1 336 ? 2.719 1.189 14.978 1.00 92.25 336 LEU A C 1
ATOM 2767 O O . LEU A 1 336 ? 2.026 0.494 14.236 1.00 92.25 336 LEU A O 1
ATOM 2771 N N . SER A 1 337 ? 2.532 1.243 16.296 1.00 87.94 337 SER A N 1
ATOM 2772 C CA . SER A 1 337 ? 1.387 0.619 16.966 1.00 87.94 337 SER A CA 1
ATOM 2773 C C . SER A 1 337 ? 0.209 1.589 16.974 1.00 87.94 337 SER A C 1
ATOM 2775 O O . SER A 1 337 ? 0.377 2.741 17.376 1.00 87.94 337 SER A O 1
ATOM 2777 N N . ASP A 1 338 ? -0.975 1.119 16.586 1.00 85.81 338 ASP A N 1
ATOM 2778 C CA . ASP A 1 338 ? -2.215 1.901 16.616 1.00 85.81 338 ASP A CA 1
ATOM 2779 C C . ASP A 1 338 ? -2.514 2.429 18.027 1.00 85.81 338 ASP A C 1
ATOM 2781 O O . ASP A 1 338 ? -2.696 3.629 18.204 1.00 85.81 338 ASP A O 1
ATOM 2785 N N . GLN A 1 339 ? -2.428 1.574 19.049 1.00 81.56 339 GLN A N 1
ATOM 2786 C CA . GLN A 1 339 ? -2.671 1.930 20.455 1.00 81.56 339 GLN A CA 1
ATOM 2787 C C . GLN A 1 339 ? -1.733 3.011 21.009 1.00 81.56 339 GLN A C 1
ATOM 2789 O O . GLN A 1 339 ? -2.032 3.606 22.040 1.00 81.56 339 GLN A O 1
ATOM 2794 N N . ALA A 1 340 ? -0.577 3.232 20.380 1.00 83.75 340 ALA A N 1
ATOM 2795 C CA . ALA A 1 340 ? 0.407 4.188 20.878 1.00 83.75 340 ALA A CA 1
ATOM 2796 C C . ALA A 1 340 ? 0.188 5.614 20.348 1.00 83.75 340 ALA A C 1
ATOM 2798 O O . ALA A 1 340 ? 0.709 6.557 20.938 1.00 83.75 340 ALA A O 1
ATOM 2799 N N . VAL A 1 341 ? -0.546 5.768 19.239 1.00 91.31 341 VAL A N 1
ATOM 2800 C CA . VAL A 1 341 ? -0.696 7.054 18.533 1.00 91.31 341 VAL A CA 1
ATOM 2801 C C . VAL A 1 341 ? -2.156 7.420 18.270 1.00 91.31 341 VAL A C 1
ATOM 2803 O O . VAL A 1 341 ? -2.482 8.600 18.243 1.00 91.31 341 VAL A O 1
ATOM 2806 N N . LEU A 1 342 ? -3.049 6.442 18.111 1.00 92.56 342 LEU A N 1
ATOM 2807 C CA . LEU A 1 342 ? -4.463 6.654 17.798 1.00 92.56 342 LEU A CA 1
ATOM 2808 C C . LEU A 1 342 ? -5.335 6.509 19.052 1.00 92.56 342 LEU A C 1
ATOM 2810 O O . LEU A 1 342 ? -6.081 5.541 19.195 1.00 92.56 342 LEU A O 1
ATOM 2814 N N . ASP A 1 343 ? -5.222 7.468 19.969 1.00 91.25 343 ASP A N 1
ATOM 2815 C CA . ASP A 1 343 ? -6.043 7.524 21.182 1.00 91.25 343 ASP A CA 1
ATOM 2816 C C . ASP A 1 343 ? -7.286 8.421 21.034 1.00 91.25 343 ASP A C 1
ATOM 2818 O O . ASP A 1 343 ? -7.553 8.984 19.972 1.00 91.25 343 ASP A O 1
ATOM 2822 N N . GLU A 1 344 ? -8.060 8.559 22.116 1.00 92.62 344 GLU A N 1
ATOM 2823 C CA . GLU A 1 344 ? -9.294 9.355 22.144 1.00 92.62 344 GLU A CA 1
ATOM 2824 C C . GLU A 1 344 ? -9.066 10.834 21.787 1.00 92.62 344 GLU A C 1
ATOM 2826 O O . GLU A 1 344 ? -9.905 11.438 21.124 1.00 92.62 344 GLU A O 1
ATOM 2831 N N . ALA A 1 345 ? -7.928 11.428 22.165 1.00 93.56 345 ALA A N 1
ATOM 2832 C CA . ALA A 1 345 ? -7.649 12.828 21.845 1.00 93.56 345 ALA A CA 1
ATOM 2833 C C . ALA A 1 345 ? -7.415 13.010 20.339 1.00 93.56 345 ALA A C 1
ATOM 2835 O O . ALA A 1 345 ? -7.993 13.908 19.721 1.00 93.56 345 ALA A O 1
ATOM 2836 N N . VAL A 1 346 ? -6.617 12.120 19.741 1.00 93.94 346 VAL A N 1
ATOM 2837 C CA . VAL A 1 346 ? -6.381 12.110 18.290 1.00 93.94 346 VAL A CA 1
ATOM 2838 C C . VAL A 1 346 ? -7.669 11.776 17.538 1.00 93.94 346 VAL A C 1
ATOM 2840 O O . VAL A 1 346 ? -7.931 12.366 16.491 1.00 93.94 346 VAL A O 1
ATOM 2843 N N . PHE A 1 347 ? -8.520 10.902 18.085 1.00 94.75 347 PHE A N 1
ATOM 2844 C CA . PHE A 1 347 ? -9.828 10.591 17.509 1.00 94.75 347 PHE A CA 1
ATOM 2845 C C . PHE A 1 347 ? -10.732 11.820 17.464 1.00 94.75 347 PHE A C 1
ATOM 2847 O O . PHE A 1 347 ? -11.252 12.156 16.403 1.00 94.75 347 PHE A O 1
ATOM 2854 N N . CYS A 1 348 ? -10.894 12.516 18.592 1.00 93.00 348 CYS A N 1
ATOM 2855 C CA . CYS A 1 348 ? -11.715 13.721 18.673 1.00 93.00 348 CYS A CA 1
ATOM 2856 C C . CYS A 1 348 ? -11.227 14.791 17.692 1.00 93.00 348 CYS A C 1
ATOM 2858 O O . CYS A 1 348 ? -12.039 15.413 17.006 1.00 93.00 348 CYS A O 1
ATOM 2860 N N . LYS A 1 349 ? -9.904 14.956 17.565 1.00 90.88 349 LYS A N 1
ATOM 2861 C CA . LYS A 1 349 ? -9.303 15.858 16.579 1.00 90.88 349 LYS A CA 1
ATOM 2862 C C . LYS A 1 349 ? -9.627 15.426 15.146 1.00 90.88 349 LYS A C 1
ATOM 2864 O O . LYS A 1 349 ? -10.147 16.224 14.371 1.00 90.88 349 LYS A O 1
ATOM 2869 N N . ALA A 1 350 ? -9.397 14.159 14.800 1.00 92.19 350 ALA A N 1
ATOM 2870 C CA . ALA A 1 350 ? -9.695 13.616 13.474 1.00 92.19 350 ALA A CA 1
ATOM 2871 C C . ALA A 1 350 ? -11.185 13.755 13.111 1.00 92.19 350 ALA A C 1
ATOM 2873 O O . ALA A 1 350 ? -11.525 14.131 11.987 1.00 92.19 350 ALA A O 1
ATOM 2874 N N . PHE A 1 351 ? -12.073 13.508 14.078 1.00 93.56 351 PHE A N 1
ATOM 2875 C CA . PHE A 1 351 ? -13.519 13.656 13.937 1.00 93.56 351 PHE A CA 1
ATOM 2876 C C . PHE A 1 351 ? -13.930 15.114 13.724 1.00 93.56 351 PHE A C 1
ATOM 2878 O O . PHE A 1 351 ? -14.725 15.401 12.829 1.00 93.56 351 PHE A O 1
ATOM 2885 N N . GLN A 1 352 ? -13.339 16.048 14.474 1.00 91.06 352 GLN A N 1
ATOM 2886 C CA . GLN A 1 352 ? -13.551 17.481 14.281 1.00 91.06 352 GLN A CA 1
ATOM 2887 C C . GLN A 1 352 ? -13.171 17.919 12.858 1.00 91.06 352 GLN A C 1
ATOM 2889 O O . GLN A 1 352 ? -13.949 18.617 12.207 1.00 91.06 352 GLN A O 1
ATOM 2894 N N . VAL A 1 353 ? -12.018 17.472 12.345 1.00 88.88 353 VAL A N 1
ATOM 2895 C CA . VAL A 1 353 ? -11.578 17.782 10.972 1.00 88.88 353 VAL A CA 1
ATOM 2896 C C . VAL A 1 353 ? -12.506 17.160 9.936 1.00 88.88 353 VAL A C 1
ATOM 2898 O O . VAL A 1 353 ? -12.875 17.819 8.966 1.00 88.88 353 VAL A O 1
ATOM 2901 N N . TYR A 1 354 ? -12.928 15.913 10.140 1.00 90.50 354 TYR A N 1
ATOM 2902 C CA . TYR A 1 354 ? -13.872 15.232 9.253 1.00 90.50 354 TYR A CA 1
ATOM 2903 C C . TYR A 1 354 ? -15.235 15.942 9.172 1.00 90.50 354 TYR A C 1
ATOM 2905 O O . TYR A 1 354 ? -15.893 15.920 8.131 1.00 90.50 354 TYR A O 1
ATOM 2913 N N . CYS A 1 355 ? -15.649 16.607 10.250 1.00 88.94 355 CYS A N 1
ATOM 2914 C CA . CYS A 1 355 ? -16.882 17.390 10.285 1.00 88.94 355 CYS A CA 1
ATOM 2915 C C . CYS A 1 355 ? -16.730 18.811 9.711 1.00 88.94 355 CYS A C 1
ATOM 2917 O O . CYS A 1 355 ? -17.742 19.481 9.518 1.00 88.94 355 CYS A O 1
ATOM 2919 N N . SER A 1 356 ? -15.505 19.267 9.433 1.00 85.56 356 SER A N 1
ATOM 2920 C CA . SER A 1 356 ? -15.221 20.599 8.880 1.00 85.56 356 SER A CA 1
ATOM 2921 C C . SER A 1 356 ? -15.477 20.698 7.366 1.00 85.56 356 SER A C 1
ATOM 2923 O O . SER A 1 356 ? -15.742 19.700 6.694 1.00 85.56 356 SER A O 1
ATOM 2925 N N . ASP A 1 357 ? -15.319 21.904 6.809 1.00 66.12 357 ASP A N 1
ATOM 2926 C CA . ASP A 1 357 ? -15.437 22.185 5.369 1.00 66.12 357 ASP A CA 1
ATOM 2927 C C . ASP A 1 357 ? -14.320 21.540 4.513 1.00 66.12 357 ASP A C 1
ATOM 2929 O O . ASP A 1 357 ? -14.381 21.567 3.285 1.00 66.12 357 ASP A O 1
ATOM 2933 N N . SER A 1 358 ? -13.281 20.955 5.129 1.00 65.81 358 SER A N 1
ATOM 2934 C CA . SER A 1 358 ? -12.165 20.274 4.446 1.00 65.81 358 SER A CA 1
ATOM 2935 C C . SER A 1 358 ? -11.934 18.854 4.993 1.00 65.81 358 SER A C 1
ATOM 2937 O O . SER A 1 358 ? -10.899 18.563 5.596 1.00 65.81 358 SER A O 1
ATOM 2939 N N . PRO A 1 359 ? -12.873 17.916 4.758 1.00 76.50 359 PRO A N 1
ATOM 2940 C CA . PRO A 1 359 ? -12.945 16.640 5.476 1.00 76.50 359 PRO A CA 1
ATOM 2941 C C . PRO A 1 359 ? -11.889 15.606 5.062 1.00 76.50 359 PRO A C 1
ATOM 2943 O O . PRO A 1 359 ? -11.775 14.563 5.706 1.00 76.50 359 PRO A O 1
ATOM 2946 N N . LYS A 1 360 ? -11.125 15.846 3.984 1.00 80.88 360 LYS A N 1
ATOM 2947 C CA . LYS A 1 360 ? -10.257 14.836 3.348 1.00 80.88 360 LYS A CA 1
ATOM 2948 C C . LYS A 1 360 ? -9.246 14.215 4.317 1.00 80.88 360 LYS A C 1
ATOM 2950 O O . LYS A 1 360 ? -9.075 13.001 4.324 1.00 80.88 360 LYS A O 1
ATOM 2955 N N . PHE A 1 361 ? -8.592 15.025 5.137 1.00 77.25 361 PHE A N 1
ATOM 2956 C CA . PHE A 1 361 ? -7.530 14.547 6.024 1.00 77.25 361 PHE A CA 1
ATOM 2957 C C . PHE A 1 361 ? -8.077 13.949 7.323 1.00 77.25 361 PHE A C 1
ATOM 2959 O O . PHE A 1 361 ? -7.562 12.943 7.802 1.00 77.25 361 PHE A O 1
ATOM 2966 N N . GLY A 1 362 ? -9.188 14.494 7.833 1.00 85.44 362 GLY A N 1
ATOM 2967 C CA . GLY A 1 362 ? -9.949 13.860 8.910 1.00 85.44 362 GLY A CA 1
ATOM 2968 C C . GLY A 1 362 ? -10.441 12.470 8.498 1.00 85.44 362 GLY A C 1
ATOM 2969 O O . GLY A 1 362 ? -10.300 11.523 9.265 1.00 85.44 362 GLY A O 1
ATOM 2970 N N . LYS A 1 363 ? -10.920 12.319 7.252 1.00 90.50 363 LYS A N 1
ATOM 2971 C CA . LYS A 1 363 ? -11.287 11.025 6.650 1.00 90.50 363 LYS A CA 1
ATOM 2972 C C . LYS A 1 363 ? -10.106 10.053 6.679 1.00 90.50 363 LYS A C 1
ATOM 2974 O O . LYS A 1 363 ? -10.265 8.920 7.122 1.00 90.50 363 LYS A O 1
ATOM 2979 N N . GLU A 1 364 ? -8.933 10.485 6.220 1.00 90.62 364 GLU A N 1
ATOM 2980 C CA . GLU A 1 364 ? -7.748 9.627 6.163 1.00 90.62 364 GLU A CA 1
ATOM 2981 C C . GLU A 1 364 ? -7.304 9.168 7.556 1.00 90.62 364 GLU A C 1
ATOM 2983 O O . GLU A 1 364 ? -7.170 7.965 7.781 1.00 90.62 364 GLU A O 1
ATOM 2988 N N . LEU A 1 365 ? -7.196 10.089 8.518 1.00 90.75 365 LEU A N 1
ATOM 2989 C CA . LEU A 1 365 ? -6.806 9.761 9.888 1.00 90.75 365 LEU A CA 1
ATOM 2990 C C . LEU A 1 365 ? -7.844 8.865 10.590 1.00 90.75 365 LEU A C 1
ATOM 2992 O O . LEU A 1 365 ? -7.474 7.836 11.155 1.00 90.75 365 LEU A O 1
ATOM 2996 N N . LEU A 1 366 ? -9.144 9.183 10.492 1.00 93.69 366 LEU A N 1
ATOM 2997 C CA . LEU A 1 366 ? -10.224 8.348 11.042 1.00 93.69 366 LEU A CA 1
ATOM 2998 C C . LEU A 1 366 ? -10.230 6.941 10.447 1.00 93.69 366 LEU A C 1
ATOM 3000 O O . LEU A 1 366 ? -10.461 5.967 11.162 1.00 93.69 366 LEU A O 1
ATOM 3004 N N . SER A 1 367 ? -9.954 6.811 9.149 1.00 95.00 367 SER A N 1
ATOM 3005 C CA . SER A 1 367 ? -9.954 5.510 8.480 1.00 95.00 367 SER A CA 1
ATOM 3006 C C . SER A 1 367 ? -8.892 4.546 9.014 1.00 95.00 367 SER A C 1
ATOM 3008 O O . SER A 1 367 ? -9.006 3.335 8.815 1.00 95.00 367 SER A O 1
ATOM 3010 N N . MET A 1 368 ? -7.879 5.058 9.720 1.00 93.62 368 MET A N 1
ATOM 3011 C CA . MET A 1 368 ? -6.804 4.260 10.306 1.00 93.62 368 MET A CA 1
ATOM 3012 C C . MET A 1 368 ? -7.096 3.766 11.719 1.00 93.62 368 MET A C 1
ATOM 3014 O O . MET A 1 368 ? -6.430 2.828 12.158 1.00 93.62 368 MET A O 1
ATOM 3018 N N . PHE A 1 369 ? -8.102 4.320 12.402 1.00 95.19 369 PHE A N 1
ATOM 3019 C CA . PHE A 1 369 ? -8.439 3.900 13.759 1.00 95.19 369 PHE A CA 1
ATOM 3020 C C . PHE A 1 369 ? -8.803 2.411 13.817 1.00 95.19 369 PHE A C 1
ATOM 3022 O O . PHE A 1 369 ? -9.484 1.889 12.922 1.00 95.19 369 PHE A O 1
ATOM 3029 N N . PRO A 1 370 ? -8.345 1.694 14.857 1.00 91.69 370 PRO A N 1
ATOM 3030 C CA . PRO A 1 370 ? -8.744 0.315 15.053 1.00 91.69 370 PRO A CA 1
ATOM 3031 C C . PRO A 1 370 ? -10.212 0.262 15.462 1.00 91.69 370 PRO A C 1
ATOM 3033 O O . PRO A 1 370 ? -10.672 1.087 16.250 1.00 91.69 370 PRO A O 1
ATOM 3036 N N . ILE A 1 371 ? -10.950 -0.730 14.969 1.00 90.12 371 ILE A N 1
ATOM 3037 C CA . ILE A 1 371 ? -12.313 -0.981 15.439 1.00 90.12 371 ILE A CA 1
ATOM 3038 C C . ILE A 1 371 ? -12.226 -1.856 16.693 1.00 90.12 371 ILE A C 1
ATOM 3040 O O . ILE A 1 371 ? -11.980 -3.059 16.619 1.00 90.12 371 ILE A O 1
ATOM 3044 N N . THR A 1 372 ? -12.407 -1.240 17.856 1.00 85.44 372 THR A N 1
ATOM 3045 C CA . THR A 1 372 ? -12.444 -1.897 19.167 1.00 85.44 372 THR A CA 1
ATOM 3046 C C . THR A 1 372 ? -13.632 -1.356 19.954 1.00 85.44 372 THR A C 1
ATOM 3048 O O . THR A 1 372 ? -14.167 -0.302 19.626 1.00 85.44 372 THR A O 1
ATOM 3051 N N . TYR A 1 373 ? -14.050 -2.041 21.020 1.00 76.81 373 TYR A N 1
ATOM 3052 C CA . TYR A 1 373 ? -15.089 -1.493 21.899 1.00 76.81 373 TYR A CA 1
ATOM 3053 C C . TYR A 1 373 ? -14.726 -0.120 22.459 1.00 76.81 373 TYR A C 1
ATOM 3055 O O . TYR A 1 373 ? -15.588 0.741 22.561 1.00 76.81 373 TYR A O 1
ATOM 3063 N N . GLU A 1 374 ? -13.453 0.099 22.783 1.00 80.94 374 GLU A N 1
ATOM 3064 C CA . GLU A 1 374 ? -12.982 1.387 23.280 1.00 80.94 374 GLU A CA 1
ATOM 3065 C C . GLU A 1 374 ? -13.169 2.496 22.238 1.00 80.94 374 GLU A C 1
ATOM 3067 O O . GLU A 1 374 ? -13.790 3.511 22.546 1.00 80.94 374 GLU A O 1
ATOM 3072 N N . SER A 1 375 ? -12.719 2.279 20.996 1.00 87.75 375 SER A N 1
ATOM 3073 C CA . SER A 1 375 ? -12.811 3.302 19.948 1.00 87.75 375 SER A CA 1
ATOM 3074 C C . SER A 1 375 ? -14.241 3.583 19.489 1.00 87.75 375 SER A C 1
ATOM 3076 O O . SER A 1 375 ? -14.576 4.717 19.157 1.00 87.75 375 SER A O 1
ATOM 3078 N N . LEU A 1 376 ? -15.118 2.579 19.534 1.00 86.94 376 LEU A N 1
ATOM 3079 C CA . LEU A 1 376 ? -16.547 2.727 19.237 1.00 86.94 376 LEU A CA 1
ATOM 3080 C C . LEU A 1 376 ? -17.308 3.522 20.314 1.00 86.94 376 LEU A C 1
ATOM 3082 O O . LEU A 1 376 ? -18.404 4.029 20.055 1.00 86.94 376 LEU A O 1
ATOM 3086 N N . MET A 1 377 ? -16.737 3.623 21.517 1.00 81.75 377 MET A N 1
ATOM 3087 C CA . MET A 1 377 ? -17.326 4.287 22.680 1.00 81.75 377 MET A CA 1
ATOM 3088 C C . MET A 1 377 ? -16.716 5.663 22.970 1.00 81.75 377 MET A C 1
ATOM 3090 O O . MET A 1 377 ? -17.060 6.263 23.989 1.00 81.75 377 MET A O 1
ATOM 3094 N N . TYR A 1 378 ? -15.839 6.178 22.102 1.00 86.50 378 TYR A N 1
ATOM 3095 C CA . TYR A 1 378 ? -15.348 7.550 22.220 1.00 86.50 378 TYR A CA 1
ATOM 3096 C C . TYR A 1 378 ? -16.501 8.561 22.174 1.00 86.50 378 TYR A C 1
ATOM 3098 O O . TYR A 1 378 ? -17.481 8.404 21.431 1.00 86.50 378 TYR A O 1
ATOM 3106 N N . ASP A 1 379 ? -16.395 9.572 23.037 1.00 81.62 379 ASP A N 1
ATOM 3107 C CA . ASP A 1 379 ? -17.472 10.521 23.313 1.00 81.62 379 ASP A CA 1
ATOM 3108 C C . ASP A 1 379 ? -17.507 11.633 22.259 1.00 81.62 379 ASP A C 1
ATOM 3110 O O . ASP A 1 379 ? -16.957 12.720 22.433 1.00 81.62 379 ASP A O 1
ATOM 3114 N N . VAL A 1 380 ? -18.127 11.321 21.121 1.00 87.19 380 VAL A N 1
ATOM 3115 C CA . VAL A 1 380 ? -18.410 12.275 20.046 1.00 87.19 380 VAL A CA 1
ATOM 3116 C C . VAL A 1 380 ? -19.894 12.274 19.699 1.00 87.19 380 VAL A C 1
ATOM 3118 O O . VAL A 1 380 ? -20.553 11.226 19.645 1.00 87.19 380 VAL A O 1
ATOM 3121 N N . 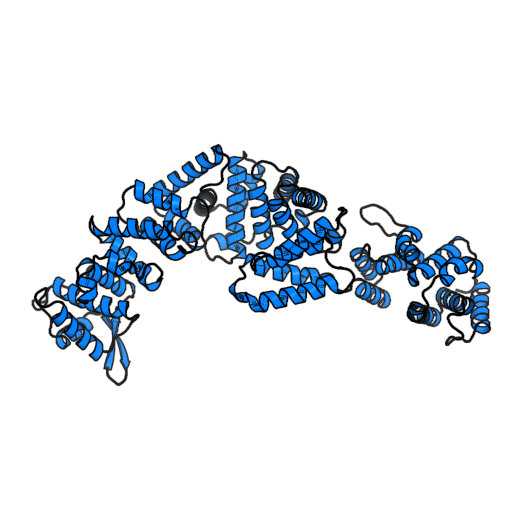GLU A 1 381 ? -20.421 13.466 19.429 1.00 89.06 381 GLU A N 1
ATOM 3122 C CA . GLU A 1 381 ? -21.788 13.643 18.959 1.00 89.06 381 GLU A CA 1
ATOM 3123 C C . GLU A 1 381 ? -21.874 13.282 17.471 1.00 89.06 381 GLU A C 1
ATOM 3125 O O . GLU A 1 381 ? -21.360 13.993 16.608 1.00 89.06 381 GLU A O 1
ATOM 3130 N N . VAL A 1 382 ? -22.532 12.161 17.165 1.00 90.06 382 VAL A N 1
ATOM 3131 C CA . VAL A 1 382 ? -22.749 11.715 15.783 1.00 90.06 382 VAL A CA 1
ATOM 3132 C C . VAL A 1 382 ? -24.204 11.943 15.376 1.00 90.06 382 VAL A C 1
ATOM 3134 O O . VAL A 1 382 ? -25.093 11.135 15.679 1.00 90.06 382 VAL A O 1
ATOM 3137 N N . THR A 1 383 ? -24.442 13.050 14.675 1.00 93.38 383 THR A N 1
ATOM 3138 C CA . THR A 1 383 ? -25.748 13.412 14.102 1.00 93.38 383 THR A CA 1
ATOM 3139 C C . THR A 1 383 ? -26.124 12.491 12.934 1.00 93.38 383 THR A C 1
ATOM 3141 O O . THR A 1 383 ? -25.270 11.792 12.388 1.00 93.38 383 THR A O 1
ATOM 3144 N N . GLU A 1 384 ? -27.400 12.470 12.528 1.00 93.62 384 GLU A N 1
ATOM 3145 C CA . GLU A 1 384 ? -27.825 11.665 11.366 1.00 93.62 384 GLU A CA 1
ATOM 3146 C C . GLU A 1 384 ? -27.129 12.119 10.075 1.00 93.62 384 GLU A C 1
ATOM 3148 O O . GLU A 1 384 ? -26.677 11.286 9.302 1.00 93.62 384 GLU A O 1
ATOM 3153 N N . GLU A 1 385 ? -26.927 13.428 9.903 1.00 93.44 385 GLU A N 1
ATOM 3154 C CA . GLU A 1 385 ? -26.234 14.002 8.743 1.00 93.44 385 GLU A CA 1
ATOM 3155 C C . GLU A 1 385 ? -24.793 13.480 8.603 1.00 93.44 385 GLU A C 1
ATOM 3157 O O . GLU A 1 385 ? -24.332 13.185 7.500 1.00 93.44 385 GLU A O 1
ATOM 3162 N N . ILE A 1 386 ? -24.082 13.299 9.723 1.00 93.25 386 ILE A N 1
ATOM 3163 C CA . ILE A 1 386 ? -22.733 12.715 9.724 1.00 93.25 386 ILE A CA 1
ATOM 3164 C C . ILE A 1 386 ? -22.782 11.232 9.330 1.00 93.25 386 ILE A C 1
ATOM 3166 O O . ILE A 1 386 ? -21.908 10.764 8.594 1.00 93.25 386 ILE A O 1
ATOM 3170 N N . ARG A 1 387 ? -23.799 10.487 9.791 1.00 94.44 387 ARG A N 1
ATOM 3171 C CA . ARG A 1 387 ? -23.973 9.067 9.437 1.00 94.44 387 ARG A CA 1
ATOM 3172 C C . ARG A 1 387 ? -24.298 8.890 7.966 1.00 94.44 387 ARG A C 1
ATOM 3174 O O . ARG A 1 387 ? -23.736 7.991 7.347 1.00 94.44 387 ARG A O 1
ATOM 3181 N N . ASP A 1 388 ? -25.160 9.735 7.416 1.00 94.56 388 ASP A N 1
ATOM 3182 C CA . ASP A 1 388 ? -25.535 9.688 6.004 1.00 94.56 388 ASP A CA 1
ATOM 3183 C C . ASP A 1 388 ? -24.337 10.021 5.115 1.00 94.56 388 ASP A C 1
ATOM 3185 O O . ASP A 1 388 ? -24.009 9.236 4.230 1.00 94.56 388 ASP A O 1
ATOM 3189 N N . ARG A 1 389 ? -23.566 11.065 5.455 1.00 92.88 389 ARG A N 1
ATOM 3190 C CA . ARG A 1 389 ? -22.296 11.375 4.778 1.00 92.88 389 ARG A CA 1
ATOM 3191 C C . ARG A 1 389 ? -21.323 10.191 4.791 1.00 92.88 389 ARG A C 1
ATOM 3193 O O . ARG A 1 389 ? -20.679 9.906 3.784 1.00 92.88 389 ARG A O 1
ATOM 3200 N N . ALA A 1 390 ? -21.183 9.513 5.933 1.00 94.75 390 ALA A N 1
ATOM 3201 C CA . ALA A 1 390 ? -20.300 8.354 6.043 1.00 94.75 390 ALA A CA 1
ATOM 3202 C C . ALA A 1 390 ? -20.789 7.176 5.179 1.00 94.75 390 ALA A C 1
ATOM 3204 O O . ALA A 1 390 ? -19.972 6.555 4.497 1.00 94.75 390 ALA A O 1
ATOM 3205 N N . ARG A 1 391 ? -22.104 6.900 5.169 1.00 95.81 391 ARG A N 1
ATOM 3206 C CA . ARG A 1 391 ? -22.724 5.850 4.341 1.00 95.81 391 ARG A CA 1
ATOM 3207 C C . ARG A 1 391 ? -22.551 6.131 2.854 1.00 95.81 391 ARG A C 1
ATOM 3209 O O . ARG A 1 391 ? -22.075 5.249 2.150 1.00 95.81 391 ARG A O 1
ATOM 3216 N N . GLU A 1 392 ? -22.847 7.347 2.400 1.00 95.06 392 GLU A N 1
ATOM 3217 C CA . GLU A 1 392 ? -22.653 7.765 1.004 1.00 95.06 392 GLU A CA 1
ATOM 3218 C C . GLU A 1 392 ? -21.190 7.585 0.582 1.00 95.06 392 GLU A C 1
ATOM 3220 O O . GLU A 1 392 ? -20.897 6.912 -0.406 1.00 95.06 392 GLU A O 1
ATOM 3225 N N . ALA A 1 393 ? -20.246 8.071 1.397 1.00 92.75 393 ALA A N 1
ATOM 3226 C CA . ALA A 1 393 ? -18.820 7.908 1.127 1.00 92.75 393 ALA A CA 1
ATOM 3227 C C . ALA A 1 393 ? -18.382 6.433 1.083 1.00 92.75 393 ALA A C 1
ATOM 3229 O O . ALA A 1 393 ? -17.464 6.086 0.338 1.00 92.75 393 ALA A O 1
ATOM 3230 N N . TYR A 1 394 ? -19.004 5.559 1.877 1.00 96.25 394 TYR A N 1
ATOM 3231 C CA . TYR A 1 394 ? -18.764 4.120 1.823 1.00 96.25 394 TYR A CA 1
ATOM 3232 C C . TYR A 1 394 ? -19.388 3.481 0.586 1.00 96.25 394 TYR A C 1
ATOM 3234 O O . TYR A 1 394 ? -18.721 2.677 -0.058 1.00 96.25 394 TYR A O 1
ATOM 3242 N N . GLU A 1 395 ? -20.608 3.840 0.201 1.00 95.12 395 GLU A N 1
ATOM 3243 C CA . GLU A 1 395 ? -21.299 3.306 -0.976 1.00 95.12 395 GLU A CA 1
ATOM 3244 C C . GLU A 1 395 ? -20.603 3.692 -2.286 1.00 95.12 395 GLU A C 1
ATOM 3246 O O . GLU A 1 395 ? -20.424 2.830 -3.152 1.00 95.12 395 GLU A O 1
ATOM 3251 N N . GLU A 1 396 ? -20.113 4.926 -2.386 1.00 94.69 396 GLU A N 1
ATOM 3252 C CA . GLU A 1 396 ? -19.428 5.460 -3.568 1.00 94.69 396 GLU A CA 1
ATOM 3253 C C . GLU A 1 396 ? -17.938 5.105 -3.634 1.00 94.69 396 GLU A C 1
ATOM 3255 O O . GLU A 1 396 ? -17.337 5.205 -4.701 1.00 94.69 396 GLU A O 1
ATOM 3260 N N . ALA A 1 397 ? -17.329 4.667 -2.525 1.00 93.38 397 ALA A N 1
ATOM 3261 C CA . ALA A 1 397 ? -15.901 4.370 -2.500 1.00 93.38 397 ALA A CA 1
ATOM 3262 C C . ALA A 1 397 ? -15.504 3.283 -3.512 1.00 93.38 397 ALA A C 1
ATOM 3264 O O . ALA A 1 397 ? -16.144 2.224 -3.619 1.00 93.38 397 ALA A O 1
ATOM 3265 N N . ASP A 1 398 ? -14.384 3.543 -4.186 1.00 93.25 398 ASP A N 1
ATOM 3266 C CA . ASP A 1 398 ? -13.693 2.596 -5.048 1.00 93.25 398 ASP A CA 1
ATOM 3267 C C . ASP A 1 398 ? -13.157 1.395 -4.252 1.00 93.25 398 ASP A C 1
ATOM 3269 O O . ASP A 1 398 ? -12.977 1.472 -3.030 1.00 93.25 398 ASP A O 1
ATOM 3273 N N . PRO A 1 399 ? -12.837 0.268 -4.919 1.00 91.88 399 PRO A N 1
ATOM 3274 C CA . PRO A 1 399 ? -12.291 -0.907 -4.249 1.00 91.88 399 PRO A CA 1
ATOM 3275 C C . PRO A 1 399 ? -11.075 -0.624 -3.357 1.00 91.88 399 PRO A C 1
ATOM 3277 O O . PRO A 1 399 ? -10.957 -1.226 -2.294 1.00 91.88 399 PRO A O 1
ATOM 3280 N N . VAL A 1 400 ? -10.189 0.296 -3.738 1.00 92.88 400 VAL A N 1
ATOM 3281 C CA . VAL A 1 400 ? -9.003 0.643 -2.933 1.00 92.88 400 VAL A CA 1
ATOM 3282 C C . VAL A 1 400 ? -9.362 1.344 -1.613 1.00 92.88 400 VAL A C 1
ATOM 3284 O O . VAL A 1 400 ? -8.702 1.123 -0.602 1.00 92.88 400 VAL A O 1
ATOM 3287 N N . ASP A 1 401 ? -10.478 2.076 -1.574 1.00 93.88 401 ASP A N 1
ATOM 3288 C CA . ASP A 1 401 ? -10.894 2.879 -0.417 1.00 93.88 401 ASP A CA 1
ATOM 3289 C C . ASP A 1 401 ? -12.014 2.238 0.415 1.00 93.88 401 ASP A C 1
ATOM 3291 O O . ASP A 1 401 ? -12.254 2.650 1.553 1.00 93.88 401 ASP A O 1
ATOM 3295 N N . LYS A 1 402 ? -12.703 1.215 -0.110 1.00 95.50 402 LYS A N 1
ATOM 3296 C CA . LYS A 1 402 ? -13.902 0.623 0.517 1.00 95.50 402 LYS A CA 1
ATOM 3297 C C . LYS A 1 402 ? -13.673 0.180 1.964 1.00 95.50 402 LYS A C 1
ATOM 3299 O O . LYS A 1 402 ? -14.471 0.491 2.845 1.00 95.50 402 LYS A O 1
ATOM 3304 N N . ALA A 1 403 ? -12.561 -0.509 2.224 1.00 95.94 403 ALA A N 1
ATOM 3305 C CA . ALA A 1 403 ? -12.183 -0.958 3.564 1.00 95.94 403 ALA A CA 1
ATOM 3306 C C . ALA A 1 403 ? -11.886 0.210 4.522 1.00 95.94 403 ALA A C 1
ATOM 3308 O O . ALA A 1 403 ? -12.209 0.150 5.705 1.00 95.94 403 ALA A O 1
ATOM 3309 N N . PHE A 1 404 ? -11.298 1.294 4.022 1.00 96.56 404 PHE A N 1
ATOM 3310 C CA . PHE A 1 404 ? -11.027 2.494 4.812 1.00 96.56 404 PHE A CA 1
ATOM 3311 C C . PHE A 1 404 ? -12.329 3.235 5.147 1.00 96.56 404 PHE A C 1
ATOM 3313 O O . PHE A 1 404 ? -12.544 3.624 6.296 1.00 96.56 404 PHE A O 1
ATOM 3320 N N . ALA A 1 405 ? -13.246 3.348 4.184 1.00 96.62 405 ALA A N 1
ATOM 3321 C CA . ALA A 1 405 ? -14.565 3.938 4.397 1.00 96.62 405 ALA A CA 1
ATOM 3322 C C . ALA A 1 405 ? -15.438 3.115 5.367 1.00 96.62 405 ALA A C 1
ATOM 3324 O O . ALA A 1 405 ? -16.149 3.695 6.189 1.00 96.62 405 ALA A O 1
ATOM 3325 N N . PHE A 1 406 ? -15.320 1.780 5.353 1.00 97.12 406 PHE A N 1
ATOM 3326 C CA . PHE A 1 406 ? -15.971 0.904 6.337 1.00 97.12 406 PHE A CA 1
ATOM 3327 C C . PHE A 1 406 ? -15.584 1.276 7.776 1.00 97.12 406 PHE A C 1
ATOM 3329 O O . PHE A 1 406 ? -16.445 1.344 8.652 1.00 97.12 406 PHE A O 1
ATOM 3336 N N . THR A 1 407 ? -14.300 1.562 8.033 1.00 96.69 407 THR A N 1
ATOM 3337 C CA . THR A 1 407 ? -13.839 2.002 9.361 1.00 96.69 407 THR A CA 1
ATOM 3338 C C . THR A 1 407 ? -14.540 3.278 9.809 1.00 96.69 407 THR A C 1
ATOM 3340 O O . THR A 1 407 ? -15.009 3.349 10.942 1.00 96.69 407 THR A O 1
ATOM 3343 N N . ILE A 1 408 ? -14.673 4.257 8.916 1.00 96.06 408 ILE A N 1
ATOM 3344 C CA . ILE A 1 408 ? -15.325 5.531 9.232 1.00 96.06 408 ILE A CA 1
ATOM 3345 C C . ILE A 1 408 ? -16.803 5.312 9.559 1.00 96.06 408 ILE A C 1
ATOM 3347 O O . ILE A 1 408 ? -17.275 5.831 10.566 1.00 96.06 408 ILE A O 1
ATOM 3351 N N . CYS A 1 409 ? -17.519 4.503 8.773 1.00 95.88 409 CYS A N 1
ATOM 3352 C CA . CYS A 1 409 ? -18.913 4.152 9.059 1.00 95.88 409 CYS A CA 1
ATOM 3353 C C . CYS A 1 409 ? -19.078 3.473 10.424 1.00 95.88 409 CYS A C 1
ATOM 3355 O O . CYS A 1 409 ? -19.985 3.816 11.185 1.00 95.88 409 CYS A O 1
ATOM 3357 N N . ALA A 1 410 ? -18.190 2.533 10.761 1.00 93.81 410 ALA A N 1
ATOM 3358 C CA . ALA A 1 410 ? -18.218 1.864 12.056 1.00 93.81 410 ALA A CA 1
ATOM 3359 C C . ALA A 1 410 ? -18.030 2.862 13.213 1.00 93.81 410 ALA A C 1
ATOM 3361 O O . ALA A 1 410 ? -18.816 2.862 14.158 1.00 93.81 410 ALA A O 1
ATOM 3362 N N . LEU A 1 411 ? -17.044 3.760 13.108 1.00 93.50 411 LEU A N 1
ATOM 3363 C CA . LEU A 1 411 ? -16.761 4.788 14.120 1.00 93.50 411 LEU A CA 1
ATOM 3364 C C . LEU A 1 411 ? -17.854 5.867 14.192 1.00 93.50 411 LEU A C 1
ATOM 3366 O O . LEU A 1 411 ? -18.147 6.380 15.269 1.00 93.50 411 LEU A O 1
ATOM 3370 N N . CYS A 1 412 ? -18.525 6.151 13.073 1.00 93.19 412 CYS A N 1
ATOM 3371 C CA . CYS A 1 412 ? -19.718 6.998 13.014 1.00 93.19 412 CYS A CA 1
ATOM 3372 C C . CYS A 1 412 ? -20.997 6.259 13.446 1.00 93.19 412 CYS A C 1
ATOM 3374 O O . CYS A 1 412 ? -22.096 6.780 13.273 1.00 93.19 412 CYS A O 1
ATOM 3376 N N . LYS A 1 413 ? -20.898 5.051 14.019 1.00 90.19 413 LYS A N 1
ATOM 3377 C CA . LYS A 1 413 ? -22.047 4.309 14.564 1.00 90.19 413 LYS A CA 1
ATOM 3378 C C . LYS A 1 413 ? -23.144 4.068 13.508 1.00 90.19 413 LYS A C 1
ATOM 3380 O O . LYS A 1 413 ? -24.332 4.047 13.830 1.00 90.19 413 LYS A O 1
ATOM 3385 N N . CYS A 1 414 ? -22.762 3.886 12.238 1.00 92.62 414 CYS A N 1
ATOM 3386 C CA . CYS A 1 414 ? -23.700 3.621 11.138 1.00 92.62 414 CYS A CA 1
ATOM 3387 C C . CYS A 1 414 ? -24.389 2.253 11.265 1.00 92.62 414 CYS A C 1
ATOM 3389 O O . CYS A 1 414 ? -25.484 2.078 10.724 1.00 92.62 414 CYS A O 1
ATOM 3391 N N . TRP A 1 415 ? -23.765 1.319 11.991 1.00 90.00 415 TRP A N 1
ATOM 3392 C CA . TRP A 1 415 ? -24.264 -0.029 12.253 1.00 90.00 415 TRP A CA 1
ATOM 3393 C C . TRP A 1 415 ? -24.268 -0.337 13.748 1.00 90.00 415 TRP A C 1
ATOM 3395 O O . TRP A 1 415 ? -23.420 0.138 14.502 1.00 90.00 415 TRP A O 1
ATOM 3405 N N . ASP A 1 416 ? -25.212 -1.179 14.164 1.00 79.38 416 ASP A N 1
ATOM 3406 C CA . ASP A 1 416 ? -25.285 -1.676 15.535 1.00 79.38 416 ASP A CA 1
ATOM 3407 C C . ASP A 1 416 ? -24.126 -2.650 15.800 1.00 79.38 416 ASP A C 1
ATOM 3409 O O . ASP A 1 416 ? -24.018 -3.705 15.166 1.00 79.38 416 ASP A O 1
ATOM 3413 N N . VAL A 1 417 ? -23.259 -2.265 16.736 1.00 72.69 417 VAL A N 1
ATOM 3414 C CA . VAL A 1 417 ? -22.063 -3.012 17.150 1.00 72.69 417 VAL A CA 1
ATOM 3415 C C . VAL A 1 417 ? -22.335 -4.028 18.256 1.00 72.69 417 VAL A C 1
ATOM 3417 O O . VAL A 1 417 ? -21.496 -4.883 18.528 1.00 72.69 417 VAL A O 1
ATOM 3420 N N . TRP A 1 418 ? -23.516 -3.968 18.872 1.00 63.25 418 TRP A N 1
ATOM 3421 C CA . TRP A 1 418 ? -23.973 -4.918 19.888 1.00 63.25 418 TRP A CA 1
ATOM 3422 C C . TRP A 1 418 ? -24.818 -6.046 19.290 1.00 63.25 418 TRP A C 1
ATOM 3424 O O . TRP A 1 418 ? -25.080 -7.049 19.953 1.00 63.25 418 TRP A O 1
ATOM 3434 N N . LYS A 1 419 ? -25.233 -5.897 18.029 1.00 67.25 419 LYS A N 1
ATOM 3435 C CA . LYS A 1 419 ? -25.875 -6.936 17.219 1.00 67.25 419 LYS A CA 1
ATOM 3436 C C . LYS A 1 419 ? -24.933 -7.416 16.118 1.00 67.25 419 LYS A C 1
ATOM 3438 O O . LYS A 1 419 ? -23.792 -6.985 15.996 1.00 67.25 419 LYS A O 1
ATOM 3443 N N . ARG A 1 420 ? -25.443 -8.293 15.251 1.00 73.50 420 ARG A N 1
ATOM 3444 C CA . ARG A 1 420 ? -24.718 -8.748 14.060 1.00 73.50 420 ARG A CA 1
ATOM 3445 C C . ARG A 1 420 ? -24.525 -7.660 12.994 1.00 73.50 420 ARG A C 1
ATOM 3447 O O . ARG A 1 420 ? -23.844 -7.941 12.027 1.00 73.50 420 ARG A O 1
ATOM 3454 N N . GLY A 1 421 ? -25.013 -6.427 13.181 1.00 83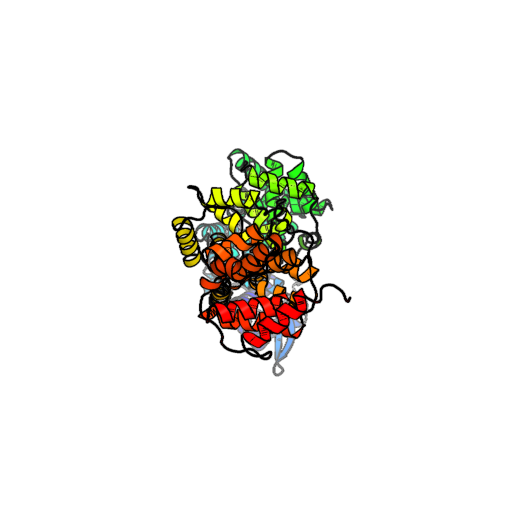.69 421 GLY A N 1
ATOM 3455 C CA . GLY A 1 421 ? -25.005 -5.371 12.157 1.00 83.69 421 GLY A CA 1
ATOM 3456 C C . GLY A 1 421 ? -23.632 -5.117 11.527 1.00 83.69 421 GLY A C 1
ATOM 3457 O O . GLY A 1 421 ? -23.479 -5.264 10.319 1.00 83.69 421 GLY A O 1
ATOM 3458 N N . ILE A 1 422 ? -22.611 -4.813 12.337 1.00 89.50 422 ILE A N 1
ATOM 3459 C CA . ILE A 1 422 ? -21.244 -4.601 11.818 1.00 89.50 422 ILE A CA 1
ATOM 3460 C C . ILE A 1 422 ? -20.619 -5.877 11.223 1.00 89.50 422 ILE A C 1
ATOM 3462 O O . ILE A 1 422 ? -19.811 -5.811 10.300 1.00 89.50 422 ILE A O 1
ATOM 3466 N N . THR A 1 423 ? -20.984 -7.051 11.750 1.00 89.00 423 THR A N 1
ATOM 3467 C CA . THR A 1 423 ? -20.454 -8.341 11.281 1.00 89.00 423 THR A CA 1
ATOM 3468 C C . THR A 1 423 ? -21.077 -8.736 9.943 1.00 89.00 423 THR A C 1
ATOM 3470 O O . THR A 1 423 ? -20.367 -9.177 9.046 1.00 89.00 423 THR A O 1
ATOM 3473 N N . ASP A 1 424 ? -22.384 -8.542 9.790 1.00 91.38 424 ASP A N 1
ATOM 3474 C CA . ASP A 1 424 ? -23.130 -8.796 8.560 1.00 91.38 424 ASP A CA 1
ATOM 3475 C C . ASP A 1 424 ? -22.631 -7.867 7.446 1.00 91.38 424 ASP A C 1
ATOM 3477 O O . ASP A 1 424 ? -22.398 -8.315 6.324 1.00 91.38 424 ASP A O 1
ATOM 3481 N N . GLU A 1 425 ? -22.360 -6.598 7.764 1.00 95.00 425 GLU A N 1
ATOM 3482 C CA . GLU A 1 425 ? -21.779 -5.673 6.793 1.00 95.00 425 GLU A CA 1
ATOM 3483 C C . GLU A 1 425 ? -20.336 -6.040 6.419 1.00 95.00 425 GLU A C 1
ATOM 3485 O O . GLU A 1 425 ? -19.963 -5.956 5.248 1.00 95.00 425 GLU A O 1
ATOM 3490 N N . LEU A 1 426 ? -19.521 -6.523 7.367 1.00 95.06 426 LEU A N 1
ATOM 3491 C CA . LEU A 1 426 ? -18.197 -7.053 7.030 1.00 95.06 426 LEU A CA 1
ATOM 3492 C C . LEU A 1 426 ? -18.310 -8.223 6.038 1.00 95.06 426 LEU A C 1
ATOM 3494 O O . LEU A 1 426 ? -17.530 -8.288 5.090 1.00 95.06 426 LEU A O 1
ATOM 3498 N N . VAL A 1 427 ? -19.284 -9.122 6.212 1.00 94.75 427 VAL A N 1
ATOM 3499 C CA . VAL A 1 427 ? -19.535 -10.226 5.267 1.00 94.75 427 VAL A CA 1
ATOM 3500 C C . VAL A 1 427 ? -19.923 -9.690 3.883 1.00 94.75 427 VAL A C 1
ATOM 3502 O O . VAL A 1 427 ? -19.434 -10.199 2.870 1.00 94.75 427 VAL A O 1
ATOM 3505 N N . THR A 1 428 ? -20.737 -8.632 3.815 1.00 95.62 428 THR A N 1
ATOM 3506 C CA . THR A 1 428 ? -21.055 -7.935 2.557 1.00 95.62 428 THR A CA 1
ATOM 3507 C C . THR A 1 428 ? -19.796 -7.375 1.892 1.00 95.62 428 THR A C 1
ATOM 3509 O O . THR A 1 428 ? -19.568 -7.614 0.701 1.00 95.62 428 THR A O 1
ATOM 3512 N N . LEU A 1 429 ? -18.930 -6.703 2.655 1.00 95.62 429 LEU A N 1
ATOM 3513 C CA . LEU A 1 429 ? -17.662 -6.156 2.170 1.00 95.62 429 LEU A CA 1
ATOM 3514 C C . LEU A 1 429 ? -16.705 -7.255 1.672 1.00 95.62 429 LEU A C 1
ATOM 3516 O O . LEU A 1 429 ? -16.064 -7.109 0.629 1.00 95.62 429 LEU A O 1
ATOM 3520 N N . GLU A 1 430 ? -16.634 -8.391 2.367 1.00 95.06 430 GLU A N 1
ATOM 3521 C CA . GLU A 1 430 ? -15.874 -9.566 1.922 1.00 95.06 430 GLU A CA 1
ATOM 3522 C C . GLU A 1 430 ? -16.419 -10.137 0.602 1.00 95.06 430 GLU A C 1
ATOM 3524 O O . GLU A 1 430 ? -15.644 -10.517 -0.286 1.00 95.06 430 GLU A O 1
ATOM 3529 N N . GLY A 1 431 ? -17.745 -10.152 0.438 1.00 94.88 431 GLY A N 1
ATOM 3530 C CA . GLY A 1 431 ? -18.411 -10.501 -0.815 1.00 94.88 431 GLY A CA 1
ATOM 3531 C C . GLY A 1 431 ? -18.055 -9.541 -1.954 1.00 94.88 431 GLY A C 1
ATOM 3532 O O . GLY A 1 431 ? -17.680 -9.989 -3.042 1.00 94.88 431 GLY A O 1
ATOM 3533 N N . TYR A 1 432 ? -18.084 -8.232 -1.692 1.00 94.12 432 TYR A N 1
ATOM 3534 C CA . TYR A 1 432 ? -17.696 -7.192 -2.649 1.00 94.12 432 TYR A CA 1
ATOM 3535 C C . TYR A 1 432 ? -16.244 -7.357 -3.121 1.00 94.12 432 TYR A C 1
ATOM 3537 O O . TYR A 1 432 ? -15.966 -7.338 -4.325 1.00 94.12 432 TYR A O 1
ATOM 3545 N N . TYR A 1 433 ? -15.311 -7.593 -2.197 1.00 93.62 433 TYR A N 1
ATOM 3546 C CA . TYR A 1 433 ? -13.904 -7.800 -2.544 1.00 93.62 433 TYR A CA 1
ATOM 3547 C C . TYR A 1 433 ? -13.638 -9.120 -3.259 1.00 93.62 433 TYR A C 1
ATOM 3549 O O . TYR A 1 433 ? -12.773 -9.181 -4.134 1.00 93.62 433 TYR A O 1
ATOM 3557 N N . SER A 1 434 ? -14.419 -10.159 -2.968 1.00 90.56 434 SER A N 1
ATOM 3558 C CA . SER A 1 434 ? -14.355 -11.419 -3.715 1.00 90.56 434 SER A CA 1
ATOM 3559 C C . SER A 1 434 ? -14.706 -11.220 -5.196 1.00 90.56 434 SER A C 1
ATOM 3561 O O . SER A 1 434 ? -14.114 -11.873 -6.056 1.00 90.56 434 SER A O 1
ATOM 3563 N N . GLN A 1 435 ? -15.605 -10.280 -5.508 1.00 91.75 435 GLN A N 1
ATOM 3564 C CA . GLN A 1 435 ? -15.978 -9.911 -6.880 1.00 91.75 435 GLN A CA 1
ATOM 3565 C C . GLN A 1 435 ? -14.990 -8.928 -7.536 1.00 91.75 435 GLN A C 1
ATOM 3567 O O . GLN A 1 435 ? -14.861 -8.913 -8.758 1.00 91.75 435 GLN A O 1
ATOM 3572 N N . ASN A 1 436 ? -14.258 -8.137 -6.742 1.00 90.50 436 ASN A N 1
ATOM 3573 C CA . ASN A 1 436 ? -13.360 -7.071 -7.210 1.00 90.50 436 ASN A CA 1
ATOM 3574 C C . ASN A 1 436 ? -11.874 -7.337 -6.908 1.00 90.50 436 ASN A C 1
ATOM 3576 O O . ASN A 1 436 ? -11.080 -6.403 -6.804 1.00 90.50 436 ASN A O 1
ATOM 3580 N N . ARG A 1 437 ? -11.467 -8.606 -6.788 1.00 83.00 437 ARG A N 1
ATOM 3581 C CA . ARG A 1 437 ? -10.132 -8.997 -6.296 1.00 83.00 437 ARG A CA 1
ATOM 3582 C C . ARG A 1 437 ? -8.959 -8.336 -7.034 1.00 83.00 437 ARG A C 1
ATOM 3584 O O . ARG A 1 437 ? -7.966 -7.989 -6.402 1.00 83.00 437 ARG A O 1
ATOM 3591 N N . ASN A 1 438 ? -9.077 -8.139 -8.347 1.00 86.44 438 ASN A N 1
ATOM 3592 C CA . ASN A 1 438 ? -8.022 -7.542 -9.177 1.00 86.44 438 ASN A C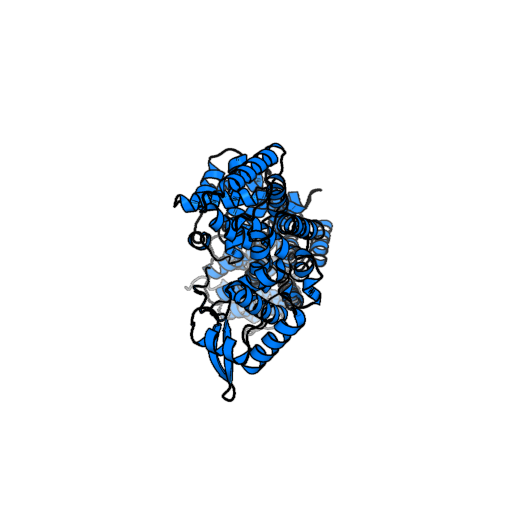A 1
ATOM 3593 C C . ASN A 1 438 ? -7.918 -6.013 -9.041 1.00 86.44 438 ASN A C 1
ATOM 3595 O O . ASN A 1 438 ? -6.979 -5.432 -9.567 1.00 86.44 438 ASN A O 1
ATOM 3599 N N . LYS A 1 439 ? -8.874 -5.368 -8.362 1.00 86.94 439 LYS A N 1
ATOM 3600 C CA . LYS A 1 439 ? -8.917 -3.914 -8.150 1.00 86.94 439 LYS A CA 1
ATOM 3601 C C . LYS A 1 439 ? -8.453 -3.497 -6.750 1.00 86.94 439 LYS A C 1
ATOM 3603 O O . LYS A 1 439 ? -8.473 -2.317 -6.434 1.00 86.94 439 LYS A O 1
ATOM 3608 N N . MET A 1 440 ? -8.083 -4.456 -5.899 1.00 85.56 440 MET A N 1
ATOM 3609 C CA . MET A 1 440 ? -7.508 -4.176 -4.583 1.00 85.56 440 MET A CA 1
ATOM 3610 C C . MET A 1 440 ? -6.010 -3.939 -4.701 1.00 85.56 440 MET A C 1
ATOM 3612 O O . MET A 1 440 ? -5.309 -4.797 -5.248 1.00 85.56 440 MET A O 1
ATOM 3616 N N . ASP A 1 441 ? -5.524 -2.865 -4.096 1.00 90.69 441 ASP A N 1
ATOM 3617 C CA . ASP A 1 441 ? -4.104 -2.660 -3.828 1.00 90.69 441 ASP A CA 1
ATOM 3618 C C . ASP A 1 441 ? -3.675 -3.354 -2.517 1.00 90.69 441 ASP A C 1
ATOM 3620 O O . ASP A 1 441 ? -4.466 -4.027 -1.841 1.00 90.69 441 ASP A O 1
ATOM 3624 N N . ASP A 1 442 ? -2.390 -3.257 -2.175 1.00 92.00 442 ASP A N 1
ATOM 3625 C CA . ASP A 1 442 ? -1.850 -3.884 -0.965 1.00 92.00 442 ASP A CA 1
ATOM 3626 C C . ASP A 1 442 ? -2.361 -3.225 0.322 1.00 92.00 442 ASP A C 1
ATOM 3628 O O . ASP A 1 442 ? -2.650 -3.931 1.294 1.00 92.00 442 ASP A O 1
ATOM 3632 N N . ALA A 1 443 ? -2.577 -1.906 0.308 1.00 93.69 443 ALA A N 1
ATOM 3633 C CA . ALA A 1 443 ? -3.140 -1.171 1.435 1.00 93.69 443 ALA A CA 1
ATOM 3634 C C . ALA A 1 443 ? -4.551 -1.677 1.790 1.00 93.69 443 ALA A C 1
ATOM 3636 O O . ALA A 1 443 ? -4.805 -2.045 2.943 1.00 93.69 443 ALA A O 1
ATOM 3637 N N . ALA A 1 444 ? -5.444 -1.808 0.803 1.00 93.94 444 ALA A N 1
ATOM 3638 C CA . ALA A 1 444 ? -6.794 -2.334 0.990 1.00 93.94 444 ALA A CA 1
ATOM 3639 C C . ALA A 1 444 ? -6.790 -3.788 1.486 1.00 93.94 444 ALA A C 1
ATOM 3641 O O . ALA A 1 444 ? -7.584 -4.154 2.357 1.00 93.94 444 ALA A O 1
ATOM 3642 N N . ARG A 1 445 ? -5.882 -4.639 0.983 1.00 93.50 445 ARG A N 1
ATOM 3643 C CA . ARG A 1 445 ? -5.757 -6.041 1.439 1.00 93.50 445 ARG A CA 1
ATOM 3644 C C . ARG A 1 445 ? -5.349 -6.127 2.906 1.00 93.50 445 ARG A C 1
ATOM 3646 O O . ARG A 1 445 ? -5.920 -6.923 3.658 1.00 93.50 445 ARG A O 1
ATOM 3653 N N . ILE A 1 446 ? -4.377 -5.316 3.318 1.00 94.06 446 ILE A N 1
ATOM 3654 C CA . ILE A 1 446 ? -3.920 -5.257 4.709 1.00 94.06 446 ILE A CA 1
ATOM 3655 C C . ILE A 1 446 ? -5.038 -4.729 5.602 1.00 94.06 446 ILE A C 1
ATOM 3657 O O . ILE A 1 446 ? -5.348 -5.363 6.615 1.00 94.06 446 ILE A O 1
ATOM 3661 N N . LYS A 1 447 ? -5.698 -3.638 5.198 1.00 95.12 447 LYS A N 1
ATOM 3662 C CA . LYS A 1 447 ? -6.822 -3.068 5.944 1.00 95.12 447 LYS A CA 1
ATOM 3663 C C . LYS A 1 447 ? -7.964 -4.070 6.098 1.00 95.12 447 LYS A C 1
ATOM 3665 O O . LYS A 1 447 ? -8.445 -4.267 7.209 1.00 95.12 447 LYS A O 1
ATOM 3670 N N . MET A 1 448 ? -8.328 -4.803 5.045 1.00 94.94 448 MET A N 1
ATOM 3671 C CA . MET A 1 448 ? -9.327 -5.877 5.131 1.00 94.94 448 MET A CA 1
ATOM 3672 C C . MET A 1 448 ? -8.939 -6.986 6.109 1.00 94.94 448 MET A C 1
ATOM 3674 O O . MET A 1 448 ? -9.774 -7.457 6.881 1.00 94.94 448 MET A O 1
ATOM 3678 N N . SER A 1 449 ? -7.669 -7.393 6.123 1.00 92.81 449 SER A N 1
ATOM 3679 C CA . SER A 1 449 ? -7.163 -8.373 7.092 1.00 92.81 449 SER A CA 1
ATOM 3680 C C . SER A 1 449 ? -7.227 -7.853 8.536 1.00 92.81 449 SER A C 1
ATOM 3682 O O . SER A 1 449 ? -7.559 -8.597 9.463 1.00 92.81 449 SER A O 1
ATOM 3684 N N . GLN A 1 450 ? -6.941 -6.565 8.750 1.00 92.88 450 GLN A N 1
ATOM 3685 C CA . GLN A 1 450 ? -7.098 -5.909 10.049 1.00 92.88 450 GLN A CA 1
ATOM 3686 C C . GLN A 1 450 ? -8.569 -5.871 10.477 1.00 92.88 450 GLN A C 1
ATOM 3688 O O . GLN A 1 450 ? -8.871 -6.343 11.571 1.00 92.88 450 GLN A O 1
ATOM 3693 N N . LEU A 1 451 ? -9.473 -5.416 9.604 1.00 94.00 451 LEU A N 1
ATOM 3694 C CA . LEU A 1 451 ? -10.915 -5.362 9.863 1.00 94.00 451 LEU A CA 1
ATOM 3695 C C . LEU A 1 451 ? -11.482 -6.726 10.222 1.00 94.00 451 LEU A C 1
ATOM 3697 O O . LEU A 1 451 ? -12.181 -6.851 11.221 1.00 94.00 451 LEU A O 1
ATOM 3701 N N . ARG A 1 452 ? -11.119 -7.765 9.464 1.00 92.50 452 ARG A N 1
ATOM 3702 C CA . ARG A 1 452 ? -11.525 -9.139 9.754 1.00 92.50 452 ARG A CA 1
ATOM 3703 C C . ARG A 1 452 ? -11.174 -9.536 11.184 1.00 92.50 452 ARG A C 1
ATOM 3705 O O . ARG A 1 452 ? -12.017 -10.047 11.913 1.00 92.50 452 ARG A O 1
ATOM 3712 N N . ARG A 1 453 ? -9.924 -9.302 11.593 1.00 89.56 453 ARG A N 1
ATOM 3713 C CA . ARG A 1 453 ? -9.468 -9.627 12.951 1.00 89.56 453 ARG A CA 1
ATOM 3714 C C . ARG A 1 453 ? -10.181 -8.784 14.004 1.00 89.56 453 ARG A C 1
ATOM 3716 O O . ARG A 1 453 ? -10.583 -9.329 15.021 1.00 89.56 453 ARG A O 1
ATOM 3723 N N . GLN A 1 454 ? -10.328 -7.487 13.756 1.00 89.50 454 GLN A N 1
ATOM 3724 C CA . GLN A 1 454 ? -10.909 -6.524 14.689 1.00 89.50 454 GLN A CA 1
ATOM 3725 C C . GLN A 1 454 ? -12.407 -6.767 14.901 1.00 89.50 454 GLN A C 1
ATOM 3727 O O . GLN A 1 454 ? -12.830 -6.996 16.028 1.00 89.50 454 GLN A O 1
ATOM 3732 N N . VAL A 1 455 ? -13.197 -6.817 13.828 1.00 89.38 455 VAL A N 1
ATOM 3733 C CA . VAL A 1 455 ? -14.654 -7.002 13.893 1.00 89.38 455 VAL A CA 1
ATOM 3734 C C . VAL A 1 455 ? -15.015 -8.381 14.439 1.00 89.38 455 VAL A C 1
ATOM 3736 O O . VAL A 1 455 ? -15.871 -8.472 15.311 1.00 89.38 455 VAL A O 1
ATOM 3739 N N . TYR A 1 456 ? -14.340 -9.459 14.020 1.00 84.50 456 TYR A N 1
ATOM 3740 C CA . TYR A 1 456 ? -14.611 -10.775 14.612 1.00 84.50 456 TYR A CA 1
ATOM 3741 C C . TYR A 1 456 ? -14.164 -10.870 16.080 1.00 84.50 456 TYR A C 1
ATOM 3743 O O . TYR A 1 456 ? -14.755 -11.637 16.839 1.00 84.50 456 TYR A O 1
ATOM 3751 N N . ALA A 1 457 ? -13.176 -10.077 16.513 1.00 78.88 457 ALA A N 1
ATOM 3752 C CA . ALA A 1 457 ? -12.814 -9.966 17.928 1.00 78.88 457 ALA A CA 1
ATOM 3753 C C . ALA A 1 457 ? -13.846 -9.183 18.762 1.00 78.88 457 ALA A C 1
ATOM 3755 O O . ALA A 1 457 ? -13.859 -9.345 19.982 1.00 78.88 457 ALA A O 1
ATOM 3756 N N . LEU A 1 458 ? -14.736 -8.403 18.132 1.00 76.56 458 LEU A N 1
ATOM 3757 C CA . LEU A 1 458 ? -15.940 -7.863 18.782 1.00 76.56 458 LEU A CA 1
ATOM 3758 C C . LEU A 1 458 ? -17.022 -8.932 19.002 1.00 76.56 458 LEU A C 1
ATOM 3760 O O . LEU A 1 458 ? -18.083 -8.619 19.535 1.00 76.56 458 LEU A O 1
ATOM 3764 N N . GLY A 1 459 ? -16.791 -10.178 18.567 1.00 69.12 459 GLY A N 1
ATOM 3765 C CA . GLY A 1 459 ? -17.718 -11.286 18.767 1.00 69.12 459 GLY A CA 1
ATOM 3766 C C . GLY A 1 459 ? -18.169 -11.389 20.222 1.00 69.12 459 GLY A C 1
ATOM 3767 O O . GLY A 1 459 ? -17.433 -11.015 21.127 1.00 69.12 459 GLY A O 1
ATOM 3768 N N . ASP A 1 460 ? -19.380 -11.909 20.416 1.00 72.62 460 ASP A N 1
ATOM 3769 C CA . ASP A 1 460 ? -20.203 -11.835 21.629 1.00 72.62 460 ASP A CA 1
ATOM 3770 C C . ASP A 1 460 ? -19.434 -11.926 22.968 1.00 72.62 460 ASP A C 1
ATOM 3772 O O . ASP A 1 460 ? -19.334 -12.983 23.600 1.00 72.62 460 ASP A O 1
ATOM 3776 N N . LEU A 1 461 ? -18.859 -10.794 23.399 1.00 77.94 461 LEU A N 1
ATOM 3777 C CA . LEU A 1 461 ? -18.110 -10.687 24.651 1.00 77.94 461 LEU A CA 1
ATOM 3778 C C . LEU A 1 461 ? -19.024 -10.908 25.851 1.00 77.94 461 LEU A C 1
ATOM 3780 O O . LEU A 1 461 ? -18.561 -11.371 26.891 1.00 77.94 461 LEU A O 1
ATOM 3784 N N . LEU A 1 462 ? -20.314 -10.597 25.707 1.00 82.88 462 LEU A N 1
ATOM 3785 C CA . LEU A 1 462 ? -21.309 -10.876 26.726 1.00 82.88 462 LEU A CA 1
ATOM 3786 C C . LEU A 1 462 ? -21.406 -12.389 26.955 1.00 82.88 462 LEU A C 1
ATOM 3788 O O . LEU A 1 462 ? -21.211 -12.832 28.084 1.00 82.88 462 LEU A O 1
ATOM 3792 N N . SER A 1 463 ? -21.600 -13.185 25.900 1.00 83.00 463 SER A N 1
ATOM 3793 C CA . SER A 1 463 ? -21.611 -14.651 26.009 1.00 83.00 463 SER A CA 1
ATOM 3794 C C . SER A 1 463 ? -20.287 -15.207 26.533 1.00 83.00 463 SER A C 1
ATOM 3796 O O . SER A 1 463 ? -20.299 -16.027 27.447 1.00 83.00 463 SER A O 1
ATOM 3798 N N . GLN A 1 464 ? -19.137 -14.722 26.051 1.00 82.75 464 GLN A N 1
ATOM 3799 C CA . GLN A 1 464 ? -17.827 -15.160 26.565 1.00 82.75 464 GLN A CA 1
ATOM 3800 C C . GLN A 1 464 ? -17.642 -14.831 28.054 1.00 82.75 464 GLN A C 1
ATOM 3802 O O . GLN A 1 464 ? -17.084 -15.628 28.811 1.00 82.75 464 GLN A O 1
ATOM 3807 N N . GLY A 1 465 ? -18.106 -13.657 28.487 1.00 89.19 465 GLY A N 1
ATOM 3808 C CA . GLY A 1 465 ? -18.087 -13.256 29.888 1.00 89.19 465 GLY A CA 1
ATOM 3809 C C . GLY A 1 465 ? -19.000 -14.136 30.742 1.00 89.19 465 GLY A C 1
ATOM 3810 O O . GLY A 1 465 ? -18.585 -14.575 31.815 1.00 89.19 465 GLY A O 1
ATOM 3811 N N . ILE A 1 466 ? -20.201 -14.461 30.247 1.00 88.31 466 ILE A N 1
ATOM 3812 C CA . ILE A 1 466 ? -21.146 -15.377 30.904 1.00 88.31 466 ILE A CA 1
ATOM 3813 C C . ILE A 1 466 ? -20.548 -16.786 31.015 1.00 88.31 466 ILE A C 1
ATOM 3815 O O . ILE A 1 466 ? -20.601 -17.379 32.090 1.00 88.31 466 ILE A O 1
ATOM 3819 N N . GLU A 1 467 ? -19.931 -17.317 29.958 1.00 86.06 467 GLU A N 1
ATOM 3820 C CA . GLU A 1 467 ? -19.260 -18.624 29.975 1.00 86.06 467 GLU A CA 1
ATOM 3821 C C . GLU A 1 467 ? -18.105 -18.657 30.984 1.00 86.06 467 GLU A C 1
ATOM 3823 O O . GLU A 1 467 ? -18.006 -19.584 31.791 1.00 86.06 467 GLU A O 1
ATOM 3828 N N . ALA A 1 468 ? -17.256 -17.621 30.994 1.00 87.19 468 ALA A N 1
ATOM 3829 C CA . ALA A 1 468 ? -16.174 -17.491 31.968 1.00 87.19 468 ALA A CA 1
ATOM 3830 C C . ALA A 1 468 ? -16.714 -17.430 33.405 1.00 87.19 468 ALA A C 1
ATOM 3832 O O . ALA A 1 468 ? -16.157 -18.060 34.307 1.00 87.19 468 ALA A O 1
ATOM 3833 N N . TYR A 1 469 ? -17.822 -16.715 33.617 1.00 93.50 469 TYR A N 1
ATOM 3834 C CA . TYR A 1 469 ? -18.491 -16.645 34.910 1.00 93.50 469 TYR A CA 1
ATOM 3835 C C . TYR A 1 469 ? -19.024 -18.017 35.344 1.00 93.50 469 TYR A C 1
ATOM 3837 O O . TYR A 1 469 ? -18.752 -18.470 36.456 1.00 93.50 469 TYR A O 1
ATOM 3845 N N . GLN A 1 470 ? -19.722 -18.722 34.449 1.00 87.94 470 GLN A N 1
ATOM 3846 C CA . GLN A 1 470 ? -20.262 -20.061 34.697 1.00 87.94 470 GLN A CA 1
ATOM 3847 C C . GLN A 1 470 ? -19.167 -21.105 34.965 1.00 87.94 470 GLN A C 1
ATOM 3849 O O . GLN A 1 470 ? -19.385 -22.024 35.756 1.00 87.94 470 GLN A O 1
ATOM 3854 N N . ALA A 1 471 ? -17.984 -20.942 34.367 1.00 89.75 471 ALA A N 1
ATOM 3855 C CA . ALA A 1 471 ? -16.798 -21.755 34.634 1.00 89.75 471 ALA A CA 1
ATOM 3856 C C . ALA A 1 471 ? -16.102 -21.423 35.974 1.00 89.75 471 ALA A C 1
ATOM 3858 O O . ALA A 1 471 ? -15.159 -22.111 36.363 1.00 89.75 471 ALA A O 1
ATOM 3859 N N . GLY A 1 472 ? -16.550 -20.386 36.692 1.00 91.00 472 GLY A N 1
ATOM 3860 C CA . GLY A 1 472 ? -15.944 -19.920 37.942 1.00 91.00 472 GLY A CA 1
ATOM 3861 C C . GLY A 1 472 ? -14.696 -19.048 37.752 1.00 91.00 472 GLY A C 1
ATOM 3862 O O . GLY A 1 472 ? -14.003 -18.739 38.721 1.00 91.00 472 GLY A O 1
ATOM 3863 N N . GLU A 1 473 ? -14.394 -18.611 36.527 1.00 93.69 473 GLU A N 1
ATOM 3864 C CA . GLU A 1 473 ? -13.237 -17.773 36.194 1.00 93.69 473 GLU A CA 1
ATOM 3865 C C . GLU A 1 473 ? -13.540 -16.277 36.433 1.00 93.69 473 GLU A C 1
ATOM 3867 O O . GLU A 1 473 ? -13.487 -15.456 35.516 1.00 93.69 473 GLU A O 1
ATOM 3872 N N . ILE A 1 474 ? -13.840 -15.897 37.682 1.00 95.06 474 ILE A N 1
ATOM 3873 C CA . ILE A 1 474 ? -14.368 -14.567 38.066 1.00 95.06 474 ILE A CA 1
ATOM 3874 C C . ILE A 1 474 ? -13.554 -13.393 37.500 1.00 95.06 474 ILE A C 1
ATOM 3876 O O . ILE A 1 474 ? -14.119 -12.460 36.929 1.00 95.06 474 ILE A O 1
ATOM 3880 N N . LYS A 1 475 ? -12.218 -13.434 37.602 1.00 91.06 475 LYS A N 1
ATOM 3881 C CA . LYS A 1 475 ? -11.357 -12.358 37.078 1.00 91.06 475 LYS A CA 1
ATOM 3882 C C . LYS A 1 475 ? -11.500 -12.203 35.562 1.00 91.06 475 LYS A C 1
ATOM 3884 O O . LYS A 1 475 ? -11.596 -11.085 35.070 1.00 91.06 475 LYS A O 1
ATOM 3889 N N . LYS A 1 476 ? -11.532 -13.317 34.829 1.00 87.44 476 LYS A N 1
ATOM 3890 C CA . LYS A 1 476 ? -11.659 -13.311 33.369 1.00 87.44 476 LYS A CA 1
ATOM 3891 C C . LYS A 1 476 ? -13.045 -12.839 32.942 1.00 87.44 476 LYS A C 1
ATOM 3893 O O . LYS A 1 476 ? -13.131 -12.057 32.002 1.00 87.44 476 LYS A O 1
ATOM 3898 N N . ALA A 1 477 ? -14.098 -13.257 33.644 1.00 93.00 477 ALA A N 1
ATOM 3899 C CA . ALA A 1 477 ? -15.454 -12.763 33.417 1.00 93.00 477 ALA A CA 1
ATOM 3900 C C . ALA A 1 477 ? -15.512 -11.240 33.586 1.00 93.00 477 ALA A C 1
ATOM 3902 O O . ALA A 1 477 ? -15.906 -10.539 32.657 1.00 93.00 477 ALA A O 1
ATOM 3903 N N . ARG A 1 478 ? -14.990 -10.719 34.708 1.00 94.88 478 ARG A N 1
ATOM 3904 C CA . ARG A 1 478 ? -14.876 -9.274 34.955 1.00 94.88 478 ARG A CA 1
ATOM 3905 C C . ARG A 1 478 ? -14.131 -8.575 33.823 1.00 94.88 478 ARG A C 1
ATOM 3907 O O . ARG A 1 478 ? -14.657 -7.638 33.243 1.00 94.88 478 ARG A O 1
ATOM 3914 N N . ASP A 1 479 ? -12.923 -9.032 33.499 1.00 89.69 479 ASP A N 1
ATOM 3915 C CA . ASP A 1 479 ? -12.090 -8.404 32.468 1.00 89.69 479 ASP A CA 1
ATOM 3916 C C . ASP A 1 479 ? -12.767 -8.442 31.086 1.00 89.69 479 ASP A C 1
ATOM 3918 O O . ASP A 1 479 ? -12.578 -7.535 30.281 1.00 89.69 479 ASP A O 1
ATOM 3922 N N . THR A 1 480 ? -13.585 -9.461 30.811 1.00 87.88 480 THR A N 1
ATOM 3923 C CA . THR A 1 480 ? -14.345 -9.591 29.559 1.00 87.88 480 THR A CA 1
ATOM 3924 C C . THR A 1 480 ? -15.548 -8.649 29.528 1.00 87.88 480 THR A C 1
ATOM 3926 O O . THR A 1 480 ? -15.728 -7.938 28.543 1.00 87.88 480 THR A O 1
ATOM 3929 N N . PHE A 1 481 ? -16.324 -8.555 30.610 1.00 92.06 481 PHE A N 1
ATOM 3930 C CA . PHE A 1 481 ? -17.419 -7.585 30.698 1.00 92.06 481 PHE A CA 1
ATOM 3931 C C . PHE A 1 481 ? -16.914 -6.138 30.684 1.00 92.06 481 PHE A C 1
ATOM 3933 O O . PHE A 1 481 ? -17.526 -5.294 30.040 1.00 92.06 481 PHE A O 1
ATOM 3940 N N . MET A 1 482 ? -15.759 -5.860 31.302 1.00 90.25 482 MET A N 1
ATOM 3941 C CA . MET A 1 482 ? -15.096 -4.553 31.217 1.00 90.25 482 MET A CA 1
ATOM 3942 C C . MET A 1 482 ? -14.702 -4.193 29.779 1.00 90.25 482 MET A C 1
ATOM 3944 O O . MET A 1 482 ? -14.740 -3.023 29.418 1.00 90.25 482 MET A O 1
ATOM 3948 N N . LYS A 1 483 ? -14.349 -5.175 28.937 1.00 83.00 483 LYS A N 1
ATOM 3949 C CA . LYS A 1 483 ? -14.106 -4.935 27.503 1.00 83.00 483 LYS A CA 1
ATOM 3950 C C . LYS A 1 483 ? -15.390 -4.630 26.733 1.00 83.00 483 LYS A C 1
ATOM 3952 O O . LYS A 1 483 ? -15.320 -3.935 25.733 1.00 83.00 483 LYS A O 1
ATOM 3957 N N . ALA A 1 484 ? -16.537 -5.123 27.195 1.00 84.50 484 ALA A N 1
ATOM 3958 C CA . ALA A 1 484 ? -17.858 -4.844 26.633 1.00 84.50 484 ALA A CA 1
ATOM 3959 C C . ALA A 1 484 ? -18.549 -3.649 27.324 1.00 84.50 484 ALA A C 1
ATOM 3961 O O . ALA A 1 484 ? -19.779 -3.613 27.415 1.00 84.50 484 ALA A O 1
ATOM 3962 N N . TRP A 1 485 ? -17.771 -2.695 27.854 1.00 85.75 485 TRP A N 1
ATOM 3963 C CA . TRP A 1 485 ? -18.299 -1.540 28.580 1.00 85.75 485 TRP A CA 1
ATOM 3964 C C . TRP A 1 485 ? -19.338 -0.778 27.749 1.00 85.75 485 TRP A C 1
ATOM 3966 O O . TRP A 1 485 ? -19.126 -0.507 26.569 1.00 85.75 485 TRP A O 1
ATOM 3976 N N . GLY A 1 486 ? -20.467 -0.431 28.367 1.00 79.25 486 GLY A N 1
ATOM 3977 C CA . GLY A 1 486 ? -21.607 0.196 27.690 1.00 79.25 486 GLY A CA 1
ATOM 3978 C C . GLY A 1 486 ? -22.662 -0.785 27.165 1.00 79.25 486 GLY A C 1
ATOM 3979 O O . GLY A 1 486 ? -23.794 -0.367 26.938 1.00 79.25 486 GLY A O 1
ATOM 3980 N N . ASN A 1 487 ? -22.365 -2.087 27.047 1.00 84.38 487 ASN A N 1
ATOM 3981 C CA . ASN A 1 487 ? -23.401 -3.094 26.812 1.00 84.38 487 ASN A CA 1
ATOM 3982 C C . ASN A 1 487 ? -24.251 -3.283 28.070 1.00 84.38 487 ASN A C 1
ATOM 3984 O O . ASN A 1 487 ? -23.726 -3.692 29.104 1.00 84.38 487 ASN A O 1
ATOM 3988 N N . THR A 1 488 ? -25.565 -3.082 27.979 1.00 87.69 488 THR A N 1
ATOM 3989 C CA . THR A 1 488 ? -26.475 -3.237 29.125 1.00 87.69 488 THR A CA 1
ATOM 3990 C C . THR A 1 488 ? -26.339 -4.596 29.818 1.00 87.69 488 THR A C 1
ATOM 3992 O O . THR A 1 488 ? -26.259 -4.653 31.042 1.00 87.69 488 THR A O 1
ATOM 3995 N N . GLY A 1 489 ? -26.221 -5.687 29.055 1.00 89.12 489 GLY A N 1
ATOM 3996 C CA . GLY A 1 489 ? -26.032 -7.028 29.606 1.00 89.12 489 GLY A CA 1
ATOM 3997 C C . GLY A 1 489 ? -24.700 -7.183 30.345 1.00 89.12 489 GLY A C 1
ATOM 3998 O O . GLY A 1 489 ? -24.663 -7.762 31.432 1.00 89.12 489 GLY A O 1
ATOM 3999 N N . ALA A 1 490 ? -23.603 -6.642 29.806 1.00 91.19 490 ALA A N 1
ATOM 4000 C CA . ALA A 1 490 ? -22.294 -6.694 30.464 1.00 91.19 490 ALA A CA 1
ATOM 4001 C C . ALA A 1 490 ? -22.268 -5.837 31.738 1.00 91.19 490 ALA A C 1
ATOM 4003 O O . ALA A 1 490 ? -21.764 -6.284 32.768 1.00 91.19 490 ALA A O 1
ATOM 4004 N N . MET A 1 491 ? -22.873 -4.647 31.691 1.00 94.69 491 MET A N 1
ATOM 4005 C CA . MET A 1 491 ? -23.016 -3.750 32.841 1.00 94.69 491 MET A CA 1
ATOM 4006 C C . MET A 1 491 ? -23.850 -4.405 33.950 1.00 94.69 491 MET A C 1
ATOM 4008 O O . MET A 1 491 ? -23.446 -4.395 35.112 1.00 94.69 491 MET A O 1
ATOM 4012 N N . ASN A 1 492 ? -24.954 -5.068 33.591 1.00 96.00 492 ASN A N 1
ATOM 4013 C CA . ASN A 1 492 ? -25.755 -5.866 34.516 1.00 96.00 492 ASN A CA 1
ATOM 4014 C C . ASN A 1 492 ? -24.955 -7.019 35.145 1.00 96.00 492 ASN A C 1
ATOM 4016 O O . ASN A 1 492 ? -25.045 -7.240 36.351 1.00 96.00 492 ASN A O 1
ATOM 4020 N N . ASN A 1 493 ? -24.127 -7.727 34.371 1.00 96.31 493 ASN A N 1
ATOM 4021 C CA . ASN A 1 493 ? -23.281 -8.792 34.915 1.00 96.31 493 ASN A CA 1
ATOM 4022 C C . ASN A 1 493 ? -22.183 -8.251 35.851 1.00 96.31 493 ASN A C 1
ATOM 4024 O O . ASN A 1 493 ? -21.946 -8.836 36.907 1.00 96.31 493 ASN A O 1
ATOM 4028 N N . LEU A 1 494 ? -21.560 -7.110 35.534 1.00 97.31 494 LEU A N 1
ATOM 4029 C CA . LEU A 1 494 ? -20.628 -6.431 36.447 1.00 97.31 494 LEU A CA 1
ATOM 4030 C C . LEU A 1 494 ? -21.323 -6.019 37.749 1.00 97.31 494 LEU A C 1
ATOM 4032 O O . LEU A 1 494 ? -20.782 -6.249 38.830 1.00 97.31 494 LEU A O 1
ATOM 4036 N N . ALA A 1 495 ? -22.536 -5.469 37.658 1.00 97.00 495 ALA A N 1
ATOM 4037 C CA . ALA A 1 495 ? -23.343 -5.098 38.814 1.00 97.00 495 ALA A CA 1
ATOM 4038 C C . ALA A 1 495 ? -23.714 -6.314 39.674 1.00 97.00 495 ALA A C 1
ATOM 4040 O O . ALA A 1 495 ? -23.606 -6.266 40.898 1.00 97.00 495 ALA A O 1
ATOM 4041 N N . TYR A 1 496 ? -24.101 -7.421 39.036 1.00 95.38 496 TYR A N 1
ATOM 4042 C CA . TYR A 1 496 ? -24.393 -8.691 39.694 1.00 95.38 496 TYR A CA 1
ATOM 4043 C C . TYR A 1 496 ? -23.180 -9.222 40.473 1.00 95.38 496 TYR A C 1
ATOM 4045 O O . TYR A 1 496 ? -23.301 -9.527 41.662 1.00 95.38 496 TYR A O 1
ATOM 4053 N N . MET A 1 497 ? -22.001 -9.257 39.841 1.00 96.31 497 MET A N 1
ATOM 4054 C CA . MET A 1 497 ? -20.749 -9.696 40.471 1.00 96.31 497 MET A CA 1
ATOM 4055 C C . MET A 1 497 ? -20.325 -8.771 41.624 1.00 96.31 497 MET A C 1
ATOM 4057 O O . MET A 1 497 ? -19.883 -9.247 42.672 1.00 96.31 497 MET A 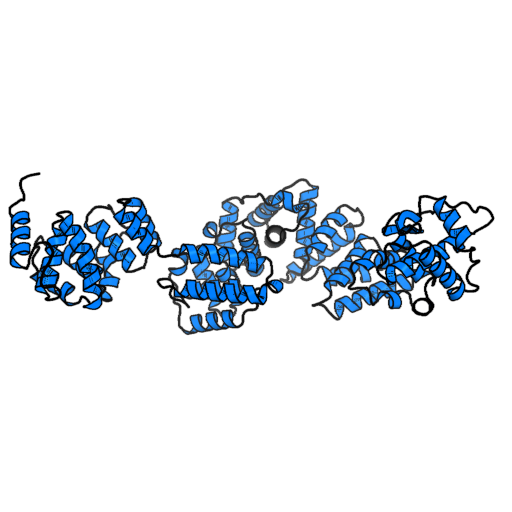O 1
ATOM 4061 N N . LEU A 1 498 ? -20.470 -7.452 41.449 1.00 96.19 498 LEU A N 1
ATOM 4062 C CA . LEU A 1 498 ? -20.126 -6.450 42.462 1.00 96.19 498 LEU A CA 1
ATOM 4063 C C . LEU A 1 498 ? -21.046 -6.554 43.684 1.00 96.19 498 LEU A C 1
ATOM 4065 O O . LEU A 1 498 ? -20.567 -6.604 44.814 1.00 96.19 498 LEU A O 1
ATOM 4069 N N . ARG A 1 499 ? -22.363 -6.667 43.466 1.00 93.56 499 ARG A N 1
ATOM 4070 C CA . ARG A 1 499 ? -23.367 -6.814 44.532 1.00 93.56 499 ARG A CA 1
ATOM 4071 C C . ARG A 1 499 ? -23.116 -8.052 45.393 1.00 93.56 499 ARG A C 1
ATOM 4073 O O . ARG A 1 499 ? -23.305 -8.004 46.604 1.00 93.56 499 ARG A O 1
ATOM 4080 N N . ARG A 1 500 ? -22.688 -9.155 44.775 1.00 90.81 500 ARG A N 1
ATOM 4081 C CA . ARG A 1 500 ? -22.377 -10.415 45.468 1.00 90.81 500 ARG A CA 1
ATOM 4082 C C . ARG A 1 500 ? -21.011 -10.412 46.162 1.00 90.81 500 ARG A C 1
ATOM 4084 O O . ARG A 1 500 ? -20.667 -11.391 46.818 1.00 90.81 500 ARG A O 1
ATOM 4091 N N . GLY A 1 501 ? -20.230 -9.336 46.028 1.00 91.88 501 GLY A N 1
ATOM 4092 C CA . GLY A 1 501 ? -18.881 -9.236 46.590 1.00 91.88 501 GLY A CA 1
ATOM 4093 C C . GLY A 1 501 ? -17.861 -10.157 45.913 1.00 91.88 501 GLY A C 1
ATOM 4094 O O . GLY A 1 501 ? -16.790 -10.400 46.464 1.00 91.88 501 GLY A O 1
ATOM 4095 N N . GLU A 1 502 ? -18.176 -10.681 44.725 1.00 94.62 502 GLU A N 1
ATOM 4096 C CA . GLU A 1 502 ? -17.281 -11.548 43.945 1.00 94.62 502 GLU A CA 1
ATOM 4097 C C . GLU A 1 502 ? -16.149 -10.734 43.300 1.00 94.62 502 GLU A C 1
ATOM 4099 O O . GLU A 1 502 ? -15.065 -11.253 43.023 1.00 94.62 502 GLU A O 1
ATOM 4104 N N . ILE A 1 503 ? -16.383 -9.434 43.114 1.00 96.12 503 ILE A N 1
ATOM 4105 C CA . ILE A 1 503 ? -15.385 -8.429 42.747 1.00 96.12 503 ILE A CA 1
ATOM 4106 C C . ILE A 1 503 ? -15.450 -7.256 43.729 1.00 96.12 503 ILE A C 1
ATOM 4108 O O . ILE A 1 503 ? -16.513 -6.936 44.249 1.00 96.12 503 ILE A O 1
ATOM 4112 N N . GLY A 1 504 ? -14.301 -6.626 43.993 1.00 92.56 504 GLY A N 1
ATOM 4113 C CA . GLY A 1 504 ? -14.196 -5.565 45.004 1.00 92.56 504 GLY A CA 1
ATOM 4114 C C . GLY A 1 504 ? -14.609 -4.173 44.520 1.00 92.56 504 GLY A C 1
ATOM 4115 O O . GLY A 1 504 ? -15.125 -3.389 45.307 1.00 92.56 504 GLY A O 1
ATOM 4116 N N . SER A 1 505 ? -14.382 -3.861 43.244 1.00 94.56 505 SER A N 1
ATOM 4117 C CA . SER A 1 505 ? -14.781 -2.591 42.637 1.00 94.56 505 SER A CA 1
ATOM 4118 C C . SER A 1 505 ? -14.872 -2.713 41.118 1.00 94.56 505 SER A C 1
ATOM 4120 O O . SER A 1 505 ? -14.306 -3.630 40.506 1.00 94.56 505 SER A O 1
ATOM 4122 N N . VAL A 1 506 ? -15.596 -1.771 40.519 1.00 94.75 506 VAL A N 1
ATOM 4123 C CA . VAL A 1 506 ? -15.689 -1.577 39.074 1.00 94.75 506 VAL A CA 1
ATOM 4124 C C . VAL A 1 506 ? -15.311 -0.129 38.798 1.00 94.75 506 VAL A C 1
ATOM 4126 O O . VAL A 1 506 ? -16.010 0.785 39.225 1.00 94.75 506 VAL A O 1
ATOM 4129 N N . ALA A 1 507 ? -14.188 0.077 38.112 1.00 92.69 507 ALA A N 1
ATOM 4130 C CA . ALA A 1 507 ? -13.694 1.400 37.759 1.00 92.69 507 ALA A CA 1
ATOM 4131 C C . ALA A 1 507 ? -13.462 1.490 36.251 1.00 92.69 507 ALA A C 1
ATOM 4133 O O . ALA A 1 507 ? -12.811 0.618 35.671 1.00 92.69 507 ALA A O 1
ATOM 4134 N N . TYR A 1 508 ? -13.961 2.553 35.628 1.00 87.38 508 TYR A N 1
ATOM 4135 C CA . TYR A 1 508 ? -13.788 2.824 34.204 1.00 87.38 508 TYR A CA 1
ATOM 4136 C C . TYR A 1 508 ? -13.389 4.284 33.999 1.00 87.38 508 TYR A C 1
ATOM 4138 O O . TYR A 1 508 ? -14.002 5.183 34.571 1.00 87.38 508 TYR A O 1
ATOM 4146 N N . LYS A 1 509 ? -12.315 4.513 33.230 1.00 83.38 509 LYS A N 1
ATOM 4147 C CA . LYS A 1 509 ? -11.694 5.838 33.022 1.00 83.38 509 LYS A CA 1
ATOM 4148 C C . LYS A 1 509 ? -11.455 6.624 34.331 1.00 83.38 509 LYS A C 1
ATOM 4150 O O . LYS A 1 509 ? -11.667 7.828 34.400 1.00 83.38 509 LYS A O 1
ATOM 4155 N N . GLY A 1 510 ? -11.018 5.930 35.386 1.00 84.50 510 GLY A N 1
ATOM 4156 C CA . GLY A 1 510 ? -10.702 6.536 36.689 1.00 84.50 510 GLY A CA 1
ATOM 4157 C C . GLY A 1 510 ? -11.910 6.867 37.575 1.00 84.50 510 GLY A C 1
ATOM 4158 O O . GLY A 1 510 ? -11.716 7.376 38.675 1.00 84.50 510 GLY A O 1
ATOM 4159 N N . ILE A 1 511 ? -13.130 6.558 37.131 1.00 89.81 511 ILE A N 1
ATOM 4160 C CA . ILE A 1 511 ? -14.366 6.733 37.899 1.00 89.81 511 ILE A CA 1
ATOM 4161 C C . ILE A 1 511 ? -14.797 5.366 38.435 1.00 89.81 511 ILE A C 1
ATOM 4163 O O . ILE A 1 511 ? -14.874 4.405 37.668 1.00 89.81 511 ILE A O 1
ATOM 4167 N N . GLU A 1 512 ? -15.060 5.268 39.739 1.00 94.62 512 GLU A N 1
ATOM 4168 C CA . GLU A 1 512 ? -15.672 4.078 40.343 1.00 94.62 512 GLU A CA 1
ATOM 4169 C C . GLU A 1 512 ? -17.192 4.118 40.185 1.00 94.62 512 GLU A C 1
ATOM 4171 O O . GLU A 1 512 ? -17.808 5.163 40.378 1.00 94.62 512 GLU A O 1
ATOM 4176 N N . TYR A 1 513 ? -17.780 2.971 39.847 1.00 96.00 513 TYR A N 1
ATOM 4177 C CA . TYR A 1 513 ? -19.212 2.818 39.619 1.00 96.00 513 TYR A CA 1
ATOM 4178 C C . TYR A 1 513 ? -19.830 1.909 40.679 1.00 96.00 513 TYR A C 1
ATOM 4180 O O . TYR A 1 513 ? -19.352 0.802 40.944 1.00 96.00 513 TYR A O 1
ATOM 4188 N N . SER A 1 514 ? -20.934 2.371 41.252 1.00 95.81 514 SER A N 1
ATOM 4189 C CA . SER A 1 514 ? -21.789 1.613 42.160 1.00 95.81 514 SER A CA 1
ATOM 4190 C C . SER A 1 514 ? -22.741 0.676 41.406 1.00 95.81 514 SER A C 1
ATOM 4192 O O . SER A 1 514 ? -22.989 0.827 40.208 1.00 95.81 514 SER A O 1
ATOM 4194 N N . VAL A 1 515 ? -23.328 -0.292 42.120 1.00 95.44 515 VAL A N 1
ATOM 4195 C CA . VAL A 1 515 ? -24.334 -1.211 41.554 1.00 95.44 515 VAL A CA 1
ATOM 4196 C C . VAL A 1 515 ? -25.506 -0.449 40.905 1.00 95.44 515 VAL A C 1
ATOM 4198 O O . VAL A 1 515 ? -25.835 -0.775 39.762 1.00 95.44 515 VAL A O 1
ATOM 4201 N N . PRO A 1 516 ? -26.104 0.588 41.534 1.00 95.25 516 PRO A N 1
ATOM 4202 C CA . PRO A 1 516 ? -27.169 1.355 40.890 1.00 95.25 516 PRO A CA 1
ATOM 4203 C C . PRO A 1 516 ? -26.740 2.070 39.605 1.00 95.25 516 PRO A C 1
ATOM 4205 O O . PRO A 1 516 ? -27.508 2.112 38.647 1.00 95.25 516 PRO A O 1
ATOM 4208 N N . GLU A 1 517 ? -25.521 2.612 39.561 1.00 95.88 517 GLU A N 1
ATOM 4209 C CA . GLU A 1 517 ? -25.008 3.316 38.379 1.00 95.88 517 GLU A CA 1
ATOM 4210 C C . GLU A 1 517 ? -24.790 2.363 37.202 1.00 95.88 517 GLU A C 1
ATOM 4212 O O . GLU A 1 517 ? -25.156 2.696 36.075 1.00 95.88 517 GLU A O 1
ATOM 4217 N N . LEU A 1 518 ? -24.272 1.158 37.462 1.00 96.50 518 LEU A N 1
ATOM 4218 C CA . LEU A 1 518 ? -24.099 0.125 36.437 1.00 96.50 518 LEU A CA 1
ATOM 4219 C C . LEU A 1 518 ? -25.442 -0.362 35.867 1.00 96.50 518 LEU A C 1
ATOM 4221 O O . LEU A 1 518 ? -25.547 -0.638 34.675 1.00 96.50 518 LEU A O 1
ATOM 4225 N N . LEU A 1 519 ? -26.478 -0.450 36.704 1.00 96.50 519 LEU A N 1
ATOM 4226 C CA . LEU A 1 519 ? -27.804 -0.944 36.315 1.00 96.50 519 LEU A CA 1
ATOM 4227 C C . LEU A 1 519 ? -28.705 0.120 35.676 1.00 96.50 519 LEU A C 1
ATOM 4229 O O . LEU A 1 519 ? -29.714 -0.233 35.065 1.00 96.50 519 LEU A O 1
ATOM 4233 N N . LYS A 1 520 ? -28.371 1.409 35.811 1.00 94.75 520 LYS A N 1
ATOM 4234 C CA . LYS A 1 520 ? -29.246 2.537 35.458 1.00 94.75 520 LYS A CA 1
ATOM 4235 C C . LYS A 1 520 ? -29.848 2.420 34.056 1.00 94.75 520 LYS A C 1
ATOM 4237 O O . LYS A 1 520 ? -31.067 2.457 33.920 1.00 94.75 520 LYS A O 1
ATOM 4242 N N . ALA A 1 521 ? -29.011 2.230 33.036 1.00 90.50 521 ALA A N 1
ATOM 4243 C CA . ALA A 1 521 ? -29.463 2.167 31.646 1.00 90.50 521 ALA A CA 1
ATOM 4244 C C . ALA A 1 521 ? -30.406 0.977 31.389 1.00 90.50 521 ALA A C 1
ATOM 4246 O O . ALA A 1 521 ? -31.422 1.126 30.714 1.00 90.50 521 ALA A O 1
ATOM 4247 N N . GLY A 1 522 ? -30.110 -0.194 31.965 1.00 92.12 522 GLY A N 1
ATOM 4248 C CA . GLY A 1 522 ? -30.963 -1.379 31.838 1.00 92.12 522 GLY A CA 1
ATOM 4249 C C . GLY A 1 522 ? -32.292 -1.228 32.566 1.00 92.12 522 GLY A C 1
ATOM 4250 O O . GLY A 1 522 ? -33.341 -1.561 32.019 1.00 92.12 522 GLY A O 1
ATOM 4251 N N . VAL A 1 523 ? -32.278 -0.631 33.759 1.00 94.25 523 VAL A N 1
ATOM 4252 C CA . VAL A 1 523 ? -33.501 -0.316 34.506 1.00 94.25 523 VAL A CA 1
ATOM 4253 C C . VAL A 1 523 ? -34.353 0.718 33.774 1.00 94.25 523 VAL A C 1
ATOM 4255 O O . VAL A 1 523 ? -35.571 0.569 33.754 1.00 94.25 523 VAL A O 1
ATOM 4258 N N . GLU A 1 524 ? -33.766 1.752 33.172 1.00 92.12 524 GLU A N 1
ATOM 4259 C CA . GLU A 1 524 ? -34.495 2.742 32.365 1.00 92.12 524 GLU A CA 1
ATOM 4260 C C . GLU A 1 524 ? -35.109 2.106 31.108 1.00 92.12 524 GLU A C 1
ATOM 4262 O O . GLU A 1 524 ? -36.258 2.399 30.779 1.00 92.12 524 GLU A O 1
ATOM 4267 N N . ALA A 1 525 ? -34.393 1.174 30.471 1.00 87.38 525 ALA A N 1
ATOM 4268 C CA . ALA A 1 525 ? -34.863 0.421 29.308 1.00 87.38 525 ALA A CA 1
ATOM 4269 C C . ALA A 1 525 ? -35.883 -0.689 29.635 1.00 87.38 525 ALA A C 1
ATOM 4271 O O . ALA A 1 525 ? -36.534 -1.193 28.725 1.00 87.38 525 ALA A O 1
ATOM 4272 N N . GLY A 1 526 ? -36.043 -1.064 30.910 1.00 90.12 526 GLY A N 1
ATOM 4273 C CA . GLY A 1 526 ? -36.939 -2.147 31.331 1.00 90.12 526 GLY A CA 1
ATOM 4274 C C . GLY A 1 526 ? -36.366 -3.557 31.151 1.00 90.12 526 GLY A C 1
ATOM 4275 O O . GLY A 1 526 ? -37.133 -4.512 31.143 1.00 90.12 526 GLY A O 1
ATOM 4276 N N . GLU A 1 527 ? -35.044 -3.697 31.036 1.00 92.31 527 GLU A N 1
ATOM 4277 C CA . GLU A 1 527 ? -34.370 -4.992 30.884 1.00 92.31 527 GLU A CA 1
ATOM 4278 C C . GLU A 1 527 ? -34.496 -5.816 32.174 1.00 92.31 527 GLU A C 1
ATOM 4280 O O . GLU A 1 527 ? -34.168 -5.366 33.279 1.00 92.31 527 GLU A O 1
ATOM 4285 N N . GLY A 1 528 ? -35.026 -7.027 32.047 1.00 93.50 528 GLY A N 1
ATOM 4286 C CA . GLY A 1 528 ? -35.549 -7.814 33.151 1.00 93.50 528 GLY A CA 1
ATOM 4287 C C . GLY A 1 528 ? -34.492 -8.265 34.153 1.00 93.50 528 GLY A C 1
ATOM 4288 O O . GLY A 1 528 ? -34.746 -8.215 35.359 1.00 93.50 528 GLY A O 1
ATOM 4289 N N . PHE A 1 529 ? -33.287 -8.641 33.709 1.00 94.38 529 PHE A N 1
ATOM 4290 C CA . PHE A 1 529 ? -32.203 -8.960 34.644 1.00 94.38 529 PHE A CA 1
ATOM 4291 C C . PHE A 1 529 ? -31.727 -7.724 35.415 1.00 94.38 529 PHE A C 1
ATOM 4293 O O . PHE A 1 529 ? -31.518 -7.833 36.626 1.00 94.38 529 PHE A O 1
ATOM 4300 N N . SER A 1 530 ? -31.631 -6.552 34.778 1.00 95.75 530 SER A N 1
ATOM 4301 C CA . SER A 1 530 ? -31.312 -5.303 35.479 1.00 95.75 530 SER A CA 1
ATOM 4302 C C . SER A 1 530 ? -32.374 -4.938 36.513 1.00 95.75 530 SER A C 1
ATOM 4304 O O . SER A 1 530 ? -32.032 -4.536 37.626 1.00 95.75 530 SER A O 1
ATOM 4306 N N . LEU A 1 531 ? -33.662 -5.118 36.190 1.00 95.62 531 LEU A N 1
ATOM 4307 C CA . LEU A 1 531 ? -34.767 -4.902 37.132 1.00 95.62 531 LEU A CA 1
ATOM 4308 C C . LEU A 1 531 ? -34.671 -5.837 38.346 1.00 95.62 531 LEU A C 1
ATOM 4310 O O . LEU A 1 531 ? -34.812 -5.385 39.484 1.00 95.62 531 LEU A O 1
ATOM 4314 N N . VAL A 1 532 ? -34.389 -7.124 38.125 1.00 94.94 532 VAL A N 1
ATOM 4315 C CA . VAL A 1 532 ? -34.208 -8.101 39.211 1.00 94.94 532 VAL A CA 1
ATOM 4316 C C . VAL A 1 532 ? -32.994 -7.756 40.074 1.00 94.94 532 VAL A C 1
ATOM 4318 O O . VAL A 1 532 ? -33.095 -7.759 41.301 1.00 94.94 532 VAL A O 1
ATOM 4321 N N . ASN A 1 533 ? -31.854 -7.429 39.465 1.00 95.06 533 ASN A N 1
ATOM 4322 C CA . ASN A 1 533 ? -30.640 -7.096 40.209 1.00 95.06 533 ASN A CA 1
ATOM 4323 C C . ASN A 1 533 ? -30.761 -5.782 40.986 1.00 95.06 533 ASN A C 1
ATOM 4325 O O . ASN A 1 533 ? -30.243 -5.698 42.101 1.00 95.06 533 ASN A O 1
ATOM 4329 N N . MET A 1 534 ? -31.497 -4.799 40.460 1.00 93.94 534 MET A N 1
ATOM 4330 C CA . MET A 1 534 ? -31.820 -3.573 41.192 1.00 93.94 534 MET A CA 1
ATOM 4331 C C . MET A 1 534 ? -32.728 -3.871 42.390 1.00 93.94 534 MET A C 1
ATOM 4333 O O . MET A 1 534 ? -32.463 -3.402 43.497 1.00 93.94 534 MET A O 1
ATOM 4337 N N . ALA A 1 535 ? -33.753 -4.712 42.204 1.00 92.69 535 ALA A N 1
ATOM 4338 C CA . ALA A 1 535 ? -34.622 -5.142 43.296 1.00 92.69 535 ALA A CA 1
ATOM 4339 C C . ALA A 1 535 ? -33.833 -5.859 44.402 1.00 92.69 535 ALA A C 1
ATOM 4341 O O . ALA A 1 535 ? -34.006 -5.551 45.581 1.00 92.69 535 ALA A O 1
ATOM 4342 N N . LEU A 1 536 ? -32.928 -6.773 44.034 1.00 91.56 536 LEU A N 1
ATOM 4343 C CA . LEU A 1 536 ? -32.058 -7.465 44.988 1.00 91.56 536 LEU A CA 1
ATOM 4344 C C . LEU A 1 536 ? -31.132 -6.498 45.725 1.00 91.56 536 LEU A C 1
ATOM 4346 O O . LEU A 1 536 ? -30.994 -6.616 46.941 1.00 91.56 536 LEU A O 1
ATOM 4350 N N . TYR A 1 537 ? -30.516 -5.546 45.020 1.00 90.69 537 TYR A N 1
ATOM 4351 C CA . TYR A 1 537 ? -29.653 -4.534 45.631 1.00 90.69 537 TYR A CA 1
ATOM 4352 C C . TYR A 1 537 ? -30.408 -3.725 46.694 1.00 90.69 537 TYR A C 1
ATOM 4354 O O . TYR A 1 537 ? -29.985 -3.684 47.850 1.00 90.69 537 TYR A O 1
ATOM 4362 N N . GLU A 1 538 ? -31.567 -3.163 46.341 1.00 86.19 538 GLU A N 1
ATOM 4363 C CA . GLU A 1 538 ? -32.352 -2.350 47.272 1.00 86.19 538 GLU A CA 1
ATOM 4364 C C . GLU A 1 538 ? -32.870 -3.139 48.479 1.00 86.19 538 GLU A C 1
ATOM 4366 O O . GLU A 1 538 ? -32.865 -2.617 49.595 1.00 86.19 538 GLU A O 1
ATOM 4371 N N . CYS A 1 539 ? -33.308 -4.386 48.276 1.00 80.06 539 CYS A N 1
ATOM 4372 C CA . CYS A 1 539 ? -33.778 -5.237 49.372 1.00 80.06 539 CYS A CA 1
ATOM 4373 C C . CYS A 1 539 ? -32.633 -5.622 50.324 1.00 80.06 539 CYS A C 1
ATOM 4375 O O . CYS A 1 539 ? -32.841 -5.715 51.534 1.00 80.06 539 CYS A O 1
ATOM 4377 N N . THR A 1 540 ? -31.419 -5.806 49.792 1.00 74.19 540 THR A N 1
ATOM 4378 C CA . THR A 1 540 ? -30.237 -6.174 50.585 1.00 74.19 540 THR A CA 1
ATOM 4379 C C . THR A 1 540 ? -29.727 -4.994 51.417 1.00 74.19 540 THR A C 1
ATOM 4381 O O . THR A 1 540 ? -29.467 -5.170 52.605 1.00 74.19 540 THR A O 1
ATOM 4384 N N . GLU A 1 541 ? -29.637 -3.783 50.850 1.00 64.88 541 GLU A N 1
ATOM 4385 C CA . GLU A 1 541 ? -29.209 -2.587 51.604 1.00 64.88 541 GLU A CA 1
ATOM 4386 C C . GLU A 1 541 ? -30.213 -2.167 52.682 1.00 64.88 541 GLU A C 1
ATOM 4388 O O . GLU A 1 541 ? -29.820 -1.722 53.761 1.00 64.88 541 GLU A O 1
ATOM 4393 N N . LYS A 1 542 ? -31.516 -2.320 52.418 1.00 60.66 542 LYS A N 1
ATOM 4394 C CA . LYS A 1 542 ? -32.575 -1.965 53.377 1.00 60.66 542 LYS A CA 1
ATOM 4395 C C . LYS A 1 542 ? -32.811 -3.046 54.440 1.00 60.66 542 LYS A C 1
ATOM 4397 O O . LYS A 1 542 ? -33.554 -2.798 55.386 1.00 60.66 542 LYS A O 1
ATOM 4402 N N . GLY A 1 543 ? -32.179 -4.217 54.305 1.00 58.31 543 GLY A N 1
ATOM 4403 C CA . GLY A 1 543 ? -32.292 -5.335 55.245 1.00 58.31 543 GLY A CA 1
ATOM 4404 C C . GLY A 1 543 ? -33.675 -5.994 55.290 1.00 58.31 543 GLY A C 1
ATOM 4405 O O . GLY A 1 543 ? -33.959 -6.723 56.237 1.00 58.31 543 GLY A O 1
ATOM 4406 N N . ASP A 1 544 ? -34.529 -5.741 54.294 1.00 57.94 544 ASP A N 1
ATOM 4407 C CA . ASP A 1 544 ? -35.915 -6.208 54.248 1.00 57.94 544 ASP A CA 1
ATOM 4408 C C . ASP A 1 544 ? -36.170 -6.920 52.912 1.00 57.94 544 ASP A C 1
ATOM 4410 O O . ASP A 1 544 ? -36.373 -6.298 51.867 1.00 57.94 544 ASP A O 1
ATOM 4414 N N . PHE A 1 545 ? -36.116 -8.253 52.932 1.00 65.69 545 PHE A N 1
ATOM 4415 C CA . PHE A 1 545 ? -36.320 -9.113 51.762 1.00 65.69 545 PHE A CA 1
ATOM 4416 C C . PHE A 1 545 ? -37.817 -9.321 51.465 1.00 65.69 545 PHE A C 1
ATOM 4418 O O . PHE A 1 545 ? -38.275 -10.443 51.254 1.00 65.69 545 PHE A O 1
ATOM 4425 N N . SER A 1 546 ? -38.602 -8.240 51.444 1.00 66.81 546 SER A N 1
ATOM 4426 C CA . SER A 1 546 ? -40.044 -8.303 51.193 1.00 66.81 546 SER A CA 1
ATOM 4427 C C . SER A 1 546 ? -40.390 -8.019 49.726 1.00 66.81 546 SER A C 1
ATOM 4429 O O . SER A 1 546 ? -39.837 -7.122 49.084 1.00 66.81 546 SER A O 1
ATOM 4431 N N . PHE A 1 547 ? -41.364 -8.754 49.171 1.00 68.25 547 PHE A N 1
ATOM 4432 C CA . PHE A 1 547 ? -41.855 -8.506 47.806 1.00 68.25 547 PHE A CA 1
ATOM 4433 C C . PHE A 1 547 ? -42.401 -7.082 47.631 1.00 68.25 547 PHE A C 1
ATOM 4435 O O . PHE A 1 547 ? -42.338 -6.531 46.536 1.00 68.25 547 PHE A O 1
ATOM 4442 N N . ALA A 1 548 ? -42.887 -6.450 48.704 1.00 73.50 548 ALA A N 1
ATOM 4443 C CA . ALA A 1 548 ? -43.373 -5.074 48.667 1.00 73.50 548 ALA A CA 1
ATOM 4444 C C . ALA A 1 548 ? -42.308 -4.089 48.153 1.00 73.50 548 ALA A C 1
ATOM 4446 O O . ALA A 1 548 ? -42.646 -3.194 47.378 1.00 73.50 548 ALA A O 1
ATOM 4447 N N . ALA A 1 549 ? -41.038 -4.287 48.524 1.00 71.44 549 ALA A N 1
ATOM 4448 C CA . ALA A 1 549 ? -39.922 -3.470 48.055 1.00 71.44 549 ALA A CA 1
ATOM 4449 C C . ALA A 1 549 ? -39.532 -3.792 46.599 1.00 71.44 549 ALA A C 1
ATOM 4451 O O . ALA A 1 549 ? -39.287 -2.884 45.807 1.00 71.44 549 ALA A O 1
ATOM 4452 N N . ALA A 1 550 ? -39.546 -5.071 46.211 1.00 83.50 550 ALA A N 1
ATOM 4453 C CA . ALA A 1 550 ? -39.184 -5.511 44.861 1.00 83.50 550 ALA A CA 1
ATOM 4454 C C . ALA A 1 550 ? -40.270 -5.236 43.798 1.00 83.50 550 ALA A C 1
ATOM 4456 O O . ALA A 1 550 ? -39.970 -5.141 42.605 1.00 83.50 550 ALA A O 1
ATOM 4457 N N . ARG A 1 551 ? -41.539 -5.084 44.207 1.00 84.69 551 ARG A N 1
ATOM 4458 C CA . ARG A 1 551 ? -42.711 -5.016 43.314 1.00 84.69 551 ARG A CA 1
ATOM 4459 C C . ARG A 1 551 ? -42.613 -3.941 42.233 1.00 84.69 551 ARG A C 1
ATOM 4461 O O . ARG A 1 551 ? -43.059 -4.173 41.112 1.00 84.69 551 ARG A O 1
ATOM 4468 N N . ALA A 1 552 ? -42.033 -2.787 42.567 1.00 87.06 552 ALA A N 1
ATOM 4469 C CA . ALA A 1 552 ? -41.879 -1.660 41.646 1.00 87.06 552 ALA A CA 1
ATOM 4470 C C . ALA A 1 552 ? -40.979 -1.988 40.441 1.00 87.06 552 ALA A C 1
ATOM 4472 O O . ALA A 1 552 ? -41.139 -1.390 39.379 1.00 87.06 552 ALA A O 1
ATOM 4473 N N . TYR A 1 553 ? -40.067 -2.948 40.598 1.00 91.88 553 TYR A N 1
ATOM 4474 C CA . TYR A 1 553 ? -39.159 -3.404 39.550 1.00 91.88 553 TYR A CA 1
ATOM 4475 C C . TYR A 1 553 ? -39.690 -4.656 38.859 1.00 91.88 553 TYR A C 1
ATOM 4477 O O . TYR A 1 553 ? -39.818 -4.673 37.639 1.00 91.88 553 TYR A O 1
ATOM 4485 N N . ILE A 1 554 ? -40.071 -5.675 39.635 1.00 92.44 554 ILE A N 1
ATOM 4486 C CA . ILE A 1 554 ? -40.505 -6.971 39.093 1.00 92.44 554 ILE A CA 1
ATOM 4487 C C . ILE A 1 554 ? -41.760 -6.825 38.224 1.00 92.44 554 ILE A C 1
ATOM 4489 O O . ILE A 1 554 ? -41.852 -7.456 37.178 1.00 92.44 554 ILE A O 1
ATOM 4493 N N . GLY A 1 555 ? -42.693 -5.936 38.581 1.00 89.00 555 GLY A N 1
ATOM 4494 C CA . GLY A 1 555 ? -43.898 -5.689 37.779 1.00 89.00 555 GLY A CA 1
ATOM 4495 C C . GLY A 1 555 ? -43.653 -5.024 36.417 1.00 89.00 555 GLY A C 1
ATOM 4496 O O . GLY A 1 555 ? -44.597 -4.893 35.644 1.00 89.00 555 GLY A O 1
ATOM 4497 N N . ARG A 1 556 ? -42.422 -4.580 36.130 1.00 92.62 556 ARG A N 1
ATOM 4498 C CA . ARG A 1 556 ? -42.029 -3.956 34.856 1.00 92.62 556 ARG A CA 1
ATOM 4499 C C . ARG A 1 556 ? -41.352 -4.933 33.891 1.00 92.62 556 ARG A C 1
ATOM 4501 O O . ARG A 1 556 ? -41.040 -4.522 32.781 1.00 92.62 556 ARG A O 1
ATOM 4508 N N . ILE A 1 557 ? -41.098 -6.172 34.319 1.00 93.44 557 ILE A N 1
ATOM 4509 C CA . ILE A 1 557 ? -40.446 -7.192 33.491 1.00 93.44 557 ILE A CA 1
ATOM 4510 C C . ILE A 1 557 ? -41.345 -7.521 32.297 1.00 93.44 557 ILE A C 1
ATOM 4512 O O . ILE A 1 557 ? -42.537 -7.787 32.468 1.00 93.44 557 ILE A O 1
ATOM 4516 N N . ASP A 1 558 ? -40.758 -7.527 31.102 1.00 90.88 558 ASP A N 1
ATOM 4517 C CA . ASP A 1 558 ? -41.426 -8.005 29.896 1.00 90.88 558 ASP A CA 1
ATOM 4518 C C . ASP A 1 558 ? -41.721 -9.517 30.025 1.00 90.88 558 ASP A C 1
ATOM 4520 O O . ASP A 1 558 ? -40.799 -10.297 30.302 1.00 90.88 558 ASP A O 1
ATOM 4524 N N . PRO A 1 559 ? -42.980 -9.964 29.835 1.00 90.38 559 PRO A N 1
ATOM 4525 C CA . PRO A 1 559 ? -43.336 -11.381 29.829 1.00 90.38 559 PRO A CA 1
ATOM 4526 C C . PRO A 1 559 ? -42.441 -12.268 28.948 1.00 90.38 559 PRO A C 1
ATOM 4528 O O . PRO A 1 559 ? -42.208 -13.426 29.306 1.00 90.38 559 PRO A O 1
ATOM 4531 N N . ASP A 1 560 ? -41.909 -11.745 27.840 1.00 89.12 560 ASP A N 1
ATOM 4532 C CA . ASP A 1 560 ? -41.048 -12.506 26.929 1.00 89.12 560 ASP A CA 1
ATOM 4533 C C . ASP A 1 560 ? -39.666 -12.822 27.541 1.00 89.12 560 ASP A C 1
ATOM 4535 O O . ASP A 1 560 ? -39.043 -13.835 27.202 1.00 89.12 560 ASP A O 1
ATOM 4539 N N . GLU A 1 561 ? -39.199 -12.026 28.508 1.00 90.06 561 GLU A N 1
ATOM 4540 C CA . GLU A 1 561 ? -37.908 -12.221 29.185 1.00 90.06 561 GLU A CA 1
ATOM 4541 C C . GLU A 1 561 ? -37.985 -13.157 30.401 1.00 90.06 561 GLU A C 1
ATOM 4543 O O . GLU A 1 561 ? -36.976 -13.748 30.810 1.00 90.06 561 GLU A O 1
ATOM 4548 N N . VAL A 1 562 ? -39.187 -13.358 30.957 1.00 92.94 562 VAL A N 1
ATOM 4549 C CA . VAL A 1 562 ? -39.437 -14.154 32.176 1.00 92.94 562 VAL A CA 1
ATOM 4550 C C . VAL A 1 562 ? -38.792 -15.530 32.097 1.00 92.94 562 VAL A C 1
ATOM 4552 O O . VAL A 1 562 ? -38.207 -15.999 33.073 1.00 92.94 562 VAL A O 1
ATOM 4555 N N . LYS A 1 563 ? -38.869 -16.186 30.935 1.00 90.19 563 LYS A N 1
ATOM 4556 C CA . LYS A 1 563 ? -38.320 -17.532 30.750 1.00 90.19 563 LYS A CA 1
ATOM 4557 C C . LYS A 1 563 ? -36.816 -17.565 31.036 1.00 90.19 563 LYS A C 1
ATOM 4559 O O . LYS A 1 563 ? -36.361 -18.460 31.743 1.00 90.19 563 LYS A O 1
ATOM 4564 N N . GLY A 1 564 ? -36.053 -16.602 30.514 1.00 88.25 564 GLY A N 1
ATOM 4565 C CA . GLY A 1 564 ? -34.604 -16.524 30.725 1.00 88.25 564 GLY A CA 1
ATOM 4566 C C . GLY A 1 564 ? -34.250 -16.278 32.191 1.00 88.25 564 GLY A C 1
ATOM 4567 O O . GLY A 1 564 ? -33.414 -16.986 32.757 1.00 88.25 564 GLY A O 1
ATOM 4568 N N . ILE A 1 565 ? -34.958 -15.339 32.822 1.00 93.75 565 ILE A N 1
ATOM 4569 C CA . ILE A 1 565 ? -34.808 -15.001 34.244 1.00 93.75 565 ILE A CA 1
ATOM 4570 C C . ILE A 1 565 ? -35.095 -16.234 35.110 1.00 93.75 565 ILE A C 1
ATOM 4572 O O . ILE A 1 565 ? -34.278 -16.620 35.947 1.00 93.75 565 ILE A O 1
ATOM 4576 N N . PHE A 1 566 ? -36.219 -16.905 34.866 1.00 93.75 566 PHE A N 1
ATOM 4577 C CA . PHE A 1 566 ? -36.624 -18.117 35.571 1.00 93.75 566 PHE A CA 1
ATOM 4578 C C . PHE A 1 566 ? -35.558 -19.217 35.507 1.00 93.75 566 PHE A C 1
ATOM 4580 O O . PHE A 1 566 ? -35.200 -19.773 36.545 1.00 93.75 566 PHE A O 1
ATOM 4587 N N . TYR A 1 567 ? -35.007 -19.505 34.322 1.00 91.44 567 TYR A N 1
ATOM 4588 C CA . TYR A 1 567 ? -33.965 -20.528 34.175 1.00 91.44 567 TYR A CA 1
ATOM 4589 C C . TYR A 1 567 ? -32.711 -20.202 34.988 1.00 91.44 567 TYR A C 1
ATOM 4591 O O . TYR A 1 567 ? -32.207 -21.071 35.704 1.00 91.44 567 TYR A O 1
ATOM 4599 N N . TRP A 1 568 ? -32.220 -18.961 34.918 1.00 92.19 568 TRP A N 1
ATOM 4600 C CA . TRP A 1 568 ? -31.035 -18.549 35.671 1.00 92.19 568 TRP A CA 1
ATOM 4601 C C . TRP A 1 568 ? -31.235 -18.721 37.182 1.00 92.19 568 TRP A C 1
ATOM 4603 O O . TRP A 1 568 ? -30.425 -19.356 37.864 1.00 92.19 568 TRP A O 1
ATOM 4613 N N . TRP A 1 569 ? -32.353 -18.218 37.708 1.00 94.62 569 TRP A N 1
ATOM 4614 C CA . TRP A 1 569 ? -32.615 -18.230 39.146 1.00 94.62 569 TRP A CA 1
ATOM 4615 C C . TRP A 1 569 ? -33.035 -19.602 39.683 1.00 94.62 569 TRP A C 1
ATOM 4617 O O . TRP A 1 569 ? -32.731 -19.912 40.836 1.00 94.62 569 TRP A O 1
ATOM 4627 N N . ILE A 1 570 ? -33.603 -20.484 38.850 1.00 94.19 570 ILE A N 1
ATOM 4628 C CA . ILE A 1 570 ? -33.729 -21.911 39.187 1.00 94.19 570 ILE A CA 1
ATOM 4629 C C . ILE A 1 570 ? -32.365 -22.542 39.424 1.00 94.19 570 ILE A C 1
ATOM 4631 O O . ILE A 1 570 ? -32.206 -23.287 40.390 1.00 94.19 570 ILE A O 1
ATOM 4635 N N . HIS A 1 571 ? -31.374 -22.268 38.575 1.00 90.69 571 HIS A N 1
ATOM 4636 C CA . HIS A 1 571 ? -30.043 -22.836 38.767 1.00 90.69 571 HIS A CA 1
ATOM 4637 C C . HIS A 1 571 ? -29.390 -22.343 40.063 1.00 90.69 571 HIS A C 1
ATOM 4639 O O . HIS A 1 571 ? -28.765 -23.145 40.759 1.00 90.69 571 HIS A O 1
ATOM 4645 N N . ALA A 1 572 ? -29.587 -21.075 40.432 1.00 89.81 572 AL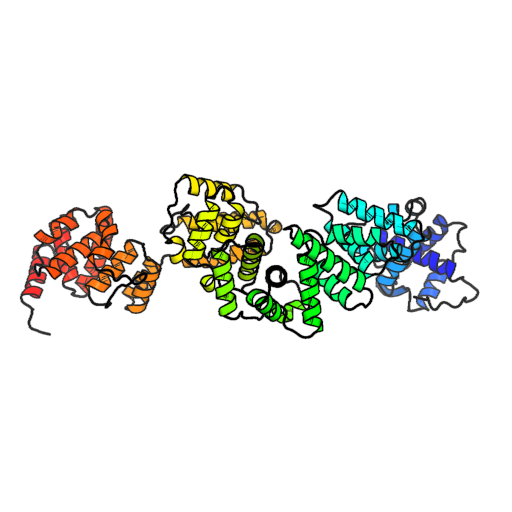A A N 1
ATOM 4646 C CA . ALA A 1 572 ? -29.159 -20.555 41.731 1.00 89.81 572 ALA A CA 1
ATOM 4647 C C . ALA A 1 572 ? -29.880 -21.266 42.897 1.00 89.81 572 ALA A C 1
ATOM 4649 O O . ALA A 1 572 ? -29.240 -21.732 43.841 1.00 89.81 572 ALA A O 1
ATOM 4650 N N . ALA A 1 573 ? -31.200 -21.452 42.804 1.00 90.38 573 ALA A N 1
ATOM 4651 C CA . ALA A 1 573 ? -31.978 -22.180 43.807 1.00 90.38 573 ALA A CA 1
ATOM 4652 C C . ALA A 1 573 ? -31.551 -23.660 43.930 1.00 90.38 573 ALA A C 1
ATOM 4654 O O . ALA A 1 573 ? -31.434 -24.187 45.035 1.00 90.38 573 ALA A O 1
ATOM 4655 N N . LEU A 1 574 ? -31.217 -24.329 42.818 1.00 90.19 574 LEU A N 1
ATOM 4656 C CA . LEU A 1 574 ? -30.688 -25.703 42.813 1.00 90.19 574 LEU A CA 1
ATOM 4657 C C . LEU A 1 574 ? -29.339 -25.810 43.538 1.00 90.19 574 LEU A C 1
ATOM 4659 O O . LEU A 1 574 ? -29.055 -26.833 44.162 1.00 90.19 574 LEU A O 1
ATOM 4663 N N . LYS A 1 575 ? -28.532 -24.744 43.507 1.00 88.50 575 LYS A N 1
ATOM 4664 C CA . LYS A 1 575 ? -27.298 -24.611 44.298 1.00 88.50 575 LYS A CA 1
ATOM 4665 C C . LYS A 1 575 ? -27.551 -24.210 45.756 1.00 88.50 575 LYS A C 1
ATOM 4667 O O . LYS A 1 575 ? -26.594 -24.019 46.501 1.00 88.50 575 LYS A O 1
ATOM 4672 N N . LYS A 1 576 ? -28.817 -24.138 46.180 1.00 88.38 576 LYS A N 1
ATOM 4673 C CA . LYS A 1 576 ? -29.252 -23.711 47.515 1.00 88.38 576 LYS A CA 1
ATOM 4674 C C . LYS A 1 576 ? -28.857 -22.268 47.836 1.00 88.38 576 LYS A C 1
ATOM 4676 O O . LYS A 1 576 ? -28.542 -21.940 48.981 1.00 88.38 576 LYS A O 1
ATOM 4681 N N . GLU A 1 577 ? -28.876 -21.395 46.835 1.00 88.25 577 GLU A N 1
ATOM 4682 C CA . GLU A 1 577 ? -28.660 -19.965 47.038 1.00 88.25 577 GLU A CA 1
ATOM 4683 C C . GLU A 1 577 ? -29.981 -19.279 47.406 1.00 88.25 577 GLU A C 1
ATOM 4685 O O . GLU A 1 577 ? -30.972 -19.397 46.682 1.00 88.25 577 GLU A O 1
ATOM 4690 N N . ARG A 1 578 ? -29.991 -18.528 48.519 1.00 87.38 578 ARG A N 1
ATOM 4691 C CA . ARG A 1 578 ? -31.187 -17.825 49.025 1.00 87.38 578 ARG A CA 1
ATOM 4692 C C . ARG A 1 578 ? -31.809 -16.902 47.973 1.00 87.38 578 ARG A C 1
ATOM 4694 O O . ARG A 1 578 ? -33.027 -16.864 47.835 1.00 87.38 578 ARG A O 1
ATOM 4701 N N . GLU A 1 579 ? -30.975 -16.191 47.215 1.00 89.69 579 GLU A N 1
ATOM 4702 C CA . GLU A 1 579 ? -31.418 -15.264 46.164 1.00 89.69 579 GLU A CA 1
ATOM 4703 C C . GLU A 1 579 ? -32.234 -15.964 45.072 1.00 89.69 579 GLU A C 1
ATOM 4705 O O . GLU A 1 579 ? -33.219 -15.407 44.598 1.00 89.69 579 GLU A O 1
ATOM 4710 N N . GLY A 1 580 ? -31.881 -17.209 44.724 1.00 91.44 580 GLY A N 1
ATOM 4711 C CA . GLY A 1 580 ? -32.634 -18.007 43.759 1.00 91.44 580 GLY A CA 1
ATOM 4712 C C . GLY A 1 580 ? -34.072 -18.232 44.203 1.00 91.44 580 GLY A C 1
ATOM 4713 O O . GLY A 1 580 ? -35.003 -17.938 43.459 1.00 91.44 580 GLY A O 1
ATOM 4714 N N . PHE A 1 581 ? -34.272 -18.679 45.443 1.00 90.88 581 PHE A N 1
ATOM 4715 C CA . PHE A 1 581 ? -35.616 -18.874 45.994 1.00 90.88 581 PHE A CA 1
ATOM 4716 C C . PHE A 1 581 ? -36.398 -17.562 46.101 1.00 90.88 581 PHE A C 1
ATOM 4718 O O . PHE A 1 581 ? -37.597 -17.533 45.829 1.00 90.88 581 PHE A O 1
ATOM 4725 N N . LEU A 1 582 ? -35.718 -16.472 46.458 1.00 90.31 582 LEU A N 1
ATOM 4726 C CA . LEU A 1 582 ? -36.333 -15.160 46.608 1.00 90.31 582 LEU A CA 1
ATOM 4727 C C . LEU A 1 582 ? -36.874 -14.628 45.276 1.00 90.31 582 LEU A C 1
ATOM 4729 O O . LEU A 1 582 ? -38.036 -14.233 45.201 1.00 90.31 582 LEU A O 1
ATOM 4733 N N . VAL A 1 583 ? -36.062 -14.665 44.218 1.00 92.88 583 VAL A N 1
ATOM 4734 C CA . VAL A 1 583 ? -36.491 -14.196 42.895 1.00 92.88 583 VAL A CA 1
ATOM 4735 C C . VAL A 1 583 ? -37.616 -15.072 42.346 1.00 92.88 583 VAL A C 1
ATOM 4737 O O . VAL A 1 583 ? -38.589 -14.542 41.813 1.00 92.88 583 VAL A O 1
ATOM 4740 N N . LEU A 1 584 ? -37.547 -16.396 42.525 1.00 93.25 584 LEU A N 1
ATOM 4741 C CA . LEU A 1 584 ? -38.639 -17.293 42.129 1.00 93.25 584 LEU A CA 1
ATOM 4742 C C . LEU A 1 584 ? -39.942 -16.974 42.874 1.00 93.25 584 LEU A C 1
ATOM 4744 O O . LEU A 1 584 ? -41.001 -16.953 42.249 1.00 93.25 584 LEU A O 1
ATOM 4748 N N . SER A 1 585 ? -39.867 -16.654 44.170 1.00 91.44 585 SER A N 1
ATOM 4749 C CA . SER A 1 585 ? -41.024 -16.178 44.937 1.00 91.44 585 SER A CA 1
ATOM 4750 C C . SER A 1 585 ? -41.612 -14.910 44.318 1.00 91.44 585 SER A C 1
ATOM 4752 O O . SER A 1 585 ? -42.807 -14.853 44.044 1.00 91.44 585 SER A O 1
ATOM 4754 N N . TRP A 1 586 ? -40.778 -13.913 44.007 1.00 92.69 586 TRP A N 1
ATOM 4755 C CA . TRP A 1 586 ? -41.233 -12.661 43.398 1.00 92.69 586 TRP A CA 1
ATOM 4756 C C . TRP A 1 586 ? -41.892 -12.856 42.030 1.00 92.69 586 TRP A C 1
ATOM 4758 O O . TRP A 1 586 ? -42.899 -12.207 41.744 1.00 92.69 586 TRP A O 1
ATOM 4768 N N . LEU A 1 587 ? -41.365 -13.759 41.199 1.00 92.75 587 LEU A N 1
ATOM 4769 C CA . LEU A 1 587 ? -41.982 -14.104 39.916 1.00 92.75 587 LEU A CA 1
ATOM 4770 C C . LEU A 1 587 ? -43.356 -14.771 40.109 1.00 92.75 587 LEU A C 1
ATOM 4772 O O . LEU A 1 587 ? -44.286 -14.450 39.368 1.00 92.75 587 LEU A O 1
ATOM 4776 N N . MET A 1 588 ? -43.518 -15.633 41.124 1.00 91.50 588 MET A N 1
ATOM 4777 C CA . MET A 1 588 ? -44.828 -16.197 41.492 1.00 91.50 588 MET A CA 1
ATOM 4778 C C . MET A 1 588 ? -45.792 -15.125 42.003 1.00 91.50 588 MET A C 1
ATOM 4780 O O . MET A 1 588 ? -46.965 -15.099 41.639 1.00 91.50 588 MET A O 1
ATOM 4784 N N . GLU A 1 589 ? -45.311 -14.214 42.850 1.00 89.56 589 GLU A N 1
ATOM 4785 C CA . GLU A 1 589 ? -46.127 -13.138 43.413 1.00 89.56 589 GLU A CA 1
ATOM 4786 C C . GLU A 1 589 ? -46.630 -12.157 42.349 1.00 89.56 589 GLU A C 1
ATOM 4788 O O . GLU A 1 589 ? -47.743 -11.633 42.465 1.00 89.56 589 GLU A O 1
ATOM 4793 N N . ALA A 1 590 ? -45.814 -11.918 41.322 1.00 90.50 590 ALA A N 1
ATOM 4794 C CA . ALA A 1 590 ? -46.159 -11.108 40.162 1.00 90.50 590 ALA A CA 1
ATOM 4795 C C . ALA A 1 590 ? -47.067 -11.841 39.154 1.00 90.50 590 ALA A C 1
ATOM 4797 O O . ALA A 1 590 ? -47.600 -11.197 38.254 1.00 90.50 590 ALA A O 1
ATOM 4798 N N . GLY A 1 591 ? -47.286 -13.152 39.321 1.00 91.31 591 GLY A N 1
ATOM 4799 C CA . GLY A 1 591 ? -48.136 -13.962 38.445 1.00 91.31 591 GLY A CA 1
ATOM 4800 C C . GLY A 1 591 ? -47.471 -14.373 37.130 1.00 91.31 591 GLY A C 1
ATOM 4801 O O . GLY A 1 591 ? -48.168 -14.697 36.174 1.00 91.31 591 GLY A O 1
ATOM 4802 N N . PHE A 1 592 ? -46.138 -14.345 37.063 1.00 92.25 592 PHE A N 1
ATOM 4803 C CA . PHE A 1 592 ? -45.393 -14.767 35.875 1.00 92.25 592 PHE A CA 1
ATOM 4804 C C . PHE A 1 592 ? -45.196 -16.285 35.796 1.00 92.25 592 PHE A C 1
ATOM 4806 O O . PHE A 1 592 ? -45.027 -16.826 34.705 1.00 92.25 592 PHE A O 1
ATOM 4813 N N . ILE A 1 593 ? -45.193 -16.969 36.943 1.00 91.94 593 ILE A N 1
ATOM 4814 C CA . ILE A 1 593 ? -45.021 -18.421 37.063 1.00 91.94 593 ILE A CA 1
ATOM 4815 C C . ILE A 1 593 ? -45.916 -18.965 38.185 1.00 91.94 593 ILE A C 1
ATOM 4817 O O . ILE A 1 593 ? -46.154 -18.270 39.169 1.00 91.94 593 ILE A O 1
ATOM 4821 N N . ASP A 1 594 ? -46.351 -20.221 38.069 1.00 88.62 594 ASP A N 1
ATOM 4822 C CA . ASP A 1 594 ? -47.233 -20.858 39.063 1.00 88.62 594 ASP A CA 1
ATOM 4823 C C . ASP A 1 594 ? -46.516 -21.910 39.932 1.00 88.62 594 ASP A C 1
ATOM 4825 O O . ASP A 1 594 ? -46.819 -22.058 41.116 1.00 88.62 594 ASP A O 1
ATOM 4829 N N . GLU A 1 595 ? -45.534 -22.625 39.370 1.00 90.25 595 GLU A N 1
ATOM 4830 C CA . GLU A 1 595 ? -44.817 -23.721 40.037 1.00 90.25 595 GLU A CA 1
ATOM 4831 C C . GLU A 1 595 ? -43.316 -23.734 39.696 1.00 90.25 595 GLU A C 1
ATOM 4833 O O . GLU A 1 595 ? -42.876 -23.231 38.660 1.00 90.25 595 GLU A O 1
ATOM 4838 N N . THR A 1 596 ? -42.517 -24.346 40.575 1.00 91.50 596 THR A N 1
ATOM 4839 C CA . THR A 1 596 ? -41.082 -24.618 40.380 1.00 91.50 596 THR A CA 1
ATOM 4840 C C . THR A 1 596 ? -40.764 -26.082 40.709 1.00 91.50 596 THR A C 1
ATOM 4842 O O . THR A 1 596 ? -41.575 -26.754 41.348 1.00 91.50 596 THR A O 1
ATOM 4845 N N . PRO A 1 597 ? -39.554 -26.590 40.395 1.00 88.38 597 PRO A N 1
ATOM 4846 C CA . PRO A 1 597 ? -39.104 -27.904 40.871 1.00 88.38 597 PRO A CA 1
ATOM 4847 C C . PRO A 1 597 ? -39.091 -28.071 42.402 1.00 88.38 597 PRO A C 1
ATOM 4849 O O . PRO A 1 597 ? -38.957 -29.192 42.887 1.00 88.38 597 PRO A O 1
ATOM 4852 N N . PHE A 1 598 ? -39.209 -26.975 43.158 1.00 89.94 598 PHE A N 1
ATOM 4853 C CA . PHE A 1 598 ? -39.237 -26.960 44.622 1.00 89.94 598 PHE A CA 1
ATOM 4854 C C . PHE A 1 598 ? -40.659 -26.865 45.200 1.00 89.94 598 PHE A C 1
ATOM 4856 O O . PHE A 1 598 ? -40.807 -26.861 46.418 1.00 89.94 598 PHE A O 1
ATOM 4863 N N . GLY A 1 599 ? -41.688 -26.804 44.347 1.00 89.69 599 GLY A N 1
ATOM 4864 C CA . GLY A 1 599 ? -43.089 -26.631 44.730 1.00 89.69 599 GLY A CA 1
ATOM 4865 C C . GLY A 1 599 ? -43.663 -25.276 44.312 1.00 89.69 599 GLY A C 1
ATOM 4866 O O . GLY A 1 599 ? -43.060 -24.539 43.520 1.00 89.69 599 GLY A O 1
ATOM 4867 N N . GLY A 1 600 ? -44.858 -24.975 44.817 1.00 89.12 600 GLY A N 1
ATOM 4868 C CA . GLY A 1 600 ? -45.557 -23.719 44.580 1.00 89.12 600 GLY A CA 1
ATOM 4869 C C . GLY A 1 600 ? -45.191 -22.658 45.619 1.00 89.12 600 GLY A C 1
ATOM 4870 O O . GLY A 1 600 ? -44.206 -22.763 46.353 1.00 89.12 600 GLY A O 1
ATOM 4871 N N . ARG A 1 601 ? -46.017 -21.611 45.699 1.00 85.00 601 ARG A N 1
ATOM 4872 C CA . ARG A 1 601 ? -45.768 -20.444 46.562 1.00 85.00 601 ARG A CA 1
ATOM 4873 C C . ARG A 1 601 ? -45.578 -20.811 48.038 1.00 85.00 601 ARG A C 1
ATOM 4875 O O . ARG A 1 601 ? -44.710 -20.248 48.691 1.00 85.00 601 ARG A O 1
ATOM 4882 N N . GLN A 1 602 ? -46.359 -21.763 48.558 1.00 85.88 602 GLN A N 1
ATOM 4883 C CA . GLN A 1 602 ? -46.272 -22.177 49.966 1.00 85.88 602 GLN A CA 1
ATOM 4884 C C . GLN A 1 602 ? -44.951 -22.890 50.277 1.00 85.88 602 GLN A C 1
ATOM 4886 O O . GLN A 1 602 ? -44.350 -22.637 51.321 1.00 85.88 602 GLN A O 1
ATOM 4891 N N . GLU A 1 603 ? -44.477 -23.752 49.375 1.00 89.81 603 GLU A N 1
ATOM 4892 C CA . GLU A 1 603 ? -43.209 -24.461 49.538 1.00 89.81 603 GLU A CA 1
ATOM 4893 C C . GLU A 1 603 ? -42.010 -23.508 49.463 1.00 89.81 603 GLU A C 1
ATOM 4895 O O . GLU A 1 603 ? -41.139 -23.565 50.331 1.00 89.81 603 GLU A O 1
ATOM 4900 N N . ILE A 1 604 ? -41.989 -22.590 48.487 1.00 88.94 604 ILE A N 1
ATOM 4901 C CA . ILE A 1 604 ? -40.931 -21.571 48.364 1.00 88.94 604 ILE A CA 1
ATOM 4902 C C . ILE A 1 604 ? -40.894 -20.666 49.608 1.00 88.94 604 ILE A C 1
ATOM 4904 O O . ILE A 1 604 ? -39.811 -20.418 50.141 1.00 88.94 604 ILE A O 1
ATOM 4908 N N . SER A 1 605 ? -42.051 -20.207 50.108 1.00 84.69 605 SER A N 1
ATOM 4909 C CA . SER A 1 605 ? -42.119 -19.395 51.333 1.00 84.69 605 SER A CA 1
ATOM 4910 C C . SER A 1 605 ? -41.560 -20.135 52.547 1.00 84.69 605 SER A C 1
ATOM 4912 O O . SER A 1 605 ? -40.759 -19.558 53.276 1.00 84.69 605 SER A O 1
ATOM 4914 N N . ARG A 1 606 ? -41.893 -21.422 52.731 1.00 86.44 606 ARG A N 1
ATOM 4915 C CA . ARG A 1 606 ? -41.324 -22.230 53.823 1.00 86.44 606 ARG A CA 1
ATOM 4916 C C . ARG A 1 606 ? -39.799 -22.337 53.714 1.00 86.44 606 ARG A C 1
ATOM 4918 O O . ARG A 1 606 ? -39.116 -22.205 54.723 1.00 86.44 606 ARG A O 1
ATOM 4925 N N . ILE A 1 607 ? -39.259 -22.551 52.511 1.00 87.56 607 ILE A N 1
ATOM 4926 C CA . ILE A 1 607 ? -37.802 -22.606 52.299 1.00 87.56 607 ILE A CA 1
ATOM 4927 C C . ILE A 1 607 ? -37.158 -21.270 52.692 1.00 87.56 607 ILE A C 1
ATOM 4929 O O . ILE A 1 607 ? -36.152 -21.255 53.395 1.00 87.56 607 ILE A O 1
ATOM 4933 N N . LEU A 1 608 ? -37.736 -20.141 52.277 1.00 84.69 608 LEU A N 1
ATOM 4934 C CA . LEU A 1 608 ? -37.227 -18.814 52.635 1.00 84.69 608 LEU A CA 1
ATOM 4935 C C . LEU A 1 608 ? -37.297 -18.547 54.150 1.00 84.69 608 LEU A C 1
ATOM 4937 O O . LEU A 1 608 ? -36.327 -18.033 54.706 1.00 84.69 608 LEU A O 1
ATOM 4941 N N . GLU A 1 609 ? -38.371 -18.967 54.826 1.00 83.38 609 GLU A N 1
ATOM 4942 C CA . GLU A 1 609 ? -38.484 -18.924 56.293 1.00 83.38 609 GLU A CA 1
ATOM 4943 C C . GLU A 1 609 ? -37.405 -19.783 56.976 1.00 83.38 609 GLU A C 1
ATOM 4945 O O . GLU A 1 609 ? -36.864 -19.396 58.011 1.00 83.38 609 GLU A O 1
ATOM 4950 N N . GLU A 1 610 ? -37.044 -20.940 56.415 1.00 82.06 610 GLU A N 1
ATOM 4951 C CA . GLU A 1 610 ? -35.940 -21.767 56.924 1.00 82.06 610 GLU A CA 1
ATOM 4952 C C . GLU A 1 610 ? -34.580 -21.062 56.792 1.00 82.06 610 GLU A C 1
ATOM 4954 O O . GLU A 1 610 ? -33.759 -21.161 57.705 1.00 82.06 610 GLU A O 1
ATOM 4959 N N . TYR A 1 611 ? -34.346 -20.298 55.718 1.00 77.12 611 TYR A N 1
ATOM 4960 C CA . TYR A 1 611 ? -33.147 -19.456 55.590 1.00 77.12 611 TYR A CA 1
ATOM 4961 C C . TYR A 1 611 ? -33.122 -18.304 56.605 1.00 77.12 611 TYR A C 1
ATOM 4963 O O . TYR A 1 611 ? -32.046 -17.949 57.083 1.00 77.12 611 TYR A O 1
ATOM 4971 N N . GLU A 1 612 ? -34.277 -17.726 56.944 1.00 69.88 612 GLU A N 1
ATOM 4972 C CA . GLU A 1 612 ? -34.394 -16.644 57.936 1.00 69.88 612 GLU A CA 1
ATOM 4973 C C . GLU A 1 612 ? -34.261 -17.137 59.379 1.00 69.88 612 GLU A C 1
ATOM 4975 O O . GLU A 1 612 ? -33.667 -16.462 60.218 1.00 69.88 612 GLU A O 1
ATOM 4980 N N . ASN A 1 613 ? -34.766 -18.337 59.659 1.00 66.00 613 ASN A N 1
ATOM 4981 C CA . ASN A 1 613 ? -34.644 -18.988 60.962 1.00 66.00 613 ASN A CA 1
ATOM 4982 C C . ASN A 1 613 ? -33.292 -19.711 61.140 1.00 66.00 613 ASN A C 1
ATOM 4984 O O . ASN A 1 613 ? -32.917 -20.064 62.259 1.00 66.00 613 ASN A O 1
ATOM 4988 N N . GLY A 1 614 ? -32.563 -19.947 60.044 1.00 53.44 614 GLY A N 1
ATOM 4989 C CA . GLY A 1 614 ? -31.314 -20.709 59.972 1.00 53.44 614 GLY A CA 1
ATOM 4990 C C . GLY A 1 614 ? -30.027 -19.909 60.194 1.00 53.44 614 GLY A C 1
ATOM 4991 O O . GLY A 1 614 ? -28.941 -20.464 60.022 1.00 53.44 614 GLY A O 1
ATOM 4992 N N . THR A 1 615 ? -30.098 -18.642 60.611 1.00 42.59 615 THR A N 1
ATOM 4993 C CA . THR A 1 615 ? -28.943 -17.738 60.807 1.00 42.59 615 THR A CA 1
ATOM 4994 C C . THR A 1 615 ? -27.996 -18.107 61.964 1.00 42.59 615 THR A C 1
ATOM 4996 O O . THR A 1 615 ? -27.236 -17.262 62.419 1.00 42.59 615 THR A O 1
ATOM 4999 N N . GLU A 1 616 ? -27.975 -19.366 62.416 1.00 36.34 616 GLU A N 1
ATOM 5000 C CA . GLU A 1 616 ? -26.879 -19.965 63.188 1.00 36.34 616 GLU A CA 1
ATOM 5001 C C . GLU A 1 616 ? -26.797 -21.486 62.946 1.00 36.34 616 GLU A C 1
ATOM 5003 O O . GLU A 1 616 ? -27.240 -22.284 63.770 1.00 36.34 616 GLU A O 1
ATOM 5008 N N . ARG A 1 617 ? -26.185 -21.921 61.838 1.00 32.28 617 ARG A N 1
ATOM 5009 C CA . ARG A 1 617 ? -25.296 -23.105 61.803 1.00 32.28 617 ARG A CA 1
ATOM 5010 C C . ARG A 1 617 ? -24.585 -23.193 60.450 1.00 32.28 617 ARG A C 1
ATOM 5012 O O . ARG A 1 617 ? -25.158 -23.663 59.479 1.00 32.28 617 ARG A O 1
ATOM 5019 N N . ARG A 1 618 ? -23.347 -22.686 60.491 1.00 31.19 618 ARG A N 1
ATOM 5020 C CA . ARG A 1 618 ? -22.213 -22.798 59.554 1.00 31.19 618 ARG A CA 1
ATOM 5021 C C . ARG A 1 618 ? -22.386 -23.680 58.326 1.00 31.19 618 ARG A C 1
ATOM 5023 O O . ARG A 1 618 ? -22.592 -24.901 58.511 1.00 31.19 618 ARG A O 1
#

Radius of gyration: 38.21 Å; chains: 1; bounding box: 87×63×117 Å

Secondary structure (DSSP, 8-state):
--------SS--HHHHHHHHHHHHHHHHHTT-S-EEHHHHHHHHHHHHHHTTTTS-PPPHHHHHHHHHT-TTTEEEEEEETTEEEEEESSHHHHHHHHHHHHHHT-S-TTGGGS-HHHHHGGGTT-GGGHHHHHHHHHH--TTHHHHHHHHHHHHHHH-GGG-HHHHHHHHHHHHTT----HHHHHHHHHHHHSS---HHHHHHHHHHTTSGGGHHHHHHHHHHHHHHHHTT--TTHHHHHHHHHHHHHHTT--HHHHHHHHHHHS-HHHHHHHHHHHHHHHHHHHTT--SGGGGG-S----HHHHHHHHHHHHHT-TTHHHHHHHHHHHHHTTSS-HHHH--HHHHHHHHHHHHSS-THHHHHHHHHS---HHHHT------HHHHHHHHHHHHH--TTTHHHHHHHHHHTT-S-SSSSHHHHHHHHHHHHHHHSGGG--HHHHHHHHHHHHHHHHTTTHHHHHHHHHHTT-HHHHHHHHHHTTT-HHHHHHHHHHHHTTSSS--EETTEE--HHHHHHHHHHHT-HHHHHHHHHHHHHHTT---HHHHHHHHTTS-TTTHHHHHHHHHHHHHTT-HHHHHHHHHHHHTTS-S-BTTBSHHHHHHHHHHHHHT-S--

Foldseek 3Di:
DPPPDDCPVQDDPVQLLLLLLQVLQVQLVVVHQKDWLVRSQVSLVQLCVQCPPVGDRDNSVVSVVVVDVPPQFKHQPDDDPNITMIGGPDLLSSLLSPLVCLQVVSYGNVSSVDHSLVSCLVCLPPPSNLSNLLNNLQPPDPVRNVVNLVSLLVQCVVCVPPNVSSLLSNVSCVLVVRDDDPVSNVSSCQSAQFPDHDLSRLQSLLVSVVDPVCVVVLVSLVVVCVVQVVVLHRTSLLVNLSVQQSVCVVVVHQLLVCLLCQCPPDDPSSVSSSLSNLLVLLQCQLLVRDDPSVVRLPDEDDLVSLVSLLVLLLPVDRCNQSSLSSVLSCVSNVNDDLVSRVDLSSLVSLVVCCPDPNNVSSLSNQLSHAQFLRLLPRDDDQDVVNLVVLVVCLVPDDLQCNLSSLSSNSSSPNFDLQDCTNVVVLVVNVVVCVVVVVRYDSSSVSSNVSSVVRSVVSPPLLVVLVVCVVVVVLVSSLVSLLRVPPPLSSLLVNLVCCLVVVDPWDDDPRDTDHSCRSLVVCQVVLPLSSLLSVLVSVCVVVVHLDLVSSVVRNLSHDLVCVVVVLVVLLVCVVVVHLSSLSVVLNCVVSVSDAADPQGGNVSSVVSNVCVVVVVDDD

pLDDT: mean 89.38, std 9.34, range [31.19, 98.19]

Organism: NCBI:txid518636

Sequence (618 aa):
MVLNWHSDGCYELRDILIQLSYVAHFMTKRGLLRLTRHMLTEVLKQCAQDLEGIYLPAEPGCFIDKLEERTCVLENCFHVSGQPVYQFTHLQLQEYLTAQAILFGCSDPEDNQLHPVDVLKKYFDQPAWREIIVMVALQGDNRVTPALLEELLACAENNPDDNYYVSNLLFEMIVNFVPMRMDTRRRIYDLLFRANITDYEIRRIGEFMRDSRSGDFVQYITEQHRQSYEMEDTDFAFADAVIRIFECIERKEHPLELAQEMFLNFNDIKRQEAVFMLTIISWCKYCGVKGALSLYYQFTFHPQFVAAVREALLEEEYGWKDLVSSVKDMLLAGLLSDQAVLDEAVFCKAFQVYCSDSPKFGKELLSMFPITYESLMYDVEVTEEIRDRAREAYEEADPVDKAFAFTICALCKCWDVWKRGITDELVTLEGYYSQNRNKMDDAARIKMSQLRRQVYALGDLLSQGIEAYQAGEIKKARDTFMKAWGNTGAMNNLAYMLRRGEIGSVAYKGIEYSVPELLKAGVEAGEGFSLVNMALYECTEKGDFSFAAARAYIGRIDPDEVKGIFYWWIHAALKKEREGFLVLSWLMEAGFIDETPFGGRQEISRILEEYENGTERR